Protein AF-A0ABD2CFX0-F1 (afdb_monomer_lite)

InterPro domains:
  IPR001308 Electron transfer flavoprotein alpha subunit/FixB [PTHR43153] (390-729)
  IPR014729 Rossmann-like alpha/beta/alpha sandwich fold [G3DSA:3.40.50.620] (416-602)
  IPR014730 Electron transfer flavoprotein, alpha/beta-subunit, N-terminal [PF01012] (419-577)
  IPR014730 Electron transfer flavoprotein, alpha/beta-subunit, N-terminal [SM00893] (419-601)
  IPR014731 Electron transfer flavoprotein, alpha subunit, C-terminal [PF00766] (609-689)
  IPR018206 Electron transfer flavoprotein subunit alpha, conserved site [PS00696] (672-698)
  IPR029035 DHS-like NAD/FAD-binding domain superfamily [SSF52467] (606-728)
  IPR033947 Electron transfer flavoprotein, alpha subunit, N-terminal [cd01715] (418-585)
  IPR043970 FUZ/MON1/HPS1, third Longin domain [PF19038] (289-404)
  IPR043971 FUZ/MON1/HPS1, second Longin domain [PF19037] (168-261)
  IPR043972 FUZ/MON1/HPS1, first Longin domain [PF19036] (4-125)

Secondary structure (DSSP, 8-state):
--EEEEEEETTT--EEEEEEESSSPPPPHHHHHHHHHHHHHHHHTT----EEEETTEEEEEEEETTTEEEEEEESS--HHHHHHHHHHHHHHHHHHH-HHHHH-TT-HHHHHHHGGGGHHHHHHHHHHT--SSS--S----TTSEEB---TTHHHHHHHHHHHHHHTT-S-EEEEETTEEEEE-HHHHTS-HHHHHHHHHHHHHS---SEEEEEEEETTTEEEEEEEEEEEEEETTEEEEEEE-S-S-HHHHHHHHHHHHTT-HHHHHHHHTTTTTTS-TT-PPPTTEEEEEEEETTTTEEEEEE-GGGTT-TT-TTHHHHHHHHHHHHHHHHHHHHHHHHHHHTTS-SS---------EEEEE-SSEEEEEEEETTEEEEEEEETTS-HHHHHHHHHHHHHHHHHSTTTTTTS---EEEEE--B-SSSB-HHHHHHHHHHHHH-SEEEEEEEESS-HHHHHHHHTBTT--EEEEEE-GGGTT--HHHHHHHHHHHHHHH--SEEEEESSHHHHHHHHHHHHHHT-PPEEEEEEEEETTEEEEEEGGGTEEEEEE--SSSEEEEE-GGGSPPPPSSB--PEEEEPPP-----SS-----------SSPPTTT-SEEEEE-GGG-SSGGGHHHHHHHHHHT-EEEE-HHHHHTTSS-GGGBBSTTSB----SEEEEES----HHHHTTTTT-S-EEEEES-TT-GGGGS-SEEEES-HHHHHHHHHHHT-

Structure (mmCIF, N/CA/C/O backbone):
data_AF-A0ABD2CFX0-F1
#
_entry.id   AF-A0ABD2CFX0-F1
#
loop_
_atom_site.group_PDB
_atom_site.id
_atom_site.type_symbol
_atom_site.label_atom_id
_atom_site.label_alt_id
_atom_site.label_comp_id
_atom_site.label_asym_id
_atom_site.label_entity_id
_atom_site.label_seq_id
_atom_site.pdbx_PDB_ins_code
_atom_site.Cartn_x
_atom_site.Cartn_y
_atom_site.Cartn_z
_atom_site.occupancy
_atom_site.B_iso_or_equiv
_atom_site.auth_seq_id
_atom_site.auth_comp_id
_atom_site.auth_asym_id
_atom_site.auth_atom_id
_atom_site.pdbx_PDB_model_num
ATOM 1 N N . MET A 1 1 ? -29.389 8.577 33.855 1.00 66.19 1 MET A N 1
ATOM 2 C CA . MET A 1 1 ? -29.719 7.525 32.868 1.00 66.19 1 MET A CA 1
ATOM 3 C C . MET A 1 1 ? -29.678 6.164 33.566 1.00 66.19 1 MET A C 1
ATOM 5 O O . MET A 1 1 ? -29.120 6.102 34.655 1.00 66.19 1 MET A O 1
ATOM 9 N N . ALA A 1 2 ? -30.276 5.101 33.016 1.00 74.00 2 ALA A N 1
ATOM 10 C CA . ALA A 1 2 ? -30.126 3.744 33.560 1.00 74.00 2 ALA A CA 1
ATOM 11 C C . ALA A 1 2 ? -29.851 2.756 32.423 1.00 74.00 2 ALA A C 1
ATOM 13 O O . ALA A 1 2 ? -30.591 2.751 31.436 1.00 74.00 2 ALA A O 1
ATOM 14 N N . ALA A 1 3 ? -28.798 1.954 32.571 1.00 84.31 3 ALA A N 1
ATOM 15 C CA . ALA A 1 3 ? -28.400 0.922 31.622 1.00 84.31 3 ALA A CA 1
ATOM 16 C C . ALA A 1 3 ? -28.116 -0.388 32.365 1.00 84.31 3 ALA A C 1
ATOM 18 O O . ALA A 1 3 ? -27.478 -0.391 33.420 1.00 84.31 3 ALA A O 1
ATOM 19 N N . GLN A 1 4 ? -28.591 -1.500 31.817 1.00 87.81 4 GLN A N 1
ATOM 20 C CA . GLN A 1 4 ? -28.387 -2.831 32.370 1.00 87.81 4 GLN A CA 1
ATOM 21 C C . GLN A 1 4 ? -28.053 -3.816 31.256 1.00 87.81 4 GLN A C 1
ATOM 23 O O . GLN A 1 4 ? -28.766 -3.887 30.258 1.00 87.81 4 GLN A O 1
ATOM 28 N N . VAL A 1 5 ? -26.996 -4.601 31.458 1.00 90.50 5 VAL A N 1
ATOM 29 C CA . VAL A 1 5 ? -26.596 -5.699 30.576 1.00 90.50 5 VAL A CA 1
ATOM 30 C C . VAL A 1 5 ? -26.686 -7.023 31.324 1.00 90.50 5 VAL A C 1
ATOM 32 O O . VAL A 1 5 ? -26.304 -7.126 32.491 1.00 90.50 5 VAL A O 1
ATOM 35 N N . MET A 1 6 ? -27.180 -8.048 30.641 1.00 90.44 6 MET A N 1
ATOM 36 C CA . MET A 1 6 ? -27.230 -9.417 31.138 1.00 90.44 6 MET A CA 1
ATOM 37 C C . MET A 1 6 ? -26.692 -10.389 30.093 1.00 90.44 6 MET A C 1
ATOM 39 O O . MET A 1 6 ? -26.865 -10.193 28.891 1.00 90.44 6 MET A O 1
ATOM 43 N N . CYS A 1 7 ? -26.049 -11.440 30.585 1.00 90.62 7 CYS A N 1
ATOM 44 C CA . CYS A 1 7 ? -25.454 -12.503 29.795 1.00 90.62 7 CYS A CA 1
ATOM 45 C C . CYS A 1 7 ? -26.078 -13.832 30.202 1.00 90.62 7 CYS A C 1
ATOM 47 O O . CYS A 1 7 ? -26.043 -14.187 31.383 1.00 90.62 7 CYS A O 1
ATOM 49 N N . LEU A 1 8 ? -26.672 -14.545 29.247 1.00 89.94 8 LEU A N 1
ATOM 50 C CA . LEU A 1 8 ? -27.369 -15.812 29.466 1.00 89.94 8 LEU A CA 1
ATOM 51 C C . LEU A 1 8 ? -26.849 -16.871 28.482 1.00 89.94 8 LEU A C 1
ATOM 53 O O . LEU A 1 8 ? -26.397 -16.547 27.387 1.00 89.94 8 LEU A O 1
ATOM 57 N N . THR A 1 9 ? -26.955 -18.153 28.824 1.00 87.94 9 THR A N 1
ATOM 58 C CA . THR A 1 9 ? -26.710 -19.239 27.857 1.00 87.94 9 THR A CA 1
ATOM 59 C C . THR A 1 9 ? -27.828 -19.287 26.811 1.00 87.94 9 THR A C 1
ATOM 61 O O . THR A 1 9 ? -28.999 -19.286 27.194 1.00 87.94 9 THR A O 1
ATOM 64 N N . SER A 1 10 ? -27.499 -19.420 25.525 1.00 83.19 10 SER A N 1
ATOM 65 C CA . SER A 1 10 ? -28.484 -19.427 24.431 1.00 83.19 10 SER A CA 1
ATOM 66 C C . SER A 1 10 ? -29.464 -20.607 24.507 1.00 83.19 10 SER A C 1
ATOM 68 O O . SER A 1 10 ? -30.662 -20.431 24.321 1.00 83.19 10 SER A O 1
ATOM 70 N N . SER A 1 11 ? -28.993 -21.812 24.844 1.00 77.25 11 SER A N 1
ATOM 71 C CA . SER A 1 11 ? -29.833 -23.020 24.873 1.00 77.25 11 SER A CA 1
ATOM 72 C C . SER A 1 11 ? -30.709 -23.147 26.126 1.00 77.25 11 SER A C 1
ATOM 74 O O . SER A 1 11 ? -31.826 -23.651 26.039 1.00 77.25 11 SER A O 1
ATOM 76 N N . GLY A 1 12 ? -30.213 -22.706 27.289 1.00 74.94 12 GLY A N 1
ATOM 77 C CA . GLY A 1 12 ? -30.856 -22.934 28.591 1.00 74.94 12 GLY A CA 1
ATOM 78 C C . GLY A 1 12 ? -31.338 -21.683 29.331 1.00 74.94 12 GLY A C 1
ATOM 79 O O . GLY A 1 12 ? -31.989 -21.811 30.363 1.00 74.94 12 GLY A O 1
ATOM 80 N N . GLY A 1 13 ? -31.008 -20.476 28.859 1.00 80.75 13 GLY A N 1
ATOM 81 C CA . GLY A 1 13 ? -31.355 -19.221 29.540 1.00 80.75 13 GLY A CA 1
ATOM 82 C C . GLY A 1 13 ? -30.727 -19.028 30.925 1.00 80.75 13 GLY A C 1
ATOM 83 O O . GLY A 1 13 ? -31.203 -18.201 31.701 1.00 80.75 13 GLY A O 1
ATOM 84 N N . ILE A 1 14 ? -29.684 -19.790 31.266 1.00 85.81 14 ILE A N 1
ATOM 85 C CA . ILE A 1 14 ? -29.022 -19.720 32.569 1.00 85.81 14 ILE A CA 1
ATOM 86 C C . ILE A 1 14 ? -28.205 -18.422 32.634 1.00 85.81 14 ILE A C 1
ATOM 88 O O . ILE A 1 14 ? -27.370 -18.201 31.752 1.00 85.81 14 ILE A O 1
ATOM 92 N N . PRO A 1 15 ? -28.398 -17.566 33.655 1.00 86.00 15 PRO A N 1
ATOM 93 C CA . PRO A 1 15 ? -27.660 -16.316 33.766 1.00 86.00 15 PRO A CA 1
ATOM 94 C C . PRO A 1 15 ? -26.201 -16.554 34.145 1.00 86.00 15 PRO A C 1
ATOM 96 O O . PRO A 1 15 ? -25.919 -17.215 35.143 1.00 86.00 15 PRO A O 1
ATOM 99 N N . LEU A 1 16 ? -25.287 -15.984 33.361 1.00 87.06 16 LEU A N 1
ATOM 100 C CA . LEU A 1 16 ? -23.845 -15.975 33.602 1.00 87.06 16 LEU A CA 1
ATOM 101 C C . LEU A 1 16 ? -23.443 -14.761 34.448 1.00 87.06 16 LEU A C 1
ATOM 103 O O . LEU A 1 16 ? -22.804 -14.916 35.486 1.00 87.06 16 LEU A O 1
ATOM 107 N N . PHE A 1 17 ? -23.880 -13.561 34.054 1.00 88.94 17 PHE A N 1
ATOM 108 C CA . PHE A 1 17 ? -23.738 -12.338 34.848 1.00 88.94 17 PHE A CA 1
ATOM 109 C C . PHE A 1 17 ? -24.830 -11.314 34.504 1.00 88.94 17 PHE A C 1
ATOM 111 O O . PHE A 1 17 ? -25.446 -11.365 33.440 1.00 88.94 17 PHE A O 1
ATOM 118 N N . SER A 1 18 ? -25.048 -10.354 35.407 1.00 88.94 18 SER A N 1
ATOM 119 C CA . SER A 1 18 ? -25.887 -9.171 35.185 1.00 88.94 18 SER A CA 1
ATOM 120 C C . SER A 1 18 ? -25.225 -7.962 35.839 1.00 88.94 18 SER A C 1
ATOM 122 O O . SER A 1 18 ? -24.862 -8.026 37.015 1.00 88.94 18 SER A O 1
ATOM 124 N N . ARG A 1 19 ? -25.072 -6.867 35.090 1.00 88.94 19 ARG A N 1
ATOM 125 C CA . ARG A 1 19 ? -24.457 -5.610 35.542 1.00 88.94 19 ARG A CA 1
ATOM 126 C C . ARG A 1 19 ? -25.388 -4.447 35.239 1.00 88.94 19 ARG A C 1
ATOM 128 O O . ARG A 1 19 ? -26.034 -4.433 34.194 1.00 88.94 19 ARG A O 1
ATOM 135 N N . GLN A 1 20 ? -25.449 -3.471 36.138 1.00 86.06 20 GLN A N 1
ATOM 136 C CA . GLN A 1 20 ? -26.301 -2.296 35.976 1.00 86.06 20 GLN A CA 1
ATOM 137 C C . GLN A 1 20 ? -25.595 -1.017 36.414 1.00 86.06 20 GLN A C 1
ATOM 139 O O . GLN A 1 20 ? -24.756 -1.038 37.315 1.00 86.06 20 GLN A O 1
ATOM 144 N N . LYS A 1 21 ? -26.006 0.100 35.820 1.00 80.00 21 LYS A N 1
ATOM 145 C CA . LYS A 1 21 ? -25.633 1.456 36.218 1.00 80.00 21 LYS A CA 1
ATOM 146 C C . LYS A 1 21 ? -26.891 2.331 36.257 1.00 80.00 21 LYS A C 1
ATOM 148 O O . LYS A 1 21 ? -27.689 2.303 35.320 1.00 80.00 21 LYS A O 1
ATOM 153 N N . GLY A 1 22 ? -27.054 3.108 37.331 1.00 71.62 22 GLY A N 1
ATOM 154 C CA . GLY A 1 22 ? -28.198 4.002 37.572 1.00 71.62 22 GLY A CA 1
ATOM 155 C C . GLY A 1 22 ? -29.113 3.547 38.719 1.00 71.62 22 GLY A C 1
ATOM 156 O O . GLY A 1 22 ? -29.019 2.415 39.184 1.00 71.62 22 GLY A O 1
ATOM 157 N N . ASP A 1 23 ? -30.011 4.431 39.166 1.00 62.22 23 ASP A N 1
ATOM 158 C CA . ASP A 1 23 ? -30.848 4.256 40.373 1.00 62.22 23 ASP A CA 1
ATOM 159 C C . ASP A 1 23 ? -32.111 3.372 40.149 1.00 62.22 23 ASP A C 1
ATOM 161 O O . ASP A 1 23 ? -33.114 3.531 40.843 1.00 62.22 23 ASP A O 1
ATOM 165 N N . LYS A 1 24 ? -32.113 2.444 39.175 1.00 65.00 24 LYS A N 1
ATOM 166 C CA . LYS A 1 24 ? -33.234 1.497 38.962 1.00 65.00 24 LYS A CA 1
ATOM 167 C C . LYS A 1 24 ? -33.036 0.199 39.761 1.00 65.00 24 LYS A C 1
ATOM 169 O O . LYS A 1 24 ? -31.911 -0.268 39.942 1.00 65.00 24 LYS A O 1
ATOM 174 N N . GLU A 1 25 ? -34.143 -0.404 40.208 1.00 64.75 25 GLU A N 1
ATOM 175 C CA . GLU A 1 25 ? -34.143 -1.733 40.837 1.00 64.75 25 GLU A CA 1
ATOM 176 C C . GLU A 1 25 ? -33.560 -2.795 39.896 1.00 64.75 25 GLU A C 1
ATOM 178 O O . GLU A 1 25 ? -33.893 -2.829 38.706 1.00 64.75 25 GLU A O 1
ATOM 183 N N . MET A 1 26 ? -32.740 -3.699 40.446 1.00 66.81 26 MET A N 1
ATOM 184 C CA . MET A 1 26 ? -32.223 -4.844 39.696 1.00 66.81 26 MET A CA 1
ATOM 185 C C . MET A 1 26 ? -33.372 -5.671 39.118 1.00 66.81 26 MET A C 1
ATOM 187 O O . MET A 1 26 ? -34.300 -6.072 39.825 1.00 66.81 26 MET A O 1
ATOM 191 N N . ILE A 1 27 ? -33.287 -5.972 37.822 1.00 71.81 27 ILE A N 1
ATOM 192 C CA . ILE A 1 27 ? -34.232 -6.872 37.158 1.00 71.81 27 ILE A CA 1
ATOM 193 C C . ILE A 1 27 ? -34.243 -8.230 37.872 1.00 71.81 27 ILE A C 1
ATOM 195 O O . ILE A 1 27 ? -33.214 -8.884 38.040 1.00 71.81 27 ILE A O 1
ATOM 199 N N . THR A 1 28 ? -35.436 -8.668 38.274 1.00 78.62 28 THR A N 1
ATOM 200 C CA . THR A 1 28 ? -35.639 -9.962 38.927 1.00 78.62 28 THR A CA 1
ATOM 201 C C . THR A 1 28 ? -35.361 -11.118 37.968 1.00 78.62 28 THR A C 1
ATOM 203 O O . THR A 1 28 ? -35.539 -11.003 36.753 1.00 78.62 28 THR A O 1
ATOM 206 N N . PHE A 1 29 ? -35.000 -12.282 38.513 1.00 75.50 29 PHE A N 1
ATOM 207 C CA . PHE A 1 29 ? -34.803 -13.503 37.722 1.00 75.50 29 PHE A CA 1
ATOM 208 C C . PHE A 1 29 ? -36.007 -13.832 36.824 1.00 75.50 29 PHE A C 1
ATOM 210 O O . PHE A 1 29 ? -35.832 -14.199 35.667 1.00 75.50 29 PHE A O 1
ATOM 217 N N . SER A 1 30 ? -37.228 -13.603 37.317 1.00 79.69 30 SER A N 1
ATOM 218 C CA . SER A 1 30 ? -38.466 -13.795 36.550 1.00 79.69 30 SER A CA 1
ATOM 219 C C . SER A 1 30 ? -38.519 -12.929 35.278 1.00 79.69 30 SER A C 1
ATOM 221 O O . SER A 1 30 ? -38.856 -13.417 34.197 1.00 79.69 30 SER A O 1
ATOM 223 N N . LYS A 1 31 ? -38.104 -11.658 35.365 1.00 82.06 31 LYS A N 1
ATOM 224 C CA . LYS A 1 31 ? -38.051 -10.752 34.209 1.00 82.06 31 LYS A CA 1
ATOM 225 C C . LYS A 1 31 ? -36.953 -11.156 33.217 1.00 82.06 31 LYS A C 1
ATOM 227 O O . LYS A 1 31 ? -37.209 -11.148 32.017 1.00 82.06 31 LYS A O 1
ATOM 232 N N . MET A 1 32 ? -35.772 -11.564 33.695 1.00 80.62 32 MET A N 1
ATOM 233 C CA . MET A 1 32 ? -34.701 -12.087 32.826 1.00 80.62 32 MET A CA 1
ATOM 234 C C . MET A 1 32 ? -35.151 -13.348 32.076 1.00 80.62 32 MET A C 1
ATOM 236 O O . MET A 1 32 ? -34.976 -13.443 30.862 1.00 80.62 32 MET A O 1
ATOM 240 N N . ALA A 1 33 ? -35.804 -14.278 32.779 1.00 79.31 33 ALA A N 1
ATOM 241 C CA . ALA A 1 33 ? -36.362 -15.489 32.185 1.00 79.31 33 ALA A CA 1
ATOM 242 C C . ALA A 1 33 ? -37.430 -15.169 31.127 1.00 79.31 33 ALA A C 1
ATOM 244 O O . ALA A 1 33 ? -37.447 -15.790 30.068 1.00 79.31 33 ALA A O 1
ATOM 245 N N . SER A 1 34 ? -38.271 -14.160 31.372 1.00 85.06 34 SER A N 1
ATOM 246 C CA . SER A 1 34 ? -39.294 -13.711 30.419 1.00 85.06 34 SER A CA 1
ATOM 247 C C . SER A 1 34 ? -38.679 -13.118 29.146 1.00 85.06 34 SER A C 1
ATOM 249 O O . SER A 1 34 ? -39.080 -13.487 28.045 1.00 85.06 34 SER A O 1
ATOM 251 N N . LEU A 1 35 ? -37.663 -12.253 29.277 1.00 84.62 35 LEU A N 1
ATOM 252 C CA . LEU A 1 35 ? -36.947 -11.667 28.133 1.00 84.62 35 LEU A CA 1
ATOM 253 C C . LEU A 1 35 ? -36.253 -12.738 27.283 1.00 84.62 35 LEU A C 1
ATOM 255 O O . LEU A 1 35 ? -36.300 -12.677 26.055 1.00 84.62 35 LEU A O 1
ATOM 259 N N . ASN A 1 36 ? -35.645 -13.738 27.927 1.00 82.44 36 ASN A N 1
ATOM 260 C CA . ASN A 1 36 ? -35.060 -14.872 27.219 1.00 82.44 36 ASN A CA 1
ATOM 261 C C . ASN A 1 36 ? -36.129 -15.779 26.589 1.00 82.44 36 ASN A C 1
ATOM 263 O O . ASN A 1 36 ? -35.933 -16.293 25.492 1.00 82.44 36 ASN A O 1
ATOM 267 N N . GLY A 1 37 ? -37.277 -15.947 27.249 1.00 83.88 37 GLY A N 1
ATOM 268 C CA . GLY A 1 37 ? -38.407 -16.725 26.742 1.00 83.88 37 GLY A CA 1
ATOM 269 C C . GLY A 1 37 ? -38.939 -16.195 25.411 1.00 83.88 37 GLY A C 1
ATOM 270 O O . GLY A 1 37 ? -39.188 -16.983 24.503 1.00 83.88 37 GLY A O 1
ATOM 271 N N . VAL A 1 38 ? -39.029 -14.869 25.252 1.00 82.94 38 VAL A N 1
ATOM 272 C CA . VAL A 1 38 ? -39.412 -14.235 23.976 1.00 82.94 38 VAL A CA 1
ATOM 273 C C . VAL A 1 38 ? -38.403 -14.563 22.874 1.00 82.94 38 VAL A C 1
ATOM 275 O O . VAL A 1 38 ? -38.795 -14.944 21.771 1.00 82.94 38 VAL A O 1
ATOM 278 N N . HIS A 1 39 ? -37.105 -14.464 23.174 1.00 82.50 39 HIS A N 1
ATOM 279 C CA . HIS A 1 39 ? -36.056 -14.816 22.220 1.00 82.50 39 HIS A CA 1
ATOM 280 C C . HIS A 1 39 ? -36.132 -16.298 21.812 1.00 82.50 39 HIS A C 1
ATOM 282 O O . HIS A 1 39 ? -36.138 -16.606 20.621 1.00 82.50 39 HIS A O 1
ATOM 288 N N . MET A 1 40 ? -36.265 -17.208 22.783 1.00 83.19 40 MET A N 1
ATOM 289 C CA . MET A 1 40 ? -36.376 -18.649 22.534 1.00 83.19 40 MET A CA 1
ATOM 290 C C . MET A 1 40 ? -37.615 -18.995 21.708 1.00 83.19 40 MET A C 1
ATOM 292 O O . MET A 1 40 ? -37.518 -19.779 20.767 1.00 83.19 40 MET A O 1
ATOM 296 N N . PHE A 1 41 ? -38.762 -18.379 22.002 1.00 85.56 41 PHE A N 1
ATOM 297 C CA . PHE A 1 41 ? -39.981 -18.563 21.219 1.00 85.56 41 PHE A CA 1
ATOM 298 C C . PHE A 1 41 ? -39.767 -18.169 19.751 1.00 85.56 41 PHE A C 1
ATOM 300 O O . PHE A 1 41 ? -40.025 -18.973 18.859 1.00 85.56 41 PHE A O 1
ATOM 307 N N . LEU A 1 42 ? -39.217 -16.981 19.485 1.00 84.25 42 LEU A N 1
ATOM 308 C CA . LEU A 1 42 ? -38.956 -16.520 18.116 1.00 84.25 42 LEU A CA 1
ATOM 309 C C . LEU A 1 42 ? -37.938 -17.411 17.395 1.00 84.25 42 LEU A C 1
ATOM 311 O O . LEU A 1 42 ? -38.130 -17.740 16.224 1.00 84.25 42 LEU A O 1
ATOM 315 N N . LYS A 1 43 ? -36.924 -17.901 18.115 1.00 82.38 43 LYS A N 1
ATOM 316 C CA . LYS A 1 43 ? -35.944 -18.855 17.589 1.00 82.38 43 LYS A CA 1
ATOM 317 C C . LYS A 1 43 ? -36.593 -20.164 17.130 1.00 82.38 43 LYS A C 1
ATOM 319 O O . LYS A 1 43 ? -36.236 -20.657 16.066 1.00 82.38 43 LYS A O 1
ATOM 324 N N . THR A 1 44 ? -37.595 -20.689 17.847 1.00 83.38 44 THR A N 1
ATOM 325 C CA . THR A 1 44 ? -38.358 -21.871 17.379 1.00 83.38 44 THR A CA 1
ATOM 326 C C . THR A 1 44 ? -39.151 -21.623 16.094 1.00 83.38 44 THR A C 1
ATOM 328 O O . THR A 1 44 ? -39.465 -22.570 15.382 1.00 83.38 44 THR A O 1
ATOM 331 N N . GLN A 1 45 ? -39.443 -20.359 15.777 1.00 86.62 45 GLN A N 1
ATOM 332 C CA . GLN A 1 45 ? -40.120 -19.943 14.547 1.00 86.62 45 GLN A CA 1
ATOM 333 C C . GLN A 1 45 ? -39.134 -19.528 13.439 1.00 86.62 45 GLN A C 1
ATOM 335 O O . GLN A 1 45 ? -39.551 -18.946 12.442 1.00 86.62 45 GLN A O 1
ATOM 340 N N . ASN A 1 46 ? -37.827 -19.789 13.601 1.00 81.75 46 ASN A N 1
ATOM 341 C CA . ASN A 1 46 ? -36.760 -19.301 12.714 1.00 81.75 46 ASN A CA 1
ATOM 342 C C . ASN A 1 46 ? -36.756 -17.767 12.535 1.00 81.75 46 ASN A C 1
ATOM 344 O O . ASN A 1 46 ? -36.310 -17.252 11.511 1.00 81.75 46 ASN A O 1
ATOM 348 N N . MET A 1 47 ? -37.229 -17.020 13.538 1.00 81.75 47 MET A N 1
ATOM 349 C CA . MET A 1 47 ? -37.224 -15.557 13.553 1.00 81.75 47 MET A CA 1
ATOM 350 C C . MET A 1 47 ? -36.165 -15.031 14.527 1.00 81.75 47 MET A C 1
ATOM 352 O O . MET A 1 47 ? -36.051 -15.499 15.660 1.00 81.75 47 MET A O 1
ATOM 356 N N . LYS A 1 48 ? -35.397 -14.018 14.108 1.00 77.69 48 LYS A N 1
ATOM 357 C CA . LYS A 1 48 ? -34.351 -13.395 14.933 1.00 77.69 48 LYS A CA 1
ATOM 358 C C . LYS A 1 48 ? -34.845 -12.078 15.531 1.00 77.69 48 LYS A C 1
ATOM 360 O O . LYS A 1 48 ? -35.134 -11.135 14.801 1.00 77.69 48 LYS A O 1
ATOM 365 N N . LEU A 1 49 ? -34.898 -11.999 16.860 1.00 80.81 49 LEU A N 1
ATOM 366 C CA . LEU A 1 49 ? -35.157 -10.746 17.573 1.00 80.81 49 LEU A CA 1
ATOM 367 C C . LEU A 1 49 ? -33.875 -9.910 17.633 1.00 80.81 49 LEU A C 1
ATOM 369 O O . LEU A 1 49 ? -32.871 -10.384 18.160 1.00 80.81 49 LEU A O 1
ATOM 373 N N . LEU A 1 50 ? -33.915 -8.685 17.106 1.00 79.56 50 LEU A N 1
ATOM 374 C CA . LEU A 1 50 ? -32.771 -7.765 17.125 1.00 79.56 50 LEU A CA 1
ATOM 375 C C . LEU A 1 50 ? -32.940 -6.675 18.188 1.00 79.56 50 LEU A C 1
ATOM 377 O O . LEU A 1 50 ? -32.054 -6.463 19.012 1.00 79.56 50 LEU A O 1
ATOM 381 N N . ASN A 1 51 ? -34.077 -5.978 18.178 1.00 84.31 51 ASN A N 1
ATOM 382 C CA . ASN A 1 51 ? -34.363 -4.900 19.117 1.00 84.31 51 ASN A CA 1
ATOM 383 C C . ASN A 1 51 ? -35.866 -4.735 19.370 1.00 84.31 51 ASN A C 1
ATOM 385 O O . ASN A 1 51 ? -36.686 -5.186 18.572 1.00 84.31 51 ASN A O 1
ATOM 389 N N . THR A 1 52 ? -36.183 -4.059 20.471 1.00 84.81 52 THR A N 1
ATOM 390 C CA . THR A 1 52 ? -37.528 -3.627 20.854 1.00 84.81 52 THR A CA 1
ATOM 391 C C . THR A 1 52 ? -37.449 -2.182 21.322 1.00 84.81 52 THR A C 1
ATOM 393 O O . THR A 1 52 ? -36.663 -1.868 22.221 1.00 84.81 52 THR A O 1
ATOM 396 N N . ASP A 1 53 ? -38.291 -1.330 20.742 1.00 76.62 53 ASP A N 1
ATOM 397 C CA . ASP A 1 53 ? -38.408 0.074 21.124 1.00 76.62 53 ASP A CA 1
ATOM 398 C C . ASP A 1 53 ? -39.567 0.283 22.090 1.00 76.62 53 ASP A C 1
ATOM 400 O O . ASP A 1 53 ? -40.713 -0.071 21.811 1.00 76.62 53 ASP A O 1
ATOM 404 N N . LEU A 1 54 ? -39.259 0.897 23.225 1.00 80.75 54 LEU A N 1
ATOM 405 C CA . LEU A 1 54 ? -40.223 1.487 24.142 1.00 80.75 54 LEU A CA 1
ATOM 406 C C . LEU A 1 54 ? -40.011 3.011 24.134 1.00 80.75 54 LEU A C 1
ATOM 408 O O . LEU A 1 54 ? -38.908 3.453 23.810 1.00 80.75 54 LEU A O 1
ATOM 412 N N . PRO A 1 55 ? -41.013 3.820 24.532 1.00 73.25 55 PRO A N 1
ATOM 413 C CA . PRO A 1 55 ? -40.953 5.283 24.432 1.00 73.25 55 PRO A CA 1
ATOM 414 C C . PRO A 1 55 ? -39.664 5.916 24.982 1.00 73.25 55 PRO A C 1
ATOM 416 O O . PRO A 1 55 ? -39.119 6.817 24.358 1.00 73.25 55 PRO A O 1
ATOM 419 N N . ASP A 1 56 ? -39.142 5.388 26.096 1.00 74.31 56 ASP A N 1
ATOM 420 C CA . ASP A 1 56 ? -37.937 5.902 26.766 1.00 74.31 56 ASP A CA 1
ATOM 421 C C . ASP A 1 56 ? -36.822 4.854 26.929 1.00 74.31 56 ASP A C 1
ATOM 423 O O . ASP A 1 56 ? -35.821 5.107 27.609 1.00 74.31 56 ASP A O 1
ATOM 427 N N . THR A 1 57 ? -36.989 3.649 26.375 1.00 81.00 57 THR A N 1
ATOM 428 C CA . THR A 1 57 ? -36.090 2.510 26.620 1.00 81.00 57 THR A CA 1
ATOM 429 C C . THR A 1 57 ? -35.898 1.691 25.351 1.00 81.00 57 THR A C 1
ATOM 431 O O . THR A 1 57 ? -36.862 1.213 24.764 1.00 81.00 57 THR A O 1
ATOM 434 N N . ALA A 1 58 ? -34.647 1.453 24.973 1.00 84.50 58 ALA A N 1
ATOM 435 C CA . ALA A 1 58 ? -34.300 0.517 23.914 1.00 84.50 58 ALA A CA 1
ATOM 436 C C . ALA A 1 58 ? -33.797 -0.791 24.530 1.00 84.50 58 ALA A C 1
ATOM 438 O O . ALA A 1 58 ? -33.006 -0.781 25.482 1.00 84.50 58 ALA A O 1
ATOM 439 N N . IL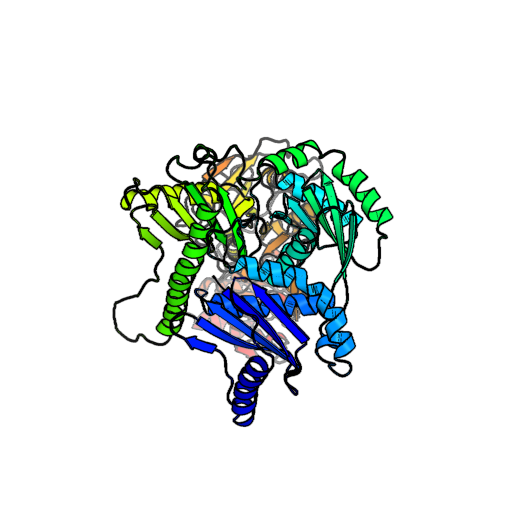E A 1 59 ? -34.254 -1.914 23.979 1.00 87.62 59 ILE A N 1
ATOM 440 C CA . ILE A 1 59 ? -33.761 -3.246 24.331 1.00 87.62 59 ILE A CA 1
ATOM 441 C C . ILE A 1 59 ? -33.143 -3.873 23.087 1.00 87.62 59 ILE A C 1
ATOM 443 O O . ILE A 1 59 ? -33.767 -3.875 22.028 1.00 87.62 59 ILE A O 1
ATOM 447 N N . VAL A 1 60 ? -31.923 -4.395 23.207 1.00 89.50 60 VAL A N 1
ATOM 448 C CA . VAL A 1 60 ? -31.191 -5.042 22.108 1.00 89.50 60 VAL A CA 1
ATOM 449 C C . VAL A 1 60 ? -30.749 -6.433 22.545 1.00 89.50 60 VAL A C 1
ATOM 451 O O . VAL A 1 60 ? -30.214 -6.599 23.643 1.00 89.50 60 VAL A O 1
ATOM 454 N N . TRP A 1 61 ? -30.961 -7.418 21.672 1.00 90.25 61 TRP A N 1
ATOM 455 C CA . TRP A 1 61 ? -30.540 -8.806 21.856 1.00 90.25 61 TRP A CA 1
ATOM 456 C C . TRP A 1 61 ? -29.497 -9.159 20.805 1.00 90.25 61 TRP A C 1
ATOM 458 O O . TRP A 1 61 ? -29.704 -8.922 19.612 1.00 90.25 61 TRP A O 1
ATOM 468 N N . LYS A 1 62 ? -28.398 -9.784 21.230 1.00 90.44 62 LYS A N 1
ATOM 469 C CA . LYS A 1 62 ? -27.400 -10.320 20.306 1.00 90.44 62 LYS A CA 1
ATOM 470 C C . LYS A 1 62 ? -26.889 -11.668 20.791 1.00 90.44 62 LYS A C 1
ATOM 472 O O . LYS A 1 62 ? -26.423 -11.816 21.918 1.00 90.44 62 LYS A O 1
ATOM 477 N N . GLU A 1 63 ? -27.047 -12.662 19.927 1.00 87.88 63 GLU A N 1
ATOM 478 C CA . GLU A 1 63 ? -26.573 -14.024 20.147 1.00 87.88 63 GLU A CA 1
ATOM 479 C C . GLU A 1 63 ? -25.196 -14.199 19.499 1.00 87.88 63 GLU A C 1
ATOM 481 O O . GLU A 1 63 ? -25.000 -13.788 18.351 1.00 87.88 63 GLU A O 1
ATOM 486 N N . TYR A 1 64 ? -24.276 -14.832 20.226 1.00 89.06 64 TYR A N 1
ATOM 487 C CA . TYR A 1 64 ? -22.899 -15.085 19.813 1.00 89.06 64 TYR A CA 1
ATOM 488 C C . TYR A 1 64 ? -22.579 -16.580 19.885 1.00 89.06 64 TYR A C 1
ATOM 490 O O . TYR A 1 64 ? -22.925 -17.258 20.858 1.00 89.06 64 TYR A O 1
ATOM 498 N N . GLU A 1 65 ? -21.924 -17.092 18.836 1.00 85.25 65 GLU A N 1
ATOM 499 C CA . GLU A 1 65 ? -21.442 -18.481 18.717 1.00 85.25 65 GLU A CA 1
ATOM 500 C C . GLU A 1 65 ? -22.500 -19.566 19.004 1.00 85.25 65 GLU A C 1
ATOM 502 O O . GLU A 1 65 ? -22.159 -20.689 19.351 1.00 85.25 65 GLU A O 1
ATOM 507 N N . GLN A 1 66 ? -23.795 -19.233 18.907 1.00 82.44 66 GLN A N 1
ATOM 508 C CA . GLN A 1 66 ? -24.925 -20.094 19.304 1.00 82.44 66 GLN A CA 1
ATOM 509 C C . GLN A 1 66 ? -24.877 -20.597 20.763 1.00 82.44 66 GLN A C 1
ATOM 511 O O . GLN A 1 66 ? -25.682 -21.442 21.159 1.00 82.44 66 GLN A O 1
ATOM 516 N N . SER A 1 67 ? -23.974 -20.049 21.580 1.00 84.50 67 SER A N 1
ATOM 517 C CA . SER A 1 67 ? -23.720 -20.491 22.953 1.00 84.50 67 SER A CA 1
ATOM 518 C C . SER A 1 67 ? -24.221 -19.486 23.980 1.00 84.50 67 SER A C 1
ATOM 520 O O . SER A 1 67 ? -24.752 -19.885 25.019 1.00 84.50 67 SER A O 1
ATOM 522 N N . ILE A 1 68 ? -24.097 -18.186 23.701 1.00 89.94 68 ILE A N 1
ATOM 523 C CA . ILE A 1 68 ? -24.392 -17.110 24.655 1.00 89.94 68 ILE A CA 1
ATOM 524 C C . ILE A 1 68 ? -25.263 -16.042 23.997 1.00 89.94 68 ILE A C 1
ATOM 526 O O . ILE A 1 68 ? -25.096 -15.712 22.825 1.00 89.94 68 ILE A O 1
ATOM 530 N N . ILE A 1 69 ? -26.181 -15.477 24.776 1.00 90.06 69 ILE A N 1
ATOM 531 C CA . ILE A 1 69 ? -26.956 -14.297 24.415 1.00 90.06 69 ILE A CA 1
ATOM 532 C C . ILE A 1 69 ? -26.660 -13.154 25.384 1.00 90.06 69 ILE A C 1
ATOM 534 O O . ILE A 1 69 ? -26.722 -13.316 26.606 1.00 90.06 69 ILE A O 1
ATOM 538 N N . LEU A 1 70 ? -26.351 -11.987 24.822 1.00 91.56 70 LEU A N 1
ATOM 539 C CA . LEU A 1 70 ? -26.270 -10.738 25.561 1.00 91.56 70 LEU A CA 1
ATOM 540 C C . LEU A 1 70 ? -27.518 -9.900 25.291 1.00 91.56 70 LEU A C 1
ATOM 542 O O . LEU A 1 70 ? -27.969 -9.764 24.150 1.00 91.56 70 LEU A O 1
ATOM 546 N N . ILE A 1 71 ? -28.067 -9.331 26.360 1.00 90.38 71 ILE A N 1
ATOM 547 C CA . ILE A 1 71 ? -29.238 -8.458 26.316 1.00 90.38 71 ILE A CA 1
ATOM 548 C C . ILE A 1 71 ? -28.873 -7.168 27.038 1.00 90.38 71 ILE A C 1
ATOM 550 O O . ILE A 1 71 ? -28.460 -7.209 28.199 1.00 90.38 71 ILE A O 1
ATOM 554 N N . ILE A 1 72 ? -29.036 -6.029 26.367 1.00 89.94 72 ILE A N 1
ATOM 555 C CA . ILE A 1 72 ? -28.864 -4.707 26.975 1.00 89.94 72 ILE A CA 1
ATOM 556 C C . ILE A 1 72 ? -30.169 -3.921 26.938 1.00 89.94 72 ILE A C 1
ATOM 558 O O . ILE A 1 72 ? -30.879 -3.907 25.934 1.00 89.94 72 ILE A O 1
ATOM 562 N N . ILE A 1 73 ? -30.463 -3.262 28.053 1.00 88.12 73 ILE A N 1
ATOM 563 C CA . ILE A 1 73 ? -31.605 -2.377 28.252 1.00 88.12 73 ILE A CA 1
ATOM 564 C C . ILE A 1 73 ? -31.043 -1.021 28.658 1.00 88.12 73 ILE A C 1
ATOM 566 O O . ILE A 1 73 ? -30.369 -0.926 29.684 1.00 88.12 73 ILE A O 1
ATOM 570 N N . ALA A 1 74 ? -31.314 0.027 27.885 1.00 85.06 74 ALA A N 1
ATOM 571 C CA . ALA A 1 74 ? -30.845 1.371 28.209 1.00 85.06 74 ALA A CA 1
ATOM 572 C C . ALA A 1 74 ? -31.874 2.444 27.848 1.00 85.06 74 ALA A C 1
ATOM 574 O O . ALA A 1 74 ? -32.601 2.329 26.862 1.00 85.06 74 ALA A O 1
ATOM 575 N N . ASN A 1 75 ? -31.906 3.514 28.642 1.00 81.38 75 ASN A N 1
ATOM 576 C CA . ASN A 1 75 ? -32.739 4.689 28.383 1.00 81.38 75 ASN A CA 1
ATOM 577 C C . ASN A 1 75 ? -31.906 5.792 27.735 1.00 81.38 75 ASN A C 1
ATOM 579 O O . ASN A 1 75 ? -30.924 6.179 28.345 1.00 81.38 75 ASN A O 1
ATOM 583 N N . GLY A 1 76 ? -32.305 6.342 26.584 1.00 69.75 76 GLY A N 1
ATOM 584 C CA . GLY A 1 76 ? -31.636 7.498 25.956 1.00 69.75 76 GLY A CA 1
ATOM 585 C C . GLY A 1 76 ? -30.344 7.193 25.180 1.00 69.75 76 GLY A C 1
ATOM 586 O O . GLY A 1 76 ? -29.590 8.113 24.878 1.00 69.75 76 GLY A O 1
ATOM 587 N N . ALA A 1 77 ? -30.067 5.922 24.876 1.00 74.12 77 ALA A N 1
ATOM 588 C CA . ALA A 1 77 ? -28.962 5.505 24.012 1.00 74.12 77 ALA A CA 1
ATOM 589 C C . ALA A 1 77 ? -29.505 5.023 22.659 1.00 74.12 77 ALA A C 1
ATOM 591 O O . ALA A 1 77 ? -30.564 4.396 22.602 1.00 74.12 77 ALA A O 1
ATOM 592 N N . THR A 1 78 ? -28.778 5.288 21.572 1.00 74.94 78 THR A N 1
ATOM 593 C CA . THR A 1 78 ? -29.177 4.832 20.233 1.00 74.94 78 THR A CA 1
ATOM 594 C C . THR A 1 78 ? -28.949 3.328 20.072 1.00 74.94 78 THR A C 1
ATOM 596 O O . THR A 1 78 ? -28.043 2.741 20.674 1.00 74.94 78 THR A O 1
ATOM 599 N N . LYS A 1 79 ? -29.738 2.688 19.201 1.00 79.19 79 LYS A N 1
ATOM 600 C CA . LYS A 1 79 ? -29.596 1.255 18.879 1.00 79.19 79 LYS A CA 1
ATOM 601 C C . LYS A 1 79 ? -28.198 0.912 18.374 1.00 79.19 79 LYS A C 1
ATOM 603 O O . LYS A 1 79 ? -27.681 -0.159 18.682 1.00 79.19 79 LYS A O 1
ATOM 608 N N . TYR A 1 80 ? -27.597 1.815 17.603 1.00 77.81 80 TYR A N 1
ATOM 609 C CA . TYR A 1 80 ? -26.241 1.665 17.086 1.00 77.81 80 TYR A CA 1
ATOM 610 C C . TYR A 1 80 ? -25.222 1.542 18.227 1.00 77.81 80 TYR A C 1
ATOM 612 O O . TYR A 1 80 ? -24.468 0.570 18.284 1.00 77.81 80 TYR A O 1
ATOM 620 N N . THR A 1 81 ? -25.262 2.468 19.190 1.00 79.25 81 THR A N 1
ATOM 621 C CA . THR A 1 81 ? -24.361 2.458 20.350 1.00 79.25 81 THR A CA 1
ATOM 622 C C . THR A 1 81 ? -24.565 1.215 21.214 1.00 79.25 81 THR A C 1
ATOM 624 O O . THR A 1 81 ? -23.589 0.622 21.668 1.00 79.25 81 THR A O 1
ATOM 627 N N . LEU A 1 82 ? -25.812 0.768 21.399 1.00 85.44 82 LEU A N 1
ATOM 628 C CA . LEU A 1 82 ? -26.111 -0.455 22.151 1.00 85.44 82 LEU A CA 1
ATOM 629 C C . LEU A 1 82 ? -25.609 -1.723 21.452 1.00 85.44 82 LEU A C 1
ATOM 631 O O . LEU A 1 82 ? -25.060 -2.596 22.116 1.00 85.44 82 LEU A O 1
ATOM 635 N N . ASN A 1 83 ? -25.727 -1.819 20.125 1.00 85.81 83 ASN A N 1
ATOM 636 C CA . ASN A 1 83 ? -25.160 -2.944 19.374 1.00 85.81 83 ASN A CA 1
ATOM 637 C C . ASN A 1 83 ? -23.633 -2.991 19.496 1.00 85.81 83 ASN A C 1
ATOM 639 O O . ASN A 1 83 ? -23.079 -4.047 19.795 1.00 85.81 83 ASN A O 1
ATOM 643 N N . LYS A 1 84 ? -22.964 -1.843 19.334 1.00 85.69 84 LYS A N 1
ATOM 644 C CA . LYS A 1 84 ? -21.510 -1.737 19.521 1.00 85.69 84 LYS A CA 1
ATOM 645 C C . LYS A 1 84 ? -21.093 -2.078 20.952 1.00 85.69 84 LYS A C 1
ATOM 647 O O . LYS A 1 84 ? -20.091 -2.753 21.145 1.00 85.69 84 LYS A O 1
ATOM 652 N N . PHE A 1 85 ? -21.877 -1.676 21.951 1.00 89.88 85 PHE A N 1
ATOM 653 C CA . PHE A 1 85 ? -21.645 -2.071 23.338 1.00 89.88 85 PHE A CA 1
ATOM 654 C C . PHE A 1 85 ? -21.676 -3.590 23.515 1.00 89.88 85 PHE A C 1
ATOM 656 O O . PHE A 1 85 ? -20.788 -4.130 24.168 1.00 89.88 85 PHE A O 1
ATOM 663 N N . LEU A 1 86 ? -22.668 -4.280 22.939 1.00 91.19 86 LEU A N 1
ATOM 664 C CA . LEU A 1 86 ? -22.752 -5.739 23.041 1.00 91.19 86 LEU A CA 1
ATOM 665 C C . LEU A 1 86 ? -21.524 -6.419 22.420 1.00 91.19 86 LEU A C 1
ATOM 667 O O . LEU A 1 86 ? -21.004 -7.365 23.006 1.00 91.19 86 LEU A O 1
ATOM 671 N N . ASP A 1 87 ? -21.019 -5.896 21.298 1.00 91.12 87 ASP A N 1
ATOM 672 C CA . ASP A 1 87 ? -19.816 -6.420 20.639 1.00 91.12 87 ASP A CA 1
ATOM 673 C C . ASP A 1 87 ? -18.562 -6.251 21.494 1.00 91.12 87 ASP A C 1
ATOM 675 O O . ASP A 1 87 ? -17.815 -7.209 21.689 1.00 91.12 87 ASP A O 1
ATOM 679 N N . VAL A 1 88 ? -18.365 -5.069 22.082 1.00 90.81 88 VAL A N 1
ATOM 680 C CA . VAL A 1 88 ? -17.227 -4.824 22.980 1.00 90.81 88 VAL A CA 1
ATOM 681 C C . VAL A 1 88 ? -17.359 -5.643 24.269 1.00 90.81 88 VAL A C 1
ATOM 683 O O . VAL A 1 88 ? -16.368 -6.180 24.758 1.00 90.81 88 VAL A O 1
ATOM 686 N N . ALA A 1 89 ? -18.573 -5.805 24.805 1.00 92.50 89 ALA A N 1
ATOM 687 C CA . ALA A 1 89 ? -18.821 -6.635 25.982 1.00 92.50 89 ALA A CA 1
ATOM 688 C C . ALA A 1 89 ? -18.520 -8.118 25.713 1.00 92.50 89 ALA A C 1
ATOM 690 O O . ALA A 1 89 ? -17.900 -8.769 26.551 1.00 92.50 89 ALA A O 1
ATOM 691 N N . PHE A 1 90 ? -18.901 -8.645 24.546 1.00 93.44 90 PHE A N 1
ATOM 692 C CA . PHE A 1 90 ? -18.542 -10.004 24.139 1.00 93.44 90 PHE A CA 1
ATOM 693 C C . PHE A 1 90 ? -17.030 -10.150 23.916 1.00 93.44 90 PHE A C 1
ATOM 695 O O . PHE A 1 90 ? -16.426 -11.108 24.399 1.00 93.44 90 PHE A O 1
ATOM 702 N N . GLY A 1 91 ? -16.390 -9.163 23.282 1.00 92.62 91 GLY A N 1
ATOM 703 C CA . GLY A 1 91 ? -14.934 -9.106 23.161 1.00 92.62 91 GLY A CA 1
ATOM 704 C C . GLY A 1 91 ? -14.230 -9.123 24.523 1.00 92.62 91 GLY A C 1
ATOM 705 O O . GLY A 1 91 ? -13.250 -9.842 24.691 1.00 92.62 91 GLY A O 1
ATOM 706 N N . ALA A 1 92 ? -14.758 -8.418 25.530 1.00 93.00 92 ALA A N 1
ATOM 707 C CA . ALA A 1 92 ? -14.219 -8.440 26.893 1.00 93.00 92 ALA A CA 1
ATOM 708 C C . ALA A 1 92 ? -14.300 -9.834 27.537 1.00 93.00 92 ALA A C 1
ATOM 710 O O . ALA A 1 92 ? -13.432 -10.196 28.327 1.00 93.00 92 ALA A O 1
ATOM 711 N N . MET A 1 93 ? -15.329 -10.622 27.206 1.00 92.88 93 MET A N 1
ATOM 712 C CA . MET A 1 93 ? -15.431 -12.010 27.662 1.00 92.88 93 MET A CA 1
ATOM 713 C C . MET A 1 93 ? -14.334 -12.867 27.026 1.00 92.88 93 MET A C 1
ATOM 715 O O . MET A 1 93 ? -13.643 -13.588 27.744 1.00 92.88 93 MET A O 1
ATOM 719 N N . ILE A 1 94 ? -14.132 -12.752 25.706 1.00 92.50 94 ILE A N 1
ATOM 720 C CA . ILE A 1 94 ? -13.072 -13.489 25.002 1.00 92.50 94 ILE A CA 1
ATOM 721 C C . ILE A 1 94 ? -11.695 -13.084 25.534 1.00 92.50 94 ILE A C 1
ATOM 723 O O . ILE A 1 94 ? -10.886 -13.965 25.792 1.00 92.50 94 ILE A O 1
ATOM 727 N N . LEU A 1 95 ? -11.453 -11.791 25.780 1.00 93.31 95 LEU A N 1
ATOM 728 C CA . LEU A 1 95 ? -10.164 -11.270 26.251 1.00 93.31 95 LEU A CA 1
ATOM 729 C C . LEU A 1 95 ? -9.619 -12.020 27.476 1.00 93.31 95 LEU A C 1
ATOM 731 O O . LEU A 1 95 ? -8.424 -12.282 27.534 1.00 93.31 95 LEU A O 1
ATOM 735 N N . PHE A 1 96 ? -10.476 -12.382 28.436 1.00 91.19 96 PHE A N 1
ATOM 736 C CA . PHE A 1 96 ? -10.045 -13.057 29.667 1.00 91.19 96 PHE A CA 1
ATOM 737 C C . PHE A 1 96 ? -10.267 -14.571 29.677 1.00 91.19 96 PHE A C 1
ATOM 739 O O . PHE A 1 96 ? -9.539 -15.274 30.371 1.00 91.19 96 PHE A O 1
ATOM 746 N N . VAL A 1 97 ? -11.277 -15.073 28.962 1.00 90.44 97 VAL A N 1
ATOM 747 C CA . VAL A 1 97 ? -11.704 -16.483 29.044 1.00 90.44 97 VAL A CA 1
ATOM 748 C C . VAL A 1 97 ? -11.296 -17.293 27.805 1.00 90.44 97 VAL A C 1
ATOM 750 O O . VAL A 1 97 ? -11.088 -18.498 27.894 1.00 90.44 97 VAL A O 1
ATOM 753 N N . GLY A 1 98 ? -11.144 -16.645 26.650 1.00 89.88 98 GLY A N 1
ATOM 754 C CA . GLY A 1 98 ? -10.931 -17.304 25.362 1.00 89.88 98 GLY A CA 1
ATOM 755 C C . GLY A 1 98 ? -12.235 -17.799 24.726 1.00 89.88 98 GLY A C 1
ATOM 756 O O . GLY A 1 98 ? -13.246 -18.039 25.395 1.00 89.88 98 GLY A O 1
ATOM 757 N N . ILE A 1 99 ? -12.242 -17.930 23.396 1.00 90.12 99 ILE A N 1
ATOM 758 C CA . ILE A 1 99 ? -13.466 -18.281 22.652 1.00 90.12 99 ILE A CA 1
ATOM 759 C C . ILE A 1 99 ? -13.865 -19.755 22.820 1.00 90.12 99 ILE A C 1
ATOM 761 O O . ILE A 1 99 ? -15.056 -20.071 22.850 1.00 90.12 99 ILE A O 1
ATOM 765 N N . ASP A 1 100 ? -12.894 -20.655 22.982 1.00 86.94 100 ASP A N 1
ATOM 766 C CA . ASP A 1 100 ? -13.135 -22.094 23.124 1.00 86.94 100 ASP A CA 1
ATOM 767 C C . ASP A 1 100 ? -13.879 -22.443 24.420 1.00 86.94 100 ASP A C 1
ATOM 769 O O . ASP A 1 100 ? -14.820 -23.246 24.413 1.00 86.94 100 ASP A O 1
ATOM 773 N N . GLU A 1 101 ? -13.514 -21.802 25.534 1.00 85.81 101 GLU A N 1
ATOM 774 C CA . GLU A 1 101 ? -14.214 -21.975 26.811 1.00 85.81 101 GLU A CA 1
ATOM 775 C C . GLU A 1 101 ? -15.640 -21.399 26.756 1.00 85.81 101 GLU A C 1
ATOM 777 O O . GLU A 1 101 ? -16.571 -21.992 27.306 1.00 85.81 101 GLU A O 1
ATOM 782 N N . ILE A 1 102 ? -15.843 -20.296 26.025 1.00 86.88 102 ILE A N 1
ATOM 783 C CA . ILE A 1 102 ? -17.165 -19.693 25.795 1.00 86.88 102 ILE A CA 1
ATOM 784 C C . ILE A 1 102 ? -18.063 -20.604 24.943 1.00 86.88 102 ILE A C 1
ATOM 786 O O . ILE A 1 102 ? -19.257 -20.745 25.228 1.00 86.88 102 ILE A O 1
ATOM 790 N N . LYS A 1 103 ? -17.508 -21.251 23.911 1.00 87.12 103 LYS A N 1
ATOM 791 C CA . LYS A 1 103 ? -18.236 -22.212 23.068 1.00 87.12 103 LYS A CA 1
ATOM 792 C C . LYS A 1 103 ? -18.635 -23.455 23.860 1.00 87.12 103 LYS A C 1
ATOM 794 O O . LYS A 1 103 ? -19.765 -23.931 23.735 1.00 87.12 103 LYS A O 1
ATOM 799 N N . ASN A 1 104 ? -17.734 -23.965 24.698 1.00 82.06 104 ASN A N 1
ATOM 800 C CA . ASN A 1 104 ? -17.919 -25.205 25.442 1.00 82.06 104 ASN A CA 1
ATOM 801 C C . ASN A 1 104 ? -18.563 -24.975 26.822 1.00 82.06 104 ASN A C 1
ATOM 803 O O . ASN A 1 104 ? -17.937 -25.125 27.871 1.00 82.06 104 ASN A O 1
ATOM 807 N N . THR A 1 105 ? -19.867 -24.696 26.835 1.00 69.19 105 THR A N 1
ATOM 808 C CA . THR A 1 105 ? -20.659 -24.406 28.050 1.00 69.19 105 THR A CA 1
ATOM 809 C C . THR A 1 105 ? -20.930 -25.619 28.964 1.00 69.19 105 THR A C 1
ATOM 811 O O . THR A 1 105 ? -21.859 -25.601 29.771 1.00 69.19 105 THR A O 1
ATOM 814 N N . LYS A 1 106 ? -20.120 -26.688 28.901 1.00 74.62 106 LYS A N 1
ATOM 815 C CA . LYS A 1 106 ? -20.305 -27.902 29.724 1.00 74.62 106 LYS A CA 1
ATOM 816 C C . LYS A 1 106 ? -20.152 -27.652 31.229 1.00 74.62 106 LYS A C 1
ATOM 818 O O . LYS A 1 106 ? -20.761 -28.370 32.017 1.00 74.62 106 LYS A O 1
ATOM 823 N N . ASN A 1 107 ? -19.359 -26.657 31.641 1.00 81.62 107 ASN A N 1
ATOM 824 C CA . ASN A 1 107 ? -19.159 -26.304 33.050 1.00 81.62 107 ASN A CA 1
ATOM 825 C C . ASN A 1 107 ? -19.498 -24.828 33.316 1.00 81.62 107 ASN A C 1
ATOM 827 O O . ASN A 1 107 ? -18.623 -23.965 33.391 1.00 81.62 107 ASN A O 1
ATOM 831 N N . ILE A 1 108 ? -20.794 -24.553 33.465 1.00 84.00 108 ILE A N 1
ATOM 832 C CA . ILE A 1 108 ? -21.339 -23.197 33.627 1.00 84.00 108 ILE A CA 1
ATOM 833 C C . ILE A 1 108 ? -20.801 -22.497 34.883 1.00 84.00 108 ILE A C 1
ATOM 835 O O . ILE A 1 108 ? -20.553 -21.295 34.849 1.00 84.00 108 ILE A O 1
ATOM 839 N N . GLU A 1 109 ? -20.597 -23.216 35.989 1.00 85.31 109 GLU A N 1
ATOM 840 C CA . GLU A 1 109 ? -20.115 -22.606 37.238 1.00 85.31 109 GLU A CA 1
ATOM 841 C C . GLU A 1 109 ? -18.653 -22.156 37.144 1.00 85.31 109 GLU A C 1
ATOM 843 O O . GLU A 1 109 ? -18.304 -21.091 37.659 1.00 85.31 109 GLU A O 1
ATOM 848 N N . ARG A 1 110 ? -17.806 -22.908 36.427 1.00 86.62 110 ARG A N 1
ATOM 849 C CA . ARG A 1 110 ? -16.444 -22.462 36.104 1.00 86.62 110 ARG A CA 1
ATOM 850 C C . ARG A 1 110 ? -16.476 -21.227 35.202 1.00 86.62 110 ARG A C 1
ATOM 852 O O . ARG A 1 110 ? -15.896 -20.212 35.567 1.00 86.62 110 ARG A O 1
ATOM 859 N N . LEU A 1 111 ? -17.253 -21.270 34.118 1.00 87.00 111 LEU A N 1
ATOM 860 C CA . LEU A 1 111 ? -17.399 -20.138 33.198 1.00 87.00 111 LEU A CA 1
ATOM 861 C C . LEU A 1 111 ? -17.866 -18.862 33.923 1.00 87.00 111 LEU A C 1
ATOM 863 O O . LEU A 1 111 ? -17.302 -17.790 33.728 1.00 87.00 111 LEU A O 1
ATOM 867 N N . LYS A 1 112 ? -18.847 -18.965 34.830 1.00 88.19 112 LYS A N 1
ATOM 868 C CA . LYS A 1 112 ? -19.292 -17.843 35.678 1.00 88.19 112 LYS A CA 1
ATOM 869 C C . LYS A 1 112 ? -18.180 -17.263 36.545 1.00 88.19 112 LYS A C 1
ATOM 871 O O . LYS A 1 112 ? -18.192 -16.063 36.812 1.00 88.19 112 LYS A O 1
ATOM 876 N N . LYS A 1 113 ? -17.283 -18.105 37.066 1.00 88.31 113 LYS A N 1
ATOM 877 C CA . LYS A 1 113 ? -16.157 -17.672 37.900 1.00 88.31 113 LYS A CA 1
ATOM 878 C C . LYS A 1 113 ? -15.135 -16.914 37.058 1.00 88.31 113 LYS A C 1
ATOM 880 O O . LYS A 1 113 ? -14.730 -15.831 37.472 1.00 88.31 113 LYS A O 1
ATOM 885 N N . ASP A 1 114 ? -14.788 -17.447 35.894 1.00 87.44 114 ASP A N 1
ATOM 886 C CA . ASP A 1 114 ? -13.752 -16.892 35.020 1.00 87.44 114 ASP A CA 1
ATOM 887 C C . ASP A 1 114 ? -14.225 -15.569 34.381 1.00 87.44 114 ASP A C 1
ATOM 889 O O . ASP A 1 114 ? -13.504 -14.571 34.384 1.00 87.44 114 ASP A O 1
ATOM 893 N N . LEU A 1 115 ? -15.514 -15.473 34.028 1.00 89.38 115 LEU A N 1
ATOM 894 C CA . LEU A 1 115 ? -16.157 -14.228 33.582 1.00 89.38 115 LEU A CA 1
ATOM 895 C C . LEU A 1 115 ? -16.192 -13.116 34.643 1.00 89.38 115 LEU A C 1
ATOM 897 O O . LEU A 1 115 ? -16.495 -11.969 34.322 1.00 89.38 115 LEU A O 1
ATOM 901 N N . ARG A 1 116 ? -15.865 -13.381 35.916 1.00 89.44 116 ARG A N 1
ATOM 902 C CA . ARG A 1 116 ? -15.778 -12.287 36.898 1.00 89.44 116 ARG A CA 1
ATOM 903 C C . ARG A 1 116 ? -14.649 -11.313 36.580 1.00 89.44 116 ARG A C 1
ATOM 905 O O . ARG A 1 116 ? -14.768 -10.156 36.978 1.00 89.44 116 ARG A O 1
ATOM 912 N N . ALA A 1 117 ? -13.616 -11.755 35.859 1.00 86.75 117 ALA A N 1
ATOM 913 C CA . ALA A 1 117 ? -12.497 -10.916 35.443 1.00 86.75 117 ALA A CA 1
ATOM 914 C C . ALA A 1 117 ? -12.917 -9.806 34.464 1.00 86.75 117 ALA A C 1
ATOM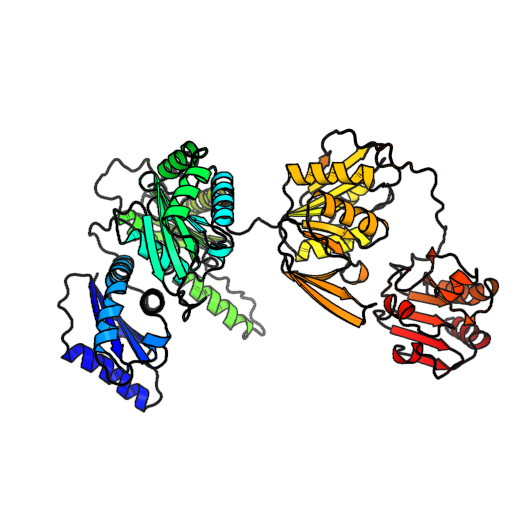 916 O O . ALA A 1 117 ? -12.380 -8.707 34.530 1.00 86.75 117 ALA A O 1
ATOM 917 N N . CYS A 1 118 ? -13.933 -10.030 33.617 1.00 90.19 118 CYS A N 1
ATOM 918 C CA . CYS A 1 118 ? -14.394 -9.012 32.666 1.00 90.19 118 CYS A CA 1
ATOM 919 C C . CYS A 1 118 ? -15.349 -7.973 33.284 1.00 90.19 118 CYS A C 1
ATOM 921 O O . CYS A 1 118 ? -15.650 -6.958 32.655 1.00 90.19 118 CYS A O 1
ATOM 923 N N . ASN A 1 119 ? -15.823 -8.185 34.518 1.00 90.12 119 ASN A N 1
ATOM 924 C CA . ASN A 1 119 ? -16.781 -7.294 35.180 1.00 90.12 119 ASN A CA 1
ATOM 925 C C . ASN A 1 119 ? -16.325 -5.824 35.274 1.00 90.12 119 ASN A C 1
ATOM 927 O O . ASN A 1 119 ? -17.139 -4.965 34.933 1.00 90.12 119 ASN A O 1
ATOM 931 N N . PRO A 1 120 ? -15.079 -5.500 35.685 1.00 89.12 120 PRO A N 1
ATOM 932 C CA . PRO A 1 120 ? -14.630 -4.109 35.772 1.00 89.12 120 PRO A CA 1
ATOM 933 C C . PRO A 1 120 ? -14.647 -3.398 34.414 1.00 89.12 120 PRO A C 1
ATOM 935 O O . PRO A 1 120 ? -14.996 -2.221 34.331 1.00 89.12 120 PRO A O 1
ATOM 938 N N . ILE A 1 121 ? -14.327 -4.120 33.332 1.00 89.12 121 ILE A N 1
ATOM 939 C CA . ILE A 1 121 ? -14.406 -3.579 31.969 1.00 89.12 121 ILE A CA 1
ATOM 940 C C . ILE A 1 121 ? -15.862 -3.302 31.603 1.00 89.12 121 ILE A C 1
ATOM 942 O O . ILE A 1 121 ? -16.166 -2.217 31.116 1.00 89.12 121 ILE A O 1
ATOM 946 N N . ILE A 1 122 ? -16.772 -4.240 31.879 1.00 89.69 122 ILE A N 1
ATOM 947 C CA . ILE A 1 122 ? -18.204 -4.068 31.596 1.00 89.69 122 ILE A CA 1
ATOM 948 C C . ILE A 1 122 ? -18.783 -2.881 32.373 1.00 89.69 122 ILE A C 1
ATOM 950 O O . ILE A 1 122 ? -19.543 -2.100 31.804 1.00 89.69 122 ILE A O 1
ATOM 954 N N . ASP A 1 123 ? -18.410 -2.698 33.640 1.00 87.88 123 ASP A N 1
ATOM 955 C CA . ASP A 1 123 ? -18.843 -1.537 34.425 1.00 87.88 123 ASP A CA 1
ATOM 956 C C . ASP A 1 123 ? -18.375 -0.224 33.800 1.00 87.88 123 ASP A C 1
ATOM 958 O O . ASP A 1 123 ? -19.157 0.717 33.673 1.00 87.88 123 ASP A O 1
ATOM 962 N N . ARG A 1 124 ? -17.120 -0.174 33.349 1.00 84.62 124 ARG A N 1
ATOM 963 C CA . ARG A 1 124 ? -16.564 1.003 32.679 1.00 84.62 124 ARG A CA 1
ATOM 964 C C . ARG A 1 124 ? -17.204 1.251 31.312 1.00 84.62 124 ARG A C 1
ATOM 966 O O . ARG A 1 124 ? -17.431 2.399 30.938 1.00 84.62 124 ARG A O 1
ATOM 973 N N . LEU A 1 125 ? -17.558 0.200 30.571 1.00 86.12 125 LEU A N 1
ATOM 974 C CA . LEU A 1 125 ? -18.346 0.332 29.342 1.00 86.12 125 LEU A CA 1
ATOM 975 C C . LEU A 1 125 ? -19.740 0.897 29.643 1.00 86.12 125 LEU A C 1
ATOM 977 O O . LEU A 1 125 ? -20.237 1.724 28.882 1.00 86.12 125 LEU A O 1
ATOM 981 N N . LEU A 1 126 ? -20.377 0.485 30.747 1.00 84.50 126 LEU A N 1
ATOM 982 C CA . LEU A 1 126 ? -21.671 1.035 31.166 1.00 84.50 126 LEU A CA 1
ATOM 983 C C . LEU A 1 126 ? -21.551 2.519 31.543 1.00 84.50 126 LEU A C 1
ATOM 985 O O . LEU A 1 126 ? -22.473 3.286 31.280 1.00 84.50 126 LEU A O 1
ATOM 989 N N . GLU A 1 127 ? -20.416 2.949 32.098 1.00 78.94 127 GLU A N 1
ATOM 990 C CA . GLU A 1 127 ? -20.121 4.371 32.337 1.00 78.94 127 GLU A CA 1
ATOM 991 C C . GLU A 1 127 ? -19.980 5.169 31.036 1.00 78.94 127 GLU A C 1
ATOM 993 O O . GLU A 1 127 ? -20.406 6.321 30.970 1.00 78.94 127 GLU A O 1
ATOM 998 N N . CYS A 1 128 ? -19.478 4.549 29.964 1.00 76.06 128 CYS A N 1
ATOM 999 C CA . CYS A 1 128 ? -19.426 5.183 28.645 1.00 76.06 128 CYS A CA 1
ATOM 1000 C C . CYS A 1 128 ? -20.824 5.470 28.069 1.00 76.06 128 CYS A C 1
ATOM 1002 O O . CYS A 1 128 ? -20.947 6.324 27.192 1.00 76.06 128 CYS A O 1
ATOM 1004 N N . LEU A 1 129 ? -21.866 4.777 28.543 1.00 75.06 129 LEU A N 1
ATOM 1005 C CA . LEU A 1 129 ? -23.249 4.997 28.116 1.00 75.06 129 LEU A CA 1
ATOM 1006 C C . LEU A 1 129 ? -23.965 6.097 28.909 1.00 75.06 129 LEU A C 1
ATOM 1008 O O . LEU A 1 129 ? -25.012 6.539 28.454 1.00 75.06 129 LEU A O 1
ATOM 1012 N N . ASP A 1 130 ? -23.460 6.527 30.072 1.00 67.69 130 ASP A N 1
ATOM 1013 C CA . ASP A 1 130 ? -24.172 7.476 30.940 1.00 67.69 130 ASP A CA 1
ATOM 1014 C C . ASP A 1 130 ? -24.033 8.918 30.442 1.00 67.69 130 ASP A C 1
ATOM 1016 O O . ASP A 1 130 ? -22.927 9.440 30.378 1.00 67.69 130 ASP A O 1
ATOM 1020 N N . ILE A 1 131 ? -25.153 9.567 30.113 1.00 55.75 131 ILE A N 1
ATOM 1021 C CA . ILE A 1 131 ? -25.236 10.955 29.615 1.00 55.75 131 ILE A CA 1
ATOM 1022 C C . ILE A 1 131 ? -25.501 11.964 30.770 1.00 55.75 131 ILE A C 1
ATOM 1024 O O . ILE A 1 131 ? -25.647 13.161 30.537 1.00 55.75 131 ILE A O 1
ATOM 1028 N N . GLY A 1 132 ? -25.610 11.512 32.030 1.00 49.25 132 GLY A N 1
ATOM 1029 C CA . GLY A 1 132 ? -26.117 12.321 33.153 1.00 49.25 132 GLY A CA 1
ATOM 1030 C C . GLY A 1 132 ? -25.089 12.915 34.133 1.00 49.25 132 GLY A C 1
ATOM 1031 O O . GLY A 1 132 ? -24.065 12.316 34.429 1.00 49.25 132 GLY A O 1
ATOM 1032 N N . ASP A 1 133 ? -25.479 14.057 34.718 1.00 42.31 133 ASP A N 1
ATOM 1033 C CA . ASP A 1 133 ? -24.839 15.014 35.657 1.00 42.31 133 ASP A CA 1
ATOM 1034 C C . ASP A 1 133 ? -24.058 14.503 36.900 1.00 42.31 133 ASP A C 1
ATOM 1036 O O . ASP A 1 133 ? -23.693 15.295 37.775 1.00 42.31 133 ASP A O 1
ATOM 1040 N N . ARG A 1 134 ? -23.790 13.200 37.049 1.00 47.00 134 ARG A N 1
ATOM 1041 C CA . ARG A 1 134 ? -22.919 12.709 38.133 1.00 47.00 134 ARG A CA 1
ATOM 1042 C C . ARG A 1 134 ? -21.465 12.737 37.678 1.00 47.00 134 ARG A C 1
ATOM 1044 O O . ARG A 1 134 ? -21.170 12.614 36.499 1.00 47.00 134 ARG A O 1
ATOM 1051 N N . ILE A 1 135 ? -20.564 12.936 38.640 1.00 42.44 135 ILE A N 1
ATOM 1052 C CA . ILE A 1 135 ? -19.115 13.122 38.474 1.00 42.44 135 ILE A CA 1
ATOM 1053 C C . ILE A 1 135 ? -18.504 11.893 37.774 1.00 42.44 135 ILE A C 1
ATOM 1055 O O . ILE A 1 135 ? -17.942 11.011 38.417 1.00 42.44 135 ILE A O 1
ATOM 1059 N N . CYS A 1 136 ? -18.632 11.815 36.451 1.00 44.03 136 CYS A N 1
ATOM 1060 C CA . CYS A 1 136 ? -17.848 10.919 35.627 1.00 44.03 136 CYS A CA 1
ATOM 1061 C C . CYS A 1 136 ? -16.484 11.581 35.447 1.00 44.03 136 CYS A C 1
ATOM 1063 O O . CYS A 1 136 ? -16.378 12.724 34.997 1.00 44.03 136 CYS A O 1
ATOM 1065 N N . THR A 1 137 ? -15.426 10.903 35.878 1.00 47.88 137 THR A N 1
ATOM 1066 C CA . THR A 1 137 ? -14.072 11.466 35.875 1.00 47.88 137 THR A CA 1
ATOM 1067 C C . THR A 1 137 ? -13.479 11.536 34.463 1.00 47.88 137 THR A C 1
ATOM 1069 O O . THR A 1 137 ? -12.585 12.354 34.236 1.00 47.88 137 THR A O 1
ATOM 1072 N N . LYS A 1 138 ? -13.998 10.745 33.504 1.00 57.34 138 LYS A N 1
ATOM 1073 C CA . LYS A 1 138 ? -13.505 10.657 32.121 1.00 57.34 138 LYS A CA 1
ATOM 1074 C C . LYS A 1 138 ? -14.642 10.386 31.123 1.00 57.34 138 LYS A C 1
ATOM 1076 O O . LYS A 1 138 ? -15.484 9.533 31.364 1.00 57.34 138 LYS A O 1
ATOM 1081 N N . THR A 1 139 ? -14.641 11.091 29.994 1.00 61.72 139 THR A N 1
ATOM 1082 C CA . THR A 1 139 ? -15.645 10.943 28.921 1.00 61.72 139 THR A CA 1
ATOM 1083 C C . THR A 1 139 ? -15.080 10.048 27.840 1.00 61.72 139 THR A C 1
ATOM 1085 O O . THR A 1 139 ? -14.022 10.367 27.305 1.00 61.72 139 THR A O 1
ATOM 1088 N N . ASP A 1 140 ? -15.772 8.964 27.505 1.00 69.12 140 ASP A N 1
ATOM 1089 C CA . ASP A 1 140 ? -15.247 7.962 26.580 1.00 69.12 140 ASP A CA 1
ATOM 1090 C C . ASP A 1 140 ? -16.332 7.430 25.625 1.00 69.12 140 ASP A C 1
ATOM 1092 O O . ASP A 1 140 ? -17.531 7.528 25.906 1.00 69.12 140 ASP A O 1
ATOM 1096 N N . ILE A 1 141 ? -15.905 6.901 24.476 1.00 79.56 141 ILE A N 1
ATOM 1097 C CA . ILE A 1 141 ? -16.745 6.361 23.400 1.00 79.56 141 ILE A CA 1
ATOM 1098 C C . ILE A 1 141 ? -16.520 4.850 23.317 1.00 79.56 141 ILE A C 1
ATOM 1100 O O . ILE A 1 141 ? -15.385 4.384 23.231 1.00 79.56 141 ILE A O 1
ATOM 1104 N N . VAL A 1 142 ? -17.611 4.080 23.310 1.00 71.62 142 VAL A N 1
ATOM 1105 C CA . VAL A 1 142 ? -17.612 2.612 23.464 1.00 71.62 142 VAL A CA 1
ATOM 1106 C C . VAL A 1 142 ? -16.679 1.885 22.486 1.00 71.62 142 VAL A C 1
ATOM 1108 O O . VAL A 1 142 ? -15.947 1.003 22.915 1.00 71.62 142 VAL A O 1
ATOM 1111 N N . ASN A 1 143 ? -16.665 2.270 21.205 1.00 76.12 143 ASN A N 1
ATOM 1112 C CA . ASN A 1 143 ? -15.894 1.588 20.154 1.00 76.12 143 ASN A CA 1
ATOM 1113 C C . ASN A 1 143 ? -14.772 2.451 19.557 1.00 76.12 143 ASN A C 1
ATOM 1115 O O . ASN A 1 143 ? -14.390 2.250 18.412 1.00 76.12 143 ASN A O 1
ATOM 1119 N N . MET A 1 144 ? -14.296 3.471 20.276 1.00 83.50 144 MET A N 1
ATOM 1120 C CA . MET A 1 144 ? -13.202 4.304 19.776 1.00 83.50 144 MET A CA 1
ATOM 1121 C C . MET A 1 144 ? -12.055 4.397 20.767 1.00 83.50 144 MET A C 1
ATOM 1123 O O . MET A 1 144 ? -12.240 4.390 21.987 1.00 83.50 144 MET A O 1
ATOM 1127 N N . THR A 1 145 ? -10.851 4.497 20.215 1.00 85.06 145 THR A N 1
ATOM 1128 C CA . THR A 1 145 ? -9.626 4.667 20.992 1.00 85.06 145 THR A CA 1
ATOM 1129 C C . THR A 1 145 ? -9.395 6.148 21.276 1.00 85.06 145 THR A C 1
ATOM 1131 O O . THR A 1 145 ? -9.281 6.941 20.341 1.00 85.06 145 THR A O 1
ATOM 1134 N N . GLU A 1 146 ? -9.343 6.521 22.555 1.00 87.50 146 GLU A N 1
ATOM 1135 C CA . GLU A 1 146 ? -9.024 7.888 22.975 1.00 87.50 146 GLU A CA 1
ATOM 1136 C C . GLU A 1 146 ? -7.525 8.148 22.795 1.00 87.50 146 GLU A C 1
ATOM 1138 O O . GLU A 1 146 ? -6.692 7.395 23.304 1.00 87.50 146 GLU A O 1
ATOM 1143 N N . CYS A 1 147 ? -7.182 9.223 22.090 1.00 88.44 147 CYS A N 1
ATOM 1144 C CA . CYS A 1 147 ? -5.814 9.619 21.784 1.00 88.44 147 CYS A CA 1
ATOM 1145 C C . CYS A 1 147 ? -5.469 11.001 22.353 1.00 88.44 147 CYS A C 1
ATOM 1147 O O . CYS A 1 147 ? -6.341 11.852 22.544 1.00 88.44 147 CYS A O 1
ATOM 1149 N N . ILE A 1 148 ? -4.174 11.239 22.570 1.00 86.25 148 ILE A N 1
ATOM 1150 C CA . ILE A 1 148 ? -3.618 12.538 22.969 1.00 86.25 148 ILE A CA 1
ATOM 1151 C C . ILE A 1 148 ? -2.699 13.099 21.883 1.00 86.25 148 ILE A C 1
ATOM 1153 O O . ILE A 1 148 ? -1.917 12.358 21.286 1.00 86.25 148 ILE A O 1
ATOM 1157 N N . ILE A 1 149 ? -2.783 14.413 21.641 1.00 83.38 149 ILE A N 1
ATOM 1158 C CA . ILE A 1 149 ? -1.919 15.107 20.687 1.00 83.38 149 ILE A CA 1
ATOM 1159 C C . ILE A 1 149 ? -0.669 15.674 21.404 1.00 83.38 149 ILE A C 1
ATOM 1161 O O . ILE A 1 149 ? -0.796 16.329 22.437 1.00 83.38 149 ILE A O 1
ATOM 1165 N N . LEU A 1 150 ? 0.532 15.437 20.859 1.00 79.69 150 LEU A N 1
ATOM 1166 C CA . LEU A 1 150 ? 1.879 15.719 21.382 1.00 79.69 150 LEU A CA 1
ATOM 1167 C C . LEU A 1 150 ? 2.787 16.372 20.317 1.00 79.69 150 LEU A C 1
ATOM 1169 O O . LEU A 1 150 ? 2.770 15.984 19.152 1.00 79.69 150 LEU A O 1
ATOM 1173 N N . HIS A 1 151 ? 3.670 17.282 20.730 1.00 67.44 151 HIS A N 1
ATOM 1174 C CA . HIS A 1 151 ? 4.572 18.005 19.817 1.00 67.44 151 HIS A CA 1
ATOM 1175 C C . HIS A 1 151 ? 5.719 17.134 19.251 1.00 67.44 151 HIS A C 1
ATOM 1177 O O . HIS A 1 151 ? 6.064 17.230 18.077 1.00 67.44 151 HIS A O 1
ATOM 1183 N N . GLU A 1 152 ? 6.284 16.232 20.060 1.00 69.31 152 GLU A N 1
ATOM 1184 C CA . GLU A 1 152 ? 7.485 15.439 19.728 1.00 69.31 152 GLU A CA 1
ATOM 1185 C C . GLU A 1 152 ? 7.176 13.941 19.529 1.00 69.31 152 GLU A C 1
ATOM 1187 O O . GLU A 1 152 ? 7.892 13.065 20.010 1.00 69.31 152 GLU A O 1
ATOM 1192 N N . ASN A 1 153 ? 6.090 13.623 18.811 1.00 72.19 153 ASN A N 1
ATOM 1193 C CA . ASN A 1 153 ? 5.638 12.231 18.624 1.00 72.19 153 ASN A CA 1
ATOM 1194 C C . ASN A 1 153 ? 6.730 11.321 18.043 1.00 72.19 153 ASN A C 1
ATOM 1196 O O . ASN A 1 153 ? 6.964 10.233 18.548 1.00 72.19 153 ASN A O 1
ATOM 1200 N N . HIS A 1 154 ? 7.432 11.795 17.012 1.00 76.50 154 HIS A N 1
ATOM 1201 C CA . HIS A 1 154 ? 8.435 11.009 16.294 1.00 76.50 154 HIS A CA 1
ATOM 1202 C C . HIS A 1 154 ? 9.562 10.489 17.201 1.00 76.50 154 HIS A C 1
ATOM 1204 O O . HIS A 1 154 ? 10.047 9.379 16.985 1.00 76.50 154 HIS A O 1
ATOM 1210 N N . LEU A 1 155 ? 9.945 11.247 18.235 1.00 79.12 155 LEU A N 1
ATOM 1211 C CA . LEU A 1 155 ? 10.961 10.818 19.197 1.00 79.12 155 LEU A CA 1
ATOM 1212 C C . LEU A 1 155 ? 10.415 9.711 20.101 1.00 79.12 155 LEU A C 1
ATOM 1214 O O . LEU A 1 155 ? 11.068 8.686 20.268 1.00 79.12 155 LEU A O 1
ATOM 1218 N N . LEU A 1 156 ? 9.192 9.874 20.618 1.00 83.31 156 LEU A N 1
ATOM 1219 C CA . LEU A 1 156 ? 8.520 8.838 21.410 1.00 83.31 156 LEU A CA 1
ATOM 1220 C C . LEU A 1 156 ? 8.260 7.565 20.598 1.00 83.31 156 LEU A C 1
ATOM 1222 O O . LEU A 1 156 ? 8.428 6.472 21.130 1.00 83.31 156 LEU A O 1
ATOM 1226 N N . GLN A 1 157 ? 7.899 7.699 19.321 1.00 84.38 157 GLN A N 1
ATOM 1227 C CA . GLN A 1 157 ? 7.740 6.580 18.392 1.00 84.38 157 GLN A CA 1
ATOM 1228 C C . GLN A 1 157 ? 9.065 5.842 18.203 1.00 84.38 157 GLN A C 1
ATOM 1230 O O . GLN A 1 157 ? 9.103 4.629 18.364 1.00 84.38 157 GLN A O 1
ATOM 1235 N N . THR A 1 158 ? 10.162 6.564 17.959 1.00 83.56 158 THR A N 1
ATOM 1236 C CA . THR A 1 158 ? 11.499 5.955 17.831 1.00 83.56 158 THR A CA 1
ATOM 1237 C C . THR A 1 158 ? 11.902 5.210 19.108 1.00 83.56 158 THR A C 1
ATOM 1239 O O . THR A 1 158 ? 12.414 4.095 19.046 1.00 83.56 158 THR A O 1
ATOM 1242 N N . CYS A 1 159 ? 11.643 5.795 20.284 1.00 87.06 159 CYS A N 1
ATOM 1243 C CA . CYS A 1 159 ? 11.909 5.137 21.565 1.00 87.06 159 CYS A CA 1
ATOM 1244 C C . CYS A 1 159 ? 11.044 3.888 21.773 1.00 87.06 159 CYS A C 1
ATOM 1246 O O . CYS A 1 159 ? 11.542 2.878 22.268 1.00 87.06 159 CYS A O 1
ATOM 1248 N N . LEU A 1 160 ? 9.765 3.946 21.390 1.00 89.25 160 LEU A N 1
ATOM 1249 C CA . LEU A 1 160 ? 8.856 2.808 21.459 1.00 89.25 160 LEU A CA 1
ATOM 1250 C C . LEU A 1 160 ? 9.312 1.680 20.531 1.00 89.25 160 LEU A C 1
ATOM 1252 O O . LEU A 1 160 ? 9.348 0.536 20.963 1.00 89.25 160 LEU A O 1
ATOM 1256 N N . GLU A 1 161 ? 9.682 1.996 19.291 1.00 87.69 161 GLU A N 1
ATOM 1257 C CA . GLU A 1 161 ? 10.172 1.024 18.308 1.00 87.69 161 GLU A CA 1
ATOM 1258 C C . GLU A 1 161 ? 11.450 0.334 18.794 1.00 87.69 161 GLU A C 1
ATOM 1260 O O . GLU A 1 161 ? 11.502 -0.893 18.802 1.00 87.69 161 GLU A O 1
ATOM 1265 N N . GLY A 1 162 ? 12.426 1.090 19.310 1.00 84.56 162 GLY A N 1
ATOM 1266 C CA . GLY A 1 162 ? 13.641 0.504 19.887 1.00 84.56 162 GLY A CA 1
ATOM 1267 C C . GLY A 1 162 ? 13.368 -0.377 21.114 1.00 84.56 162 GLY A C 1
ATOM 1268 O O . GLY A 1 162 ? 13.995 -1.419 21.287 1.00 84.56 162 GLY A O 1
ATOM 1269 N N . TYR A 1 163 ? 12.398 -0.001 21.955 1.00 90.31 163 TYR A N 1
ATOM 1270 C CA . TYR A 1 163 ? 11.972 -0.831 23.085 1.00 90.31 163 TYR A CA 1
ATOM 1271 C C . TYR A 1 163 ? 11.249 -2.111 22.630 1.00 90.31 163 TYR A C 1
ATOM 1273 O O . TYR A 1 163 ? 11.474 -3.178 23.196 1.00 90.31 163 TYR A O 1
ATOM 1281 N N . MET A 1 164 ? 10.418 -2.029 21.589 1.00 91.56 164 MET A N 1
ATOM 1282 C CA . MET A 1 164 ? 9.723 -3.182 21.009 1.00 91.56 164 MET A CA 1
ATOM 1283 C C . MET A 1 164 ? 10.677 -4.170 20.334 1.00 91.56 164 MET A C 1
ATOM 1285 O O . MET A 1 164 ? 10.484 -5.378 20.456 1.00 91.56 164 MET A O 1
ATOM 1289 N N . GLU A 1 165 ? 11.742 -3.674 19.700 1.00 88.75 165 GLU A N 1
ATOM 1290 C CA . GLU A 1 165 ? 12.803 -4.504 19.123 1.00 88.75 165 GLU A CA 1
ATOM 1291 C C . GLU A 1 165 ? 13.532 -5.327 20.198 1.00 88.75 165 GLU A C 1
ATOM 1293 O O . GLU A 1 165 ? 13.772 -6.516 20.004 1.00 88.75 165 GLU A O 1
ATOM 1298 N N . CYS A 1 166 ? 13.803 -4.747 21.375 1.00 87.56 166 CYS A N 1
ATOM 1299 C CA . CYS A 1 166 ? 14.377 -5.488 22.509 1.00 87.56 166 CYS A CA 1
ATOM 1300 C C . CYS A 1 166 ? 13.455 -6.593 23.047 1.00 87.56 166 CYS A C 1
ATOM 1302 O O . CYS A 1 166 ? 13.939 -7.576 23.605 1.00 87.56 166 CYS A O 1
ATOM 1304 N N . LEU A 1 167 ? 12.138 -6.426 22.905 1.00 87.06 167 LEU A N 1
ATOM 1305 C CA . LEU A 1 167 ? 11.135 -7.386 23.366 1.00 87.06 167 LEU A CA 1
ATOM 1306 C C . LEU A 1 167 ? 10.763 -8.444 22.324 1.00 87.06 167 LEU A C 1
ATOM 1308 O O . LEU A 1 167 ? 9.980 -9.335 22.650 1.00 87.06 167 LEU A O 1
ATOM 1312 N N . ASP A 1 168 ? 11.277 -8.333 21.095 1.00 88.44 168 ASP A N 1
ATOM 1313 C CA . ASP A 1 168 ? 10.841 -9.127 19.937 1.00 88.44 168 ASP A CA 1
ATOM 1314 C C . ASP A 1 168 ? 9.306 -9.103 19.761 1.00 88.44 168 ASP A C 1
ATOM 1316 O O . ASP A 1 168 ? 8.649 -10.110 19.490 1.00 88.44 168 ASP A O 1
ATOM 1320 N N . SER A 1 169 ? 8.700 -7.926 19.973 1.00 89.94 169 SER A N 1
ATOM 1321 C CA . SER A 1 169 ? 7.257 -7.715 19.828 1.00 89.94 169 SER A CA 1
ATOM 1322 C C . SER A 1 169 ? 6.951 -6.678 18.755 1.00 89.94 169 SER A C 1
ATOM 1324 O O . SER A 1 169 ? 7.619 -5.659 18.628 1.00 89.94 169 SER A O 1
ATOM 1326 N N . MET A 1 170 ? 5.883 -6.912 17.991 1.00 87.19 170 MET A N 1
ATOM 1327 C CA . MET A 1 170 ? 5.366 -5.953 17.008 1.00 87.19 170 MET A CA 1
ATOM 1328 C C . MET A 1 170 ? 4.253 -5.056 17.570 1.00 87.19 170 MET A C 1
ATOM 1330 O O . MET A 1 170 ? 3.799 -4.146 16.880 1.00 87.19 170 MET A O 1
ATOM 1334 N N . TYR A 1 171 ? 3.769 -5.329 18.784 1.00 92.88 171 TYR A N 1
ATOM 1335 C CA . TYR A 1 171 ? 2.553 -4.735 19.336 1.00 92.88 171 TYR A CA 1
ATOM 1336 C C . TYR A 1 171 ? 2.870 -3.948 20.603 1.00 92.88 171 TYR A C 1
ATOM 1338 O O . TYR A 1 171 ? 2.763 -4.466 21.714 1.00 92.88 171 TYR A O 1
ATOM 1346 N N . GLY A 1 172 ? 3.209 -2.674 20.431 1.00 92.75 172 GLY A N 1
ATOM 1347 C CA . GLY A 1 172 ? 3.467 -1.756 21.536 1.00 92.75 172 GLY A CA 1
ATOM 1348 C C . GLY A 1 172 ? 2.735 -0.429 21.422 1.00 92.75 172 GLY A C 1
ATOM 1349 O O . GLY A 1 172 ? 2.504 0.067 20.312 1.00 92.75 172 GLY A O 1
ATOM 1350 N N . CYS A 1 173 ? 2.422 0.170 22.570 1.00 94.12 173 CYS A N 1
ATOM 1351 C CA . CYS A 1 173 ? 1.950 1.544 22.662 1.00 94.12 173 CYS A CA 1
ATOM 1352 C C . CYS A 1 173 ? 2.380 2.261 23.950 1.00 94.12 173 CYS A C 1
ATOM 1354 O O . CYS A 1 173 ? 2.836 1.642 24.908 1.00 94.12 173 CYS A O 1
ATOM 1356 N N . ILE A 1 174 ? 2.230 3.587 23.963 1.00 92.62 174 ILE A N 1
ATOM 1357 C CA . ILE A 1 174 ? 2.430 4.447 25.132 1.00 92.62 174 ILE A CA 1
ATOM 1358 C C . ILE A 1 174 ? 1.095 5.084 25.497 1.00 92.62 174 ILE A C 1
ATOM 1360 O O . ILE A 1 174 ? 0.429 5.686 24.647 1.00 92.62 174 ILE A O 1
ATOM 1364 N N . LEU A 1 175 ? 0.740 4.996 26.774 1.00 91.62 175 LEU A N 1
ATOM 1365 C CA . LEU A 1 175 ? -0.451 5.601 27.348 1.00 91.62 175 LEU A CA 1
ATOM 1366 C C . LEU A 1 175 ? -0.066 6.766 28.260 1.00 91.62 175 LEU A C 1
ATOM 1368 O O . LEU A 1 175 ? 0.812 6.631 29.104 1.00 91.62 175 LEU A O 1
ATOM 1372 N N . VAL A 1 176 ? -0.759 7.895 28.124 1.00 89.31 176 VAL A N 1
ATOM 1373 C CA . VAL A 1 176 ? -0.655 9.067 29.009 1.00 89.31 176 VAL A CA 1
ATOM 1374 C C . VAL A 1 176 ? -2.029 9.298 29.629 1.00 89.31 176 VAL A C 1
ATOM 1376 O O . VAL A 1 176 ? -2.990 9.553 28.908 1.00 89.31 176 VAL A O 1
ATOM 1379 N N . HIS A 1 177 ? -2.162 9.156 30.951 1.00 86.19 177 HIS A N 1
ATOM 1380 C CA . HIS A 1 177 ? -3.453 9.185 31.668 1.00 86.19 177 HIS A CA 1
ATOM 1381 C C . HIS A 1 177 ? -4.509 8.228 31.058 1.00 86.19 177 HIS A C 1
ATOM 1383 O O . HIS A 1 177 ? -5.715 8.503 31.015 1.00 86.19 177 HIS A O 1
ATOM 1389 N N . GLY A 1 178 ? -4.048 7.081 30.543 1.00 85.25 178 GLY A N 1
ATOM 1390 C CA . GLY A 1 178 ? -4.877 6.088 29.849 1.00 85.25 178 GLY A CA 1
ATOM 1391 C C . GLY A 1 178 ? -5.377 6.521 28.464 1.00 85.25 178 GLY A C 1
ATOM 1392 O O . GLY A 1 178 ? -6.291 5.893 27.938 1.00 85.25 178 GLY A O 1
ATOM 1393 N N . CYS A 1 179 ? -4.841 7.605 27.895 1.00 87.62 179 CYS A N 1
ATOM 1394 C CA . CYS A 1 179 ? -5.043 8.005 26.501 1.00 87.62 179 CYS A CA 1
ATOM 1395 C C . CYS A 1 179 ? -3.868 7.512 25.654 1.00 87.62 179 CYS A C 1
ATOM 1397 O O . CYS A 1 179 ? -2.714 7.638 26.062 1.00 87.62 179 CYS A O 1
ATOM 1399 N N . LEU A 1 180 ? -4.143 7.000 24.459 1.00 90.50 180 LEU A N 1
ATOM 1400 C CA . LEU A 1 180 ? -3.119 6.525 23.536 1.00 90.50 180 LEU A CA 1
ATOM 1401 C C . LEU A 1 180 ? -2.324 7.704 22.962 1.00 90.50 180 LEU A C 1
ATOM 1403 O O . LEU A 1 180 ? -2.859 8.523 22.214 1.00 90.50 180 LEU A O 1
ATOM 1407 N N . ALA A 1 181 ? -1.044 7.790 23.308 1.00 88.31 181 ALA A N 1
ATOM 1408 C CA . ALA A 1 181 ? -0.143 8.812 22.788 1.00 88.31 181 ALA A CA 1
ATOM 1409 C C . ALA A 1 181 ? 0.505 8.374 21.474 1.00 88.31 181 ALA A C 1
ATOM 1411 O O . ALA A 1 181 ? 0.482 9.092 20.474 1.00 88.31 181 ALA A O 1
ATOM 1412 N N . VAL A 1 182 ? 1.094 7.181 21.495 1.00 88.38 182 VAL A N 1
ATOM 1413 C CA . VAL A 1 182 ? 1.945 6.648 20.431 1.00 88.38 182 VAL A CA 1
ATOM 1414 C C . VAL A 1 182 ? 1.717 5.144 20.350 1.00 88.38 182 VAL A C 1
ATOM 1416 O O . VAL A 1 182 ? 1.542 4.496 21.379 1.00 88.38 182 VAL A O 1
ATOM 1419 N N . GLY A 1 183 ? 1.698 4.587 19.143 1.00 89.44 183 GLY A N 1
ATOM 1420 C CA . GLY A 1 183 ? 1.479 3.163 18.917 1.00 89.44 183 GLY A CA 1
ATOM 1421 C C . GLY A 1 183 ? 2.264 2.689 17.706 1.00 89.44 183 GLY A C 1
ATOM 1422 O O . GLY A 1 183 ? 2.327 3.383 16.695 1.00 89.44 183 GLY A O 1
ATOM 1423 N N . THR A 1 184 ? 2.848 1.502 17.817 1.00 88.75 184 THR A N 1
ATOM 1424 C CA . THR A 1 184 ? 3.484 0.799 16.695 1.00 88.75 184 THR A CA 1
ATOM 1425 C C . THR A 1 184 ? 2.491 0.494 15.573 1.00 88.75 184 THR A C 1
ATOM 1427 O O . THR A 1 184 ? 1.286 0.374 15.808 1.00 88.75 184 THR A O 1
ATOM 1430 N N . ASP A 1 185 ? 2.992 0.287 14.355 1.00 82.81 185 ASP A N 1
ATOM 1431 C CA . ASP A 1 185 ? 2.158 -0.124 13.217 1.00 82.81 185 ASP A CA 1
ATOM 1432 C C . ASP A 1 185 ? 1.408 -1.434 13.505 1.00 82.81 185 ASP A C 1
ATOM 1434 O O . ASP A 1 185 ? 0.234 -1.584 13.155 1.00 82.81 185 ASP A O 1
ATOM 1438 N N . GLY A 1 186 ? 2.051 -2.365 14.221 1.00 84.44 186 GLY A N 1
ATOM 1439 C CA . GLY A 1 186 ? 1.405 -3.588 14.681 1.00 84.44 186 GLY A CA 1
ATOM 1440 C C . GLY A 1 186 ? 0.240 -3.304 15.628 1.00 84.44 186 GLY A C 1
ATOM 1441 O O . GLY A 1 186 ? -0.835 -3.873 15.435 1.00 84.44 186 GLY A O 1
ATOM 1442 N N . TRP A 1 187 ? 0.389 -2.379 16.583 1.00 90.94 187 TRP A N 1
ATOM 1443 C CA . TRP A 1 187 ? -0.705 -1.966 17.474 1.00 90.94 187 TRP A CA 1
ATOM 1444 C C . TRP A 1 187 ? -1.895 -1.385 16.706 1.00 90.94 187 TRP A C 1
ATOM 1446 O O . TRP A 1 187 ? -3.043 -1.725 16.988 1.00 90.94 187 TRP A O 1
ATOM 1456 N N . TRP A 1 188 ? -1.645 -0.546 15.700 1.00 87.75 188 TRP A N 1
ATOM 1457 C CA . TRP A 1 188 ? -2.713 0.020 14.872 1.00 87.75 188 TRP A CA 1
ATOM 1458 C C . TRP A 1 188 ? -3.380 -1.008 13.952 1.00 87.75 188 TRP A C 1
ATOM 1460 O O . TRP A 1 188 ? -4.542 -0.811 13.602 1.00 87.75 188 TRP A O 1
ATOM 1470 N N . SER A 1 189 ? -2.690 -2.107 13.624 1.00 86.62 189 SER A N 1
ATOM 1471 C CA . SER A 1 189 ? -3.240 -3.237 12.859 1.00 86.62 189 SER A CA 1
ATOM 1472 C C . SER A 1 189 ? -4.206 -4.138 13.644 1.00 86.62 189 SER A C 1
ATOM 1474 O O . SER A 1 189 ? -4.819 -5.025 13.044 1.00 86.62 189 SER A O 1
ATOM 1476 N N . LEU A 1 190 ? -4.307 -3.957 14.968 1.00 89.25 190 LEU A N 1
ATOM 1477 C CA . LEU A 1 190 ? -5.286 -4.644 15.814 1.00 89.25 190 LEU A CA 1
ATOM 1478 C C . LEU A 1 190 ? -6.696 -4.108 15.559 1.00 89.25 190 LEU A C 1
ATOM 1480 O O . LEU A 1 190 ? -6.871 -2.938 15.199 1.00 89.25 190 LEU A O 1
ATOM 1484 N N . ASP A 1 191 ? -7.698 -4.957 15.793 1.00 90.38 191 ASP A N 1
ATOM 1485 C CA . ASP A 1 191 ? -9.091 -4.539 15.666 1.00 90.38 191 ASP A CA 1
ATOM 1486 C C . ASP A 1 191 ? -9.406 -3.426 16.693 1.00 90.38 191 ASP A C 1
ATOM 1488 O O . ASP A 1 191 ? -8.888 -3.449 17.819 1.00 90.38 191 ASP A O 1
ATOM 1492 N N . PRO A 1 192 ? -10.222 -2.414 16.348 1.00 87.25 192 PRO A N 1
ATOM 1493 C CA . PRO A 1 192 ? -10.548 -1.326 17.266 1.00 87.25 192 PRO A CA 1
ATOM 1494 C C . PRO A 1 192 ? -11.117 -1.781 18.613 1.00 87.25 192 PRO A C 1
ATOM 1496 O O . PRO A 1 192 ? -10.796 -1.162 19.634 1.00 87.25 192 PRO A O 1
ATOM 1499 N N . ILE A 1 193 ? -11.894 -2.871 18.636 1.00 89.75 193 ILE A N 1
ATOM 1500 C CA . ILE A 1 193 ? -12.424 -3.462 19.869 1.00 89.75 193 ILE A CA 1
ATOM 1501 C C . ILE A 1 193 ? -11.274 -4.000 20.720 1.00 89.75 193 ILE A C 1
ATOM 1503 O O . ILE A 1 193 ? -11.240 -3.760 21.925 1.00 89.75 193 ILE A O 1
ATOM 1507 N N . GLU A 1 194 ? -10.289 -4.663 20.112 1.00 92.44 194 GLU A N 1
ATOM 1508 C CA . GLU A 1 194 ? -9.108 -5.170 20.820 1.00 92.44 194 GLU A CA 1
ATOM 1509 C C . GLU A 1 194 ? -8.325 -4.019 21.443 1.00 92.44 194 GLU A C 1
ATOM 1511 O O . GLU A 1 194 ? -8.114 -4.004 22.653 1.00 92.44 194 GLU A O 1
ATOM 1516 N N . ARG A 1 195 ? -7.971 -2.994 20.656 1.00 91.94 195 ARG A N 1
ATOM 1517 C CA . ARG A 1 195 ? -7.225 -1.828 21.164 1.00 91.94 195 ARG A CA 1
ATOM 1518 C C . ARG A 1 195 ? -7.953 -1.162 22.329 1.00 91.94 195 ARG A C 1
ATOM 1520 O O . ARG A 1 195 ? -7.329 -0.827 23.336 1.00 91.94 195 ARG A O 1
ATOM 1527 N N . LYS A 1 196 ? -9.275 -1.006 22.213 1.00 90.19 196 LYS A N 1
ATOM 1528 C CA . LYS A 1 196 ? -10.120 -0.445 23.267 1.00 90.19 196 LYS A CA 1
ATOM 1529 C C . LYS A 1 196 ? -10.059 -1.279 24.541 1.00 90.19 196 LYS A C 1
ATOM 1531 O O . LYS A 1 196 ? -9.801 -0.733 25.612 1.00 90.19 196 LYS A O 1
ATOM 1536 N N . LEU A 1 197 ? -10.272 -2.586 24.427 1.00 91.38 197 LEU A N 1
ATOM 1537 C CA . LEU A 1 197 ? -10.275 -3.511 25.555 1.00 91.38 197 LEU A CA 1
ATOM 1538 C C . LEU A 1 197 ? -8.917 -3.565 26.260 1.00 91.38 197 LEU A C 1
ATOM 1540 O O . LEU A 1 197 ? -8.872 -3.517 27.489 1.00 91.38 197 LEU A O 1
ATOM 1544 N N . LEU A 1 198 ? -7.816 -3.587 25.504 1.00 92.56 198 LEU A N 1
ATOM 1545 C CA . LEU A 1 198 ? -6.455 -3.566 26.046 1.00 92.56 198 LEU A CA 1
ATOM 1546 C C . LEU A 1 198 ? -6.208 -2.308 26.889 1.00 92.56 198 LEU A C 1
ATOM 1548 O O . LEU A 1 198 ? -5.797 -2.400 28.045 1.00 92.56 198 LEU A O 1
ATOM 1552 N N . ILE A 1 199 ? -6.531 -1.132 26.345 1.00 90.19 199 ILE A N 1
ATOM 1553 C CA . ILE A 1 199 ? -6.353 0.151 27.041 1.00 90.19 199 ILE A CA 1
ATOM 1554 C C . ILE A 1 199 ? -7.266 0.237 28.270 1.00 90.19 199 ILE A C 1
ATOM 1556 O O . ILE A 1 199 ? -6.839 0.685 29.336 1.00 90.19 199 ILE A O 1
ATOM 1560 N N . MET A 1 200 ? -8.515 -0.223 28.154 1.00 88.38 200 MET A N 1
ATOM 1561 C CA . MET A 1 200 ? -9.458 -0.237 29.274 1.00 88.38 200 MET A CA 1
ATOM 1562 C C . MET A 1 200 ? -8.989 -1.144 30.411 1.00 88.38 200 MET A C 1
ATOM 1564 O O . MET A 1 200 ? -9.088 -0.727 31.561 1.00 88.38 200 MET A O 1
ATOM 1568 N N . THR A 1 201 ? -8.450 -2.324 30.093 1.00 89.62 201 THR A N 1
ATOM 1569 C CA . THR A 1 201 ? -7.916 -3.286 31.075 1.00 89.62 201 THR A CA 1
ATOM 1570 C C . THR A 1 201 ? -6.816 -2.656 31.924 1.00 89.62 201 THR A C 1
ATOM 1572 O O . THR A 1 201 ? -6.808 -2.764 33.150 1.00 89.62 201 THR A O 1
ATOM 1575 N N . ILE A 1 202 ? -5.907 -1.926 31.281 1.00 88.00 202 ILE A N 1
ATOM 1576 C CA . ILE A 1 202 ? -4.805 -1.250 31.971 1.00 88.00 202 ILE A CA 1
ATOM 1577 C C . ILE A 1 202 ? -5.344 -0.102 32.820 1.00 88.00 202 ILE A C 1
ATOM 1579 O O . ILE A 1 202 ? -4.982 0.054 33.985 1.00 88.00 202 ILE A O 1
ATOM 1583 N N . ALA A 1 203 ? -6.289 0.663 32.284 1.00 82.88 203 ALA A N 1
ATOM 1584 C CA . ALA A 1 203 ? -6.823 1.813 32.985 1.00 82.88 203 ALA A CA 1
ATOM 1585 C C . ALA A 1 203 ? -7.788 1.460 34.140 1.00 82.88 203 ALA A C 1
ATOM 1587 O O . ALA A 1 203 ? -8.130 2.366 34.901 1.00 82.88 203 ALA A O 1
ATOM 1588 N N . THR A 1 204 ? -8.319 0.232 34.247 1.00 77.50 204 THR A N 1
ATOM 1589 C CA . THR A 1 204 ? -9.275 -0.159 35.311 1.00 77.50 204 THR A CA 1
ATOM 1590 C C . THR A 1 204 ? -8.621 -0.441 36.655 1.00 77.50 204 THR A C 1
ATOM 1592 O O . THR A 1 204 ? -9.231 -0.184 37.690 1.00 77.50 204 THR A O 1
ATOM 1595 N N . GLU A 1 205 ? -7.391 -0.942 36.663 1.00 66.75 205 GLU A N 1
ATOM 1596 C CA . GLU A 1 205 ? -6.653 -1.174 37.901 1.00 66.75 205 GLU A CA 1
ATOM 1597 C C . GLU A 1 205 ? -5.647 -0.038 38.047 1.00 66.75 205 GLU A C 1
ATOM 1599 O O . GLU A 1 205 ? -4.798 0.164 37.191 1.00 66.75 205 GLU A O 1
ATOM 1604 N N . THR A 1 206 ? -5.758 0.771 39.089 1.00 57.72 206 THR A N 1
ATOM 1605 C CA . THR A 1 206 ? -4.784 1.828 39.380 1.00 57.72 206 THR A CA 1
ATOM 1606 C C . THR A 1 206 ? -3.872 1.320 40.493 1.00 57.72 206 THR A C 1
ATOM 1608 O O . THR A 1 206 ? -4.416 0.829 41.481 1.00 57.72 206 THR A O 1
ATOM 1611 N N . ASN A 1 207 ? -2.541 1.462 40.353 1.00 62.88 207 ASN A N 1
ATOM 1612 C CA . ASN A 1 207 ? -1.484 1.296 41.388 1.00 62.88 207 ASN A CA 1
ATOM 1613 C C . ASN A 1 207 ? -0.445 0.162 41.203 1.00 62.88 207 ASN A C 1
ATOM 1615 O O . ASN A 1 207 ? 0.190 -0.225 42.183 1.00 62.88 207 ASN A O 1
ATOM 1619 N N . TYR A 1 208 ? -0.194 -0.333 39.988 1.00 70.31 208 TYR A N 1
ATOM 1620 C CA . TYR A 1 208 ? 0.917 -1.269 39.740 1.00 70.31 208 TYR A CA 1
ATOM 1621 C C . TYR A 1 208 ? 2.058 -0.608 38.967 1.00 70.31 208 TYR A C 1
ATOM 1623 O O . TYR A 1 208 ? 1.812 0.086 37.986 1.00 70.31 208 TYR A O 1
ATOM 1631 N N . THR A 1 209 ? 3.302 -0.856 39.382 1.00 82.00 209 THR A N 1
ATOM 1632 C CA . THR A 1 209 ? 4.507 -0.410 38.659 1.00 82.00 209 THR A CA 1
ATOM 1633 C C . THR A 1 209 ? 4.728 -1.207 37.377 1.00 82.00 209 THR A C 1
ATOM 1635 O O . THR A 1 209 ? 5.109 -0.634 36.359 1.00 82.00 209 THR A O 1
ATOM 1638 N N . ALA A 1 210 ? 4.443 -2.508 37.425 1.00 87.62 210 ALA A N 1
ATOM 1639 C CA . ALA A 1 210 ? 4.493 -3.428 36.302 1.00 87.62 210 ALA A CA 1
ATOM 1640 C C . ALA A 1 210 ? 3.319 -4.413 36.385 1.00 87.62 210 ALA A C 1
ATOM 1642 O O . ALA A 1 210 ? 2.880 -4.777 37.480 1.00 87.62 210 ALA A O 1
ATOM 1643 N N . ARG A 1 211 ? 2.798 -4.832 35.232 1.00 86.88 211 ARG A N 1
ATOM 1644 C CA . ARG A 1 211 ? 1.711 -5.809 35.101 1.00 86.88 211 ARG A CA 1
ATOM 1645 C C . ARG A 1 211 ? 2.043 -6.817 34.030 1.00 86.88 211 ARG A C 1
ATOM 1647 O O . ARG A 1 211 ? 2.683 -6.465 33.047 1.00 86.88 211 ARG A O 1
ATOM 1654 N N . ASP A 1 212 ? 1.547 -8.027 34.222 1.00 91.19 212 ASP A N 1
ATOM 1655 C CA . ASP A 1 212 ? 1.697 -9.143 33.301 1.00 91.19 212 ASP A CA 1
ATOM 1656 C C . ASP A 1 212 ? 0.432 -9.997 33.382 1.00 91.19 212 ASP A C 1
ATOM 1658 O O . ASP A 1 212 ? 0.172 -10.642 34.401 1.00 91.19 212 ASP A O 1
ATOM 1662 N N . LEU A 1 213 ? -0.409 -9.905 32.355 1.00 89.94 213 LEU A N 1
ATOM 1663 C CA . LEU A 1 213 ? -1.724 -10.537 32.328 1.00 89.94 213 LEU A CA 1
ATOM 1664 C C . LEU A 1 213 ? -1.861 -11.430 31.093 1.00 89.94 213 LEU A C 1
ATOM 1666 O O . LEU A 1 213 ? -1.655 -10.947 29.978 1.00 89.94 213 LEU A O 1
ATOM 1670 N N . PRO A 1 214 ? -2.254 -12.706 31.247 1.00 91.75 214 PRO A N 1
ATOM 1671 C CA . PRO A 1 214 ? -2.613 -13.531 30.107 1.00 91.75 214 PRO A CA 1
ATOM 1672 C C . PRO A 1 214 ? -3.949 -13.050 29.534 1.00 91.75 214 PRO A C 1
ATOM 1674 O O . PRO A 1 214 ? -4.933 -12.915 30.262 1.00 91.75 214 PRO A O 1
ATOM 1677 N N . ILE A 1 215 ? -3.980 -12.798 28.231 1.00 93.81 215 ILE A N 1
ATOM 1678 C CA . ILE A 1 215 ? -5.169 -12.336 27.518 1.00 93.81 215 ILE A CA 1
ATOM 1679 C C . ILE A 1 215 ? -5.291 -13.012 26.154 1.00 93.81 215 ILE A C 1
ATOM 1681 O O . ILE A 1 215 ? -4.296 -13.382 25.542 1.00 93.81 215 ILE A O 1
ATOM 1685 N N . PHE A 1 216 ? -6.502 -13.123 25.633 1.00 93.69 216 PHE A N 1
ATOM 1686 C CA . PHE A 1 216 ? -6.767 -13.566 24.264 1.00 93.69 216 PHE A CA 1
ATOM 1687 C C . PHE A 1 216 ? -7.155 -12.369 23.408 1.00 93.69 216 PHE A C 1
ATOM 1689 O O . PHE A 1 216 ? -7.732 -11.415 23.912 1.00 93.69 216 PHE A O 1
ATOM 1696 N N . LEU A 1 217 ? -6.869 -12.392 22.111 1.00 93.12 217 LEU A N 1
ATOM 1697 C CA . LEU A 1 217 ? -7.247 -11.300 21.213 1.00 93.12 217 LEU A CA 1
ATOM 1698 C C . LEU A 1 217 ? -8.533 -11.685 20.464 1.00 93.12 217 LEU A C 1
ATOM 1700 O O . LEU A 1 217 ? -8.462 -12.575 19.617 1.00 93.12 217 LEU A O 1
ATOM 1704 N N . PRO A 1 218 ? -9.697 -11.065 20.758 1.00 90.25 218 PRO A N 1
ATOM 1705 C CA . PRO A 1 218 ? -11.002 -11.472 20.229 1.00 90.25 218 PRO A CA 1
ATOM 1706 C C . PRO A 1 218 ? -11.094 -11.751 18.725 1.00 90.25 218 PRO A C 1
ATOM 1708 O O . PRO A 1 218 ? -11.863 -12.623 18.327 1.00 90.25 218 PRO A O 1
ATOM 1711 N N . TYR A 1 219 ? -10.332 -11.035 17.899 1.00 89.88 219 TYR A N 1
ATOM 1712 C CA . TYR A 1 219 ? -10.355 -11.165 16.443 1.00 89.88 219 TYR A CA 1
ATOM 1713 C C . TYR A 1 219 ? -9.042 -11.718 15.895 1.00 89.88 219 TYR A C 1
ATOM 1715 O O . TYR A 1 219 ? -9.050 -12.573 15.010 1.00 89.88 219 TYR A O 1
ATOM 1723 N N . LYS A 1 220 ? -7.902 -11.240 16.401 1.00 88.19 220 LYS A N 1
ATOM 1724 C CA . LYS A 1 220 ? -6.582 -11.600 15.881 1.00 88.19 220 LYS A CA 1
ATOM 1725 C C . LYS A 1 220 ? -6.176 -13.021 16.258 1.00 88.19 220 LYS A C 1
ATOM 1727 O O . LYS A 1 220 ? -5.574 -13.714 15.442 1.00 88.19 220 LYS A O 1
ATOM 1732 N N . SER A 1 221 ? -6.445 -13.417 17.499 1.00 89.00 221 SER A N 1
ATOM 1733 C CA . SER A 1 221 ? -6.021 -14.696 18.067 1.00 89.00 221 SER A CA 1
ATOM 1734 C C . SER A 1 221 ? -6.867 -15.038 19.299 1.00 89.00 221 SER A C 1
ATOM 1736 O O . SER A 1 221 ? -6.427 -14.831 20.437 1.00 89.00 221 SER A O 1
ATOM 1738 N N . PRO A 1 222 ? -8.094 -15.537 19.087 1.00 89.12 222 PRO A N 1
ATOM 1739 C CA . PRO A 1 222 ? -9.033 -15.787 20.175 1.00 89.12 222 PRO A CA 1
ATOM 1740 C C . PRO A 1 222 ? -8.756 -17.096 20.935 1.00 89.12 222 PRO A C 1
ATOM 1742 O O . PRO A 1 222 ? -9.276 -17.273 22.037 1.00 89.12 222 PRO A O 1
ATOM 1745 N N . ASP A 1 223 ? -7.934 -17.985 20.364 1.00 85.50 223 ASP A N 1
ATOM 1746 C CA . ASP A 1 223 ? -7.631 -19.321 20.906 1.00 85.50 223 ASP A CA 1
ATOM 1747 C C . ASP A 1 223 ? -6.270 -19.390 21.620 1.00 85.50 223 ASP A C 1
ATOM 1749 O O . ASP A 1 223 ? -6.053 -20.231 22.490 1.00 85.50 223 ASP A O 1
ATOM 1753 N N . ILE A 1 224 ? -5.330 -18.510 21.255 1.00 88.00 224 ILE A N 1
ATOM 1754 C CA . ILE A 1 224 ? -3.964 -18.500 21.796 1.00 88.00 224 ILE A CA 1
ATOM 1755 C C . ILE A 1 224 ? -3.773 -17.247 22.645 1.00 88.00 224 ILE A C 1
ATOM 1757 O O . ILE A 1 224 ? -3.953 -16.129 22.156 1.00 88.00 224 ILE A O 1
ATOM 1761 N N . ALA A 1 225 ? -3.384 -17.453 23.905 1.00 89.12 225 ALA A N 1
ATOM 1762 C CA . ALA A 1 225 ? -3.140 -16.379 24.855 1.00 89.12 225 ALA A CA 1
ATOM 1763 C C . ALA A 1 225 ? -1.818 -15.645 24.573 1.00 89.12 225 ALA A C 1
ATOM 1765 O O . ALA A 1 225 ? -0.777 -16.260 24.334 1.00 89.12 225 ALA A O 1
ATOM 1766 N N . PHE A 1 226 ? -1.869 -14.324 24.679 1.00 92.25 226 PHE A N 1
ATOM 1767 C CA . PHE A 1 226 ? -0.745 -13.397 24.731 1.00 92.25 226 PHE A CA 1
ATOM 1768 C C . PHE A 1 226 ? -0.519 -12.930 26.168 1.00 92.25 226 PHE A C 1
ATOM 1770 O O . PHE A 1 226 ? -1.420 -12.994 27.003 1.00 92.25 226 PHE A O 1
ATOM 1777 N N . ARG A 1 227 ? 0.674 -12.402 26.449 1.00 93.38 227 ARG A N 1
ATOM 1778 C CA . ARG A 1 227 ? 0.958 -11.684 27.695 1.00 93.38 227 ARG A CA 1
ATOM 1779 C C . ARG A 1 227 ? 0.825 -10.185 27.457 1.00 93.38 227 ARG A C 1
ATOM 1781 O O . ARG A 1 227 ? 1.612 -9.605 26.712 1.00 93.38 227 ARG A O 1
ATOM 1788 N N . LEU A 1 228 ? -0.172 -9.557 28.072 1.00 93.62 228 LEU A N 1
ATOM 1789 C CA . LEU A 1 228 ? -0.300 -8.105 28.135 1.00 93.62 228 LEU A CA 1
ATOM 1790 C C . LEU A 1 228 ? 0.578 -7.582 29.262 1.00 93.62 228 LEU A C 1
ATOM 1792 O O . LEU A 1 228 ? 0.274 -7.775 30.441 1.00 93.62 228 LEU A O 1
ATOM 1796 N N . VAL A 1 229 ? 1.647 -6.893 28.880 1.00 93.25 229 VAL A N 1
ATOM 1797 C CA . VAL A 1 229 ? 2.606 -6.315 29.812 1.00 93.25 229 VAL A CA 1
ATOM 1798 C C . VAL A 1 229 ? 2.468 -4.800 29.805 1.00 93.25 229 VAL A C 1
ATOM 1800 O O . VAL A 1 229 ? 2.430 -4.179 28.744 1.00 93.25 229 VAL A O 1
ATOM 1803 N N . SER A 1 230 ? 2.386 -4.195 30.988 1.00 92.56 230 SER A N 1
ATOM 1804 C CA . SER A 1 230 ? 2.333 -2.737 31.151 1.00 92.56 230 SER A CA 1
ATOM 1805 C C . SER A 1 230 ? 3.312 -2.302 32.226 1.00 92.56 230 SER A C 1
ATOM 1807 O O . SER A 1 230 ? 3.278 -2.850 33.325 1.00 92.56 230 SER A O 1
ATOM 1809 N N . ILE A 1 231 ? 4.164 -1.322 31.933 1.00 92.12 231 ILE A N 1
ATOM 1810 C CA . ILE A 1 231 ? 5.155 -0.787 32.874 1.00 92.12 231 ILE A CA 1
ATOM 1811 C C . ILE A 1 231 ? 5.007 0.729 32.960 1.00 92.12 231 ILE A C 1
ATOM 1813 O O . ILE A 1 231 ? 4.966 1.426 31.947 1.00 92.12 231 ILE A O 1
ATOM 1817 N N . THR A 1 232 ? 4.954 1.251 34.183 1.00 91.12 232 THR A N 1
ATOM 1818 C CA . THR A 1 232 ? 4.910 2.694 34.440 1.00 91.12 232 THR A CA 1
ATOM 1819 C C . THR A 1 232 ? 6.297 3.303 34.233 1.00 91.12 232 THR A C 1
ATOM 1821 O O . THR A 1 232 ? 7.235 2.970 34.954 1.00 91.12 232 THR A O 1
ATOM 1824 N N . LEU A 1 233 ? 6.426 4.217 33.268 1.00 88.69 233 LEU A N 1
ATOM 1825 C CA . LEU A 1 233 ? 7.673 4.936 32.978 1.00 88.69 233 LEU A CA 1
ATOM 1826 C C . LEU A 1 233 ? 7.867 6.120 33.935 1.00 88.69 233 LEU A C 1
ATOM 1828 O O . LEU A 1 233 ? 8.913 6.282 34.558 1.00 88.69 233 LEU A O 1
ATOM 1832 N N . ILE A 1 234 ? 6.829 6.949 34.051 1.00 87.75 234 ILE A N 1
ATOM 1833 C CA . ILE A 1 234 ? 6.694 8.050 35.012 1.00 87.75 234 ILE A CA 1
ATOM 1834 C C . ILE A 1 234 ? 5.241 8.082 35.497 1.00 87.75 234 ILE A C 1
ATOM 1836 O O . ILE A 1 234 ? 4.387 7.423 34.907 1.00 87.75 234 ILE A O 1
ATOM 1840 N N . ASN A 1 235 ? 4.930 8.842 36.553 1.00 82.88 235 ASN A N 1
ATOM 1841 C CA . ASN A 1 235 ? 3.551 8.954 37.041 1.00 82.88 235 ASN A CA 1
ATOM 1842 C C . ASN A 1 235 ? 2.585 9.264 35.886 1.00 82.88 235 ASN A C 1
ATOM 1844 O O . ASN A 1 235 ? 2.745 10.270 35.199 1.00 82.88 235 ASN A O 1
ATOM 1848 N N . HIS A 1 236 ? 1.589 8.393 35.705 1.00 85.88 236 HIS A N 1
ATOM 1849 C CA . HIS A 1 236 ? 0.555 8.483 34.668 1.00 85.88 236 HIS A CA 1
ATOM 1850 C C . HIS A 1 236 ? 1.021 8.298 33.214 1.00 85.88 236 HIS A C 1
ATOM 1852 O O . HIS A 1 236 ? 0.212 8.511 32.310 1.00 85.88 236 HIS A O 1
ATOM 1858 N N . VAL A 1 237 ? 2.265 7.873 32.969 1.00 90.25 237 VAL A N 1
ATOM 1859 C CA . VAL A 1 237 ? 2.734 7.458 31.638 1.00 90.25 237 VAL A CA 1
ATOM 1860 C C . VAL A 1 237 ? 3.204 6.011 31.685 1.00 90.25 237 VAL A C 1
ATOM 1862 O O . VAL A 1 237 ? 4.150 5.675 32.399 1.00 90.25 237 VAL A O 1
ATOM 1865 N N . GLU A 1 238 ? 2.551 5.157 30.908 1.00 91.81 238 GLU A N 1
ATOM 1866 C CA . GLU A 1 238 ? 2.769 3.711 30.889 1.00 91.81 238 GLU A CA 1
ATOM 1867 C C . GLU A 1 238 ? 3.146 3.256 29.476 1.00 91.81 238 GLU A C 1
ATOM 1869 O O . GLU A 1 238 ? 2.579 3.728 28.489 1.00 91.81 238 GLU A O 1
ATOM 1874 N N . VAL A 1 239 ? 4.102 2.334 29.373 1.00 93.25 239 VAL A N 1
ATOM 1875 C CA . VAL A 1 239 ? 4.390 1.607 28.134 1.00 93.25 239 VAL A CA 1
ATOM 1876 C C . VAL A 1 239 ? 3.715 0.247 28.189 1.00 93.25 239 VAL A C 1
ATOM 1878 O O . VAL A 1 239 ? 3.779 -0.448 29.202 1.00 93.25 239 VAL A O 1
ATOM 1881 N N . VAL A 1 240 ? 3.073 -0.126 27.092 1.00 94.38 240 VAL A N 1
ATOM 1882 C CA . VAL A 1 240 ? 2.269 -1.337 26.969 1.00 94.38 240 VAL A CA 1
ATOM 1883 C C . VAL A 1 240 ? 2.799 -2.165 25.815 1.00 94.38 240 VAL A C 1
ATOM 1885 O O . VAL A 1 240 ? 3.071 -1.623 24.744 1.00 94.38 240 VAL A O 1
ATOM 1888 N N . ALA A 1 241 ? 2.912 -3.472 26.021 1.00 94.38 241 ALA A N 1
ATOM 1889 C CA . ALA A 1 241 ? 3.367 -4.424 25.022 1.00 94.38 241 ALA A CA 1
ATOM 1890 C C . ALA A 1 241 ? 2.531 -5.708 25.068 1.00 94.38 241 ALA A C 1
ATOM 1892 O O . ALA A 1 241 ? 2.140 -6.160 26.146 1.00 94.38 241 ALA A O 1
ATOM 1893 N N . LEU A 1 242 ? 2.285 -6.314 23.906 1.00 93.38 242 LEU A N 1
ATOM 1894 C CA . LEU A 1 242 ? 1.836 -7.704 23.826 1.00 93.38 242 LEU A CA 1
ATOM 1895 C C . LEU A 1 242 ? 3.043 -8.587 23.545 1.00 93.38 242 LEU A C 1
ATOM 1897 O O . LEU A 1 242 ? 3.632 -8.511 22.467 1.00 93.38 242 LEU A O 1
ATOM 1901 N N . CYS A 1 243 ? 3.402 -9.427 24.503 1.00 90.56 243 CYS A N 1
ATOM 1902 C CA . CYS A 1 243 ? 4.544 -10.322 24.400 1.00 90.56 243 CYS A CA 1
ATOM 1903 C C . CYS A 1 243 ? 4.089 -11.772 24.223 1.00 90.56 243 CYS A C 1
ATOM 1905 O O . CYS A 1 243 ? 2.978 -12.163 24.602 1.00 90.56 243 CYS A O 1
ATOM 1907 N N . GLY A 1 244 ? 4.979 -12.576 23.644 1.00 86.25 244 GLY A N 1
ATOM 1908 C CA . GLY A 1 244 ? 4.870 -14.028 23.678 1.00 86.25 244 GLY A CA 1
ATOM 1909 C C . GLY A 1 244 ? 5.228 -14.593 25.062 1.00 86.25 244 GLY A C 1
ATOM 1910 O O . GLY A 1 244 ? 5.234 -13.869 26.059 1.00 86.25 244 GLY A O 1
ATOM 1911 N N . PRO A 1 245 ? 5.553 -15.894 25.155 1.00 83.00 245 PRO A N 1
ATOM 1912 C CA . PRO A 1 245 ? 5.942 -16.513 26.423 1.00 83.00 245 PRO A CA 1
ATOM 1913 C C . PRO A 1 245 ? 7.259 -15.957 26.987 1.00 83.00 245 PRO A C 1
ATOM 1915 O O . PRO A 1 245 ? 7.403 -15.904 28.203 1.00 83.00 245 PRO A O 1
ATOM 1918 N N . ASN A 1 246 ? 8.169 -15.496 26.126 1.00 84.44 246 ASN A N 1
ATOM 1919 C CA . ASN A 1 246 ? 9.425 -14.827 26.478 1.00 84.44 246 ASN A CA 1
ATOM 1920 C C . ASN A 1 246 ? 9.395 -13.386 25.934 1.00 84.44 246 ASN A C 1
ATOM 1922 O O . ASN A 1 246 ? 8.735 -13.177 24.909 1.00 84.44 246 ASN A O 1
ATOM 1926 N N . PRO A 1 247 ? 10.104 -12.415 26.544 1.00 87.69 247 PRO A N 1
ATOM 1927 C CA . PRO A 1 247 ? 10.971 -12.508 27.737 1.00 87.69 247 PRO A CA 1
ATOM 1928 C C . PRO A 1 247 ? 10.225 -12.502 29.095 1.00 87.69 247 PRO A C 1
ATOM 1930 O O . PRO A 1 247 ? 9.016 -12.261 29.172 1.00 87.69 247 PRO A O 1
ATOM 1933 N N . GLU A 1 248 ? 10.930 -12.802 30.193 1.00 89.50 248 GLU A N 1
ATOM 1934 C CA . GLU A 1 248 ? 10.371 -12.756 31.560 1.00 89.50 248 GLU A CA 1
ATOM 1935 C C . GLU A 1 248 ? 10.156 -11.311 32.042 1.00 89.50 248 GLU A C 1
ATOM 1937 O O . GLU A 1 248 ? 10.891 -10.405 31.652 1.00 89.50 248 GLU A O 1
ATOM 1942 N N . LEU A 1 249 ? 9.191 -11.075 32.943 1.00 88.81 249 LEU A N 1
ATOM 1943 C CA . LEU A 1 249 ? 8.843 -9.721 33.411 1.00 88.81 249 LEU A CA 1
ATOM 1944 C C . LEU A 1 249 ? 10.056 -8.929 33.942 1.00 88.81 249 LEU A C 1
ATOM 1946 O O . LEU A 1 249 ? 10.194 -7.743 33.652 1.00 88.81 249 LEU A O 1
ATOM 1950 N N . SER A 1 250 ? 10.977 -9.585 34.654 1.00 88.50 250 SER A N 1
ATOM 1951 C CA . SER A 1 250 ? 12.191 -8.943 35.178 1.00 88.50 250 SER A CA 1
ATOM 1952 C C . SER A 1 250 ? 13.170 -8.485 34.091 1.00 88.50 250 SER A C 1
ATOM 1954 O O . SER A 1 250 ? 13.936 -7.546 34.311 1.00 88.50 250 SER A O 1
ATOM 1956 N N . GLU A 1 251 ? 13.184 -9.132 32.925 1.00 89.69 251 GLU A N 1
ATOM 1957 C CA . GLU A 1 251 ? 13.986 -8.694 31.777 1.00 89.69 251 GLU A CA 1
ATOM 1958 C C . GLU A 1 251 ? 13.333 -7.495 31.091 1.00 89.69 251 GLU A C 1
ATOM 1960 O O . GLU A 1 251 ? 14.015 -6.518 30.781 1.00 89.69 251 GLU A O 1
ATOM 1965 N N . ILE A 1 252 ? 12.003 -7.522 30.958 1.00 90.44 252 ILE A N 1
ATOM 1966 C CA . ILE A 1 252 ? 11.212 -6.413 30.412 1.00 90.44 252 ILE A CA 1
ATOM 1967 C C . ILE A 1 252 ? 11.470 -5.124 31.210 1.00 90.44 252 ILE A C 1
ATOM 1969 O O . ILE A 1 252 ? 11.775 -4.081 30.630 1.00 90.44 252 ILE A O 1
ATOM 1973 N N . GLU A 1 253 ? 11.443 -5.195 32.543 1.00 89.00 253 GLU A N 1
ATOM 1974 C CA . GLU A 1 253 ? 11.749 -4.049 33.411 1.00 89.00 253 GLU A CA 1
ATOM 1975 C C . GLU A 1 253 ? 13.173 -3.503 33.200 1.00 89.00 253 GLU A C 1
ATOM 1977 O O . GLU A 1 253 ? 13.388 -2.288 33.235 1.00 89.00 253 GLU A O 1
ATOM 1982 N N . ARG A 1 254 ? 14.159 -4.369 32.925 1.00 88.62 254 ARG A N 1
ATOM 1983 C CA . ARG A 1 254 ? 15.534 -3.932 32.621 1.00 88.62 254 ARG A CA 1
ATOM 1984 C C . ARG A 1 254 ? 15.611 -3.192 31.291 1.00 88.62 254 ARG A C 1
ATOM 1986 O O . ARG A 1 254 ? 16.281 -2.158 31.230 1.00 88.62 254 ARG A O 1
ATOM 1993 N N . TYR A 1 255 ? 14.928 -3.6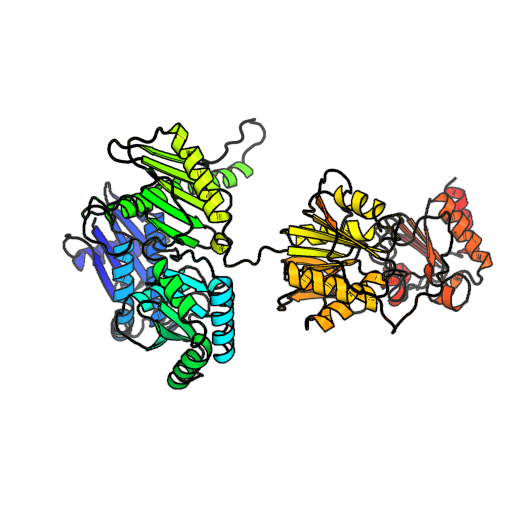79 30.255 1.00 89.88 255 TYR A N 1
ATOM 1994 C CA . TYR A 1 255 ? 14.885 -3.008 28.954 1.00 89.88 255 TYR A CA 1
ATOM 1995 C C . TYR A 1 255 ? 14.245 -1.626 29.051 1.00 89.88 255 TYR A C 1
ATOM 1997 O O . TYR A 1 255 ? 14.749 -0.679 28.450 1.00 89.88 255 TYR A O 1
ATOM 2005 N N . VAL A 1 256 ? 13.213 -1.461 29.886 1.00 88.06 256 VAL A N 1
ATOM 2006 C CA . VAL A 1 256 ? 12.610 -0.143 30.122 1.00 88.06 256 VAL A CA 1
ATOM 2007 C C . VAL A 1 256 ? 13.649 0.860 30.630 1.00 88.06 256 VAL A C 1
ATOM 2009 O O . VAL A 1 256 ? 13.781 1.959 30.088 1.00 88.06 256 VAL A O 1
ATOM 2012 N N . VAL A 1 257 ? 14.443 0.482 31.633 1.00 85.00 257 VAL A N 1
ATOM 2013 C CA . VAL A 1 257 ? 15.480 1.370 32.180 1.00 85.00 257 VAL A CA 1
ATOM 2014 C C . VAL A 1 257 ? 16.547 1.699 31.132 1.00 85.00 257 VAL A C 1
ATOM 2016 O O . VAL A 1 257 ? 17.064 2.813 31.123 1.00 85.00 257 VAL A O 1
ATOM 2019 N N . GLN A 1 258 ? 16.878 0.770 30.236 1.00 85.19 258 GLN A N 1
ATOM 2020 C CA . GLN A 1 258 ? 17.867 0.997 29.180 1.00 85.19 258 GLN A CA 1
ATOM 2021 C C . GLN A 1 258 ? 17.349 1.938 28.085 1.00 85.19 258 GLN A C 1
ATOM 2023 O O . GLN A 1 258 ? 18.045 2.888 27.727 1.00 85.19 258 GLN A O 1
ATOM 2028 N N . CYS A 1 259 ? 16.130 1.714 27.593 1.00 85.00 259 CYS A N 1
ATOM 2029 C CA . CYS A 1 259 ? 15.564 2.452 26.463 1.00 85.00 259 CYS A CA 1
ATOM 2030 C C . CYS A 1 259 ? 15.084 3.861 26.841 1.00 85.00 259 CYS A C 1
ATOM 2032 O O . CYS A 1 259 ? 15.186 4.782 26.034 1.00 85.00 259 CYS A O 1
ATOM 2034 N N . TRP A 1 260 ? 14.567 4.052 28.060 1.00 86.94 260 TRP A N 1
ATOM 2035 C CA . TRP A 1 260 ? 13.862 5.289 28.428 1.00 86.94 260 TRP A CA 1
ATOM 2036 C C . TRP A 1 260 ? 14.695 6.280 29.250 1.00 86.94 260 TRP A C 1
ATOM 2038 O O . TRP A 1 260 ? 14.277 7.425 29.435 1.00 86.94 260 TRP A O 1
ATOM 2048 N N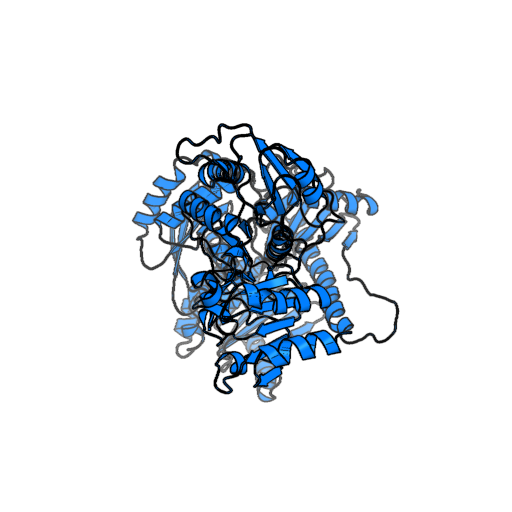 . LYS A 1 261 ? 15.902 5.902 29.699 1.00 80.94 261 LYS A N 1
ATOM 2049 C CA . LYS A 1 261 ? 16.763 6.747 30.553 1.00 80.94 261 LYS A CA 1
ATOM 2050 C C . LYS A 1 261 ? 17.099 8.107 29.937 1.00 80.94 261 LYS A C 1
ATOM 2052 O O . LYS A 1 261 ? 17.184 9.097 30.660 1.00 80.94 261 LYS A O 1
ATOM 2057 N N . THR A 1 262 ? 17.301 8.164 28.625 1.00 81.38 262 THR A N 1
ATOM 2058 C CA . THR A 1 262 ? 17.667 9.387 27.890 1.00 81.38 262 THR A CA 1
ATOM 2059 C C . THR A 1 262 ? 16.466 10.242 27.487 1.00 81.38 262 THR A C 1
ATOM 2061 O O . THR A 1 262 ? 16.656 11.379 27.071 1.00 81.38 262 THR A O 1
ATOM 2064 N N . SER A 1 263 ? 15.240 9.731 27.635 1.00 84.31 263 SER A N 1
ATOM 2065 C CA . SER A 1 263 ? 14.018 10.337 27.079 1.00 84.31 263 SER A CA 1
ATOM 2066 C C . SER A 1 263 ? 13.056 10.858 28.153 1.00 84.31 263 SER A C 1
ATOM 2068 O O . SER A 1 263 ? 11.887 11.126 27.878 1.00 84.31 263 SER A O 1
ATOM 2070 N N . MET A 1 264 ? 13.538 11.026 29.390 1.00 85.25 264 MET A N 1
ATOM 2071 C CA . MET A 1 264 ? 12.717 11.432 30.539 1.00 85.25 264 MET A CA 1
ATOM 2072 C C . MET A 1 264 ? 12.071 12.812 30.374 1.00 85.25 264 MET A C 1
ATOM 2074 O O . MET A 1 264 ? 10.935 13.011 30.808 1.00 85.25 264 MET A O 1
ATOM 2078 N N . ASP A 1 265 ? 12.758 13.760 29.735 1.00 84.06 265 ASP A N 1
ATOM 2079 C CA . ASP A 1 265 ? 12.217 15.105 29.507 1.00 84.06 265 ASP A CA 1
ATOM 2080 C C . ASP A 1 265 ? 11.057 15.085 28.500 1.00 84.06 265 ASP A C 1
ATOM 2082 O O . ASP A 1 265 ? 10.047 15.759 28.702 1.00 84.06 265 ASP A O 1
ATOM 2086 N N . ILE A 1 266 ? 11.141 14.227 27.478 1.00 83.94 266 ILE A N 1
ATOM 2087 C CA . ILE A 1 266 ? 10.086 14.038 26.471 1.00 83.94 266 ILE A CA 1
ATOM 2088 C C . ILE A 1 266 ? 8.835 13.439 27.126 1.00 83.94 266 ILE A C 1
ATOM 2090 O O . ILE A 1 266 ? 7.719 13.909 26.898 1.00 83.94 266 ILE A O 1
ATOM 2094 N N . LEU A 1 267 ? 9.016 12.441 27.999 1.00 86.38 267 LEU A N 1
ATOM 2095 C CA . LEU A 1 267 ? 7.916 11.844 28.761 1.00 86.38 267 LEU A CA 1
ATOM 2096 C C . LEU A 1 267 ? 7.228 12.886 29.655 1.00 86.38 267 LEU A C 1
ATOM 2098 O O . LEU A 1 267 ? 6.000 12.974 29.659 1.00 86.38 267 LEU A O 1
ATOM 2102 N N . ARG A 1 268 ? 7.994 13.735 30.351 1.00 86.12 268 ARG A N 1
ATOM 2103 C CA . ARG A 1 268 ? 7.438 14.827 31.172 1.00 86.12 268 ARG A CA 1
ATOM 2104 C C . ARG A 1 268 ? 6.676 15.855 30.338 1.00 86.12 268 ARG A C 1
ATOM 2106 O O . ARG A 1 268 ? 5.600 16.279 30.746 1.00 86.12 268 ARG A O 1
ATOM 2113 N N . ASN A 1 269 ? 7.186 16.220 29.164 1.00 84.06 269 ASN A N 1
ATOM 2114 C CA . ASN A 1 269 ? 6.482 17.114 28.241 1.00 84.06 269 ASN A CA 1
ATOM 2115 C C . ASN A 1 269 ? 5.181 16.486 27.717 1.00 84.06 269 ASN A C 1
ATOM 2117 O O . ASN A 1 269 ? 4.189 17.190 27.518 1.00 84.06 269 ASN A O 1
ATOM 2121 N N . SER A 1 270 ? 5.162 15.163 27.522 1.00 84.44 270 SER A N 1
ATOM 2122 C CA . SER A 1 270 ? 3.958 14.457 27.079 1.00 84.44 270 SER A CA 1
ATOM 2123 C C . SER A 1 270 ? 2.842 14.471 28.126 1.00 84.44 270 SER A C 1
ATOM 2125 O O . SER A 1 270 ? 1.677 14.676 27.786 1.00 84.44 270 SER A O 1
ATOM 2127 N N . GLU A 1 271 ? 3.203 14.353 29.406 1.00 87.06 271 GLU A N 1
ATOM 2128 C CA . GLU A 1 271 ? 2.265 14.388 30.530 1.00 87.06 271 GLU A CA 1
ATOM 2129 C C . GLU A 1 271 ? 1.576 15.759 30.652 1.00 87.06 271 GLU A C 1
ATOM 2131 O O . GLU A 1 271 ? 0.357 15.821 30.809 1.00 87.06 271 GLU A O 1
ATOM 2136 N N . GLN A 1 272 ? 2.310 16.855 30.417 1.00 85.38 272 GLN A N 1
ATOM 2137 C CA . GLN A 1 272 ? 1.786 18.230 30.471 1.00 85.38 272 GLN A CA 1
ATOM 2138 C C . GLN A 1 272 ? 0.690 18.542 29.436 1.00 85.38 272 GLN A C 1
ATOM 2140 O O . GLN A 1 272 ? -0.016 19.547 29.561 1.00 85.38 272 GLN A O 1
ATOM 2145 N N . CYS A 1 273 ? 0.542 17.722 28.390 1.00 83.06 273 CYS A N 1
ATOM 2146 C CA . CYS A 1 273 ? -0.524 17.893 27.400 1.00 83.06 273 CYS A CA 1
ATOM 2147 C C . CYS A 1 273 ? -1.902 17.509 27.975 1.00 83.06 273 CYS A C 1
ATOM 2149 O O . CYS A 1 273 ? -2.940 17.995 27.509 1.00 83.06 273 CYS A O 1
ATOM 2151 N N . TYR A 1 274 ? -1.940 16.674 29.015 1.00 82.44 274 TYR A N 1
ATOM 2152 C CA . TYR A 1 274 ? -3.150 16.368 29.771 1.00 82.44 274 TYR A CA 1
ATOM 2153 C C . TYR A 1 274 ? -3.461 17.505 30.771 1.00 82.44 274 TYR A C 1
ATOM 2155 O O . TYR A 1 274 ? -2.541 18.095 31.332 1.00 82.44 274 TYR A O 1
ATOM 2163 N N . PRO A 1 275 ? -4.735 17.886 31.017 1.00 77.62 275 PRO A N 1
ATOM 2164 C CA . PRO A 1 275 ? -5.995 17.316 30.527 1.00 77.62 275 PRO A CA 1
ATOM 2165 C C . PRO A 1 275 ? -6.531 17.978 29.247 1.00 77.62 275 PRO A C 1
ATOM 2167 O O . PRO A 1 275 ? -7.709 17.825 28.919 1.00 77.62 275 PRO A O 1
ATOM 2170 N N . ARG A 1 276 ? -5.724 18.790 28.550 1.00 79.25 276 ARG A N 1
ATOM 2171 C CA . ARG A 1 276 ? -6.153 19.433 27.296 1.00 79.25 276 ARG A CA 1
ATOM 2172 C C . ARG A 1 276 ? -6.164 18.462 26.121 1.00 79.25 276 ARG A C 1
ATOM 2174 O O . ARG A 1 276 ? -6.853 18.747 25.148 1.00 79.25 276 ARG A O 1
ATOM 2181 N N . ASN A 1 277 ? -5.400 17.376 26.216 1.00 84.50 277 ASN A N 1
ATOM 2182 C CA . ASN A 1 277 ? -5.123 16.398 25.166 1.00 84.50 277 ASN A CA 1
ATOM 2183 C C . ASN A 1 277 ? -4.539 17.005 23.875 1.00 84.50 277 ASN A C 1
ATOM 2185 O O . ASN A 1 277 ? -4.580 16.377 22.819 1.00 84.50 277 ASN A O 1
ATOM 2189 N N . ILE A 1 278 ? -3.995 18.222 23.967 1.00 84.00 278 ILE A N 1
ATOM 2190 C CA . ILE A 1 278 ? -3.305 18.938 22.892 1.00 84.00 278 ILE A CA 1
ATOM 2191 C C . ILE A 1 278 ? -2.091 19.684 23.456 1.00 84.00 278 ILE A C 1
ATOM 2193 O O . ILE A 1 278 ? -2.139 20.113 24.617 1.00 84.00 278 ILE A O 1
ATOM 2197 N N . PRO A 1 279 ? -1.044 19.920 22.646 1.00 81.12 279 PRO A N 1
ATOM 2198 C CA . PRO A 1 279 ? 0.122 20.684 23.065 1.00 81.12 279 PRO A CA 1
ATOM 2199 C C . PRO A 1 279 ? -0.241 22.118 23.454 1.00 81.12 279 PRO A C 1
ATOM 2201 O O . PRO A 1 279 ? -1.163 22.730 22.906 1.00 81.12 279 PRO A O 1
ATOM 2204 N N . THR A 1 280 ? 0.537 22.702 24.364 1.00 75.00 280 THR A N 1
ATOM 2205 C CA . THR A 1 280 ? 0.367 24.097 24.803 1.00 75.00 280 THR A CA 1
ATOM 2206 C C . THR A 1 280 ? 0.521 25.109 23.667 1.00 75.00 280 THR A C 1
ATOM 2208 O O . THR A 1 280 ? -0.134 26.149 23.712 1.00 75.00 280 THR A O 1
ATOM 2211 N N . ALA A 1 281 ? 1.299 24.776 22.631 1.00 72.56 281 ALA A N 1
ATOM 2212 C CA . ALA A 1 281 ? 1.474 25.574 21.417 1.00 72.56 281 ALA A CA 1
ATOM 2213 C C . ALA A 1 281 ? 0.175 25.764 20.610 1.00 72.56 281 ALA A C 1
ATOM 2215 O O . ALA A 1 281 ? 0.008 26.777 19.932 1.00 72.56 281 ALA A O 1
ATOM 2216 N N . ILE A 1 282 ? -0.765 24.817 20.699 1.00 77.88 282 ILE A N 1
ATOM 2217 C CA . ILE A 1 282 ? -2.047 24.903 20.001 1.00 77.88 282 ILE A CA 1
ATOM 2218 C C . ILE A 1 282 ? -3.003 25.759 20.838 1.00 77.88 282 ILE A C 1
ATOM 2220 O O . ILE A 1 282 ? -3.428 25.374 21.934 1.00 77.88 282 ILE A O 1
ATOM 2224 N N . SER A 1 283 ? -3.367 26.931 20.314 1.00 77.81 283 SER A N 1
ATOM 2225 C CA . SER A 1 283 ? -4.355 27.824 20.926 1.00 77.81 283 SER A CA 1
ATOM 2226 C C . SER A 1 283 ? -5.716 27.660 20.249 1.00 77.81 283 SER A C 1
ATOM 2228 O O . SER A 1 283 ? -5.846 27.756 19.031 1.00 77.81 283 SER A O 1
ATOM 2230 N N . LEU A 1 284 ? -6.743 27.372 21.050 1.00 80.56 284 LEU A N 1
ATOM 2231 C CA . LEU A 1 284 ? -8.128 27.312 20.583 1.00 80.56 284 LEU A CA 1
ATOM 2232 C C . LEU A 1 284 ? -8.755 28.709 20.646 1.00 80.56 284 LEU A C 1
ATOM 2234 O O . LEU A 1 284 ? -8.357 29.531 21.473 1.00 80.56 284 LEU A O 1
ATOM 2238 N N . ASP A 1 285 ? -9.759 28.958 19.804 1.00 81.69 285 ASP A N 1
ATOM 2239 C CA . ASP A 1 285 ? -10.556 30.187 19.869 1.00 81.69 285 ASP A CA 1
ATOM 2240 C C . ASP A 1 285 ? -11.169 30.362 21.269 1.00 81.69 285 ASP A C 1
ATOM 2242 O O . ASP A 1 285 ? -11.627 29.391 21.877 1.00 81.69 285 ASP A O 1
ATOM 2246 N N . ILE A 1 286 ? -11.202 31.595 21.780 1.00 77.25 286 ILE A N 1
ATOM 2247 C CA . ILE A 1 286 ? -11.694 31.899 23.133 1.00 77.25 286 ILE A CA 1
ATOM 2248 C C . ILE A 1 286 ? -13.149 31.464 23.345 1.00 77.25 286 ILE A C 1
ATOM 2250 O O . ILE A 1 286 ? -13.549 31.146 24.465 1.00 77.25 286 ILE A O 1
ATOM 2254 N N . ASN A 1 287 ? -13.937 31.415 22.269 1.00 81.31 287 ASN A N 1
ATOM 2255 C CA . ASN A 1 287 ? -15.336 31.024 22.329 1.00 81.31 287 ASN A CA 1
ATOM 2256 C C . ASN A 1 287 ? -15.556 29.514 22.177 1.00 81.31 287 ASN A C 1
ATOM 2258 O O . ASN A 1 287 ? -16.663 29.040 22.439 1.00 81.31 287 ASN A O 1
ATOM 2262 N N . ALA A 1 288 ? -14.531 28.760 21.766 1.00 84.50 288 ALA A N 1
ATOM 2263 C CA . ALA A 1 288 ? -14.566 27.304 21.726 1.00 84.50 288 ALA A CA 1
ATOM 2264 C C . ALA A 1 288 ? -14.251 26.753 23.125 1.00 84.50 288 ALA A C 1
ATOM 2266 O O . ALA A 1 288 ? -13.137 26.882 23.635 1.00 84.50 288 ALA A O 1
ATOM 2267 N N . LEU A 1 289 ? -15.242 26.134 23.761 1.00 82.56 289 LEU A N 1
ATOM 2268 C CA . LEU A 1 289 ? -15.143 25.565 25.107 1.00 82.56 289 LEU A CA 1
ATOM 2269 C C . LEU A 1 289 ? -14.414 24.210 25.113 1.00 82.56 289 LEU A C 1
ATOM 2271 O O . LEU A 1 289 ? -13.743 23.869 26.091 1.00 82.56 289 LEU A O 1
ATOM 2275 N N . GLY A 1 290 ? -14.519 23.456 24.020 1.00 86.00 290 GLY A N 1
ATOM 2276 C CA . GLY A 1 290 ? -13.870 22.163 23.816 1.00 86.00 290 GLY A CA 1
ATOM 2277 C C . GLY A 1 290 ? -14.183 21.597 22.434 1.00 86.00 290 GLY A C 1
ATOM 2278 O O . GLY A 1 290 ? -15.032 22.134 21.718 1.00 86.00 290 GLY A O 1
ATOM 2279 N N . PHE A 1 291 ? -13.501 20.518 22.063 1.00 89.38 291 PHE A N 1
ATOM 2280 C CA . PHE A 1 291 ? -13.707 19.844 20.785 1.00 89.38 291 PHE A CA 1
ATOM 2281 C C . PHE A 1 291 ? -13.572 18.326 20.920 1.00 89.38 291 PHE A C 1
ATOM 2283 O O . PHE A 1 291 ? -12.870 17.841 21.804 1.00 89.38 291 PHE A O 1
ATOM 2290 N N . LEU A 1 292 ? -14.211 17.596 20.012 1.00 89.75 292 LEU A N 1
ATOM 2291 C CA . LEU A 1 292 ? -14.089 16.156 19.817 1.00 89.75 292 LEU A CA 1
ATOM 2292 C C . LEU A 1 292 ? -13.771 15.923 18.341 1.00 89.75 292 LEU A C 1
ATOM 2294 O O . LEU A 1 292 ? -14.594 16.214 17.477 1.00 89.75 292 LEU A O 1
ATOM 2298 N N . LEU A 1 293 ? -12.570 15.435 18.054 1.00 89.12 293 LEU A N 1
ATOM 2299 C CA . LEU A 1 293 ? -12.128 15.080 16.710 1.00 89.12 293 LEU A CA 1
ATOM 2300 C C . LEU A 1 293 ? -12.086 13.561 16.594 1.00 89.12 293 LEU A C 1
ATOM 2302 O O . LEU A 1 293 ? -11.272 12.933 17.261 1.00 89.12 293 LEU A O 1
ATOM 2306 N N . ALA A 1 294 ? -12.924 12.974 15.749 1.00 87.94 294 ALA A N 1
ATOM 2307 C CA . ALA A 1 294 ? -12.970 11.537 15.516 1.00 87.94 294 ALA A CA 1
ATOM 2308 C C . ALA A 1 294 ? -12.548 11.206 14.082 1.00 87.94 294 ALA A C 1
ATOM 2310 O O . ALA A 1 294 ? -13.007 11.839 13.135 1.00 87.94 294 ALA A O 1
ATOM 2311 N N . ASN A 1 295 ? -11.702 10.191 13.911 1.00 85.81 295 ASN A N 1
ATOM 2312 C CA . ASN A 1 295 ? -11.526 9.508 12.634 1.00 85.81 295 ASN A CA 1
ATOM 2313 C C . ASN A 1 295 ? -12.382 8.238 12.668 1.00 85.81 295 ASN A C 1
ATOM 2315 O O . ASN A 1 295 ? -12.101 7.328 13.450 1.00 85.81 295 ASN A O 1
ATOM 2319 N N . TYR A 1 296 ? -13.430 8.186 11.846 1.00 78.75 296 TYR A N 1
ATOM 2320 C CA . TYR A 1 296 ? -14.399 7.086 11.883 1.00 78.75 296 TYR A CA 1
ATOM 2321 C C . TYR A 1 296 ? -13.903 5.815 11.182 1.00 78.75 296 TYR A C 1
ATOM 2323 O O . TYR A 1 296 ? -14.423 4.742 11.457 1.00 78.75 296 TYR A O 1
ATOM 2331 N N . LYS A 1 297 ? -12.891 5.914 10.314 1.00 76.50 297 LYS A N 1
ATOM 2332 C CA . LYS A 1 297 ? -12.307 4.770 9.598 1.00 76.50 297 LYS A CA 1
ATOM 2333 C C . LYS A 1 297 ? -11.301 4.006 10.454 1.00 76.50 297 LYS A C 1
ATOM 2335 O O . LYS A 1 297 ? -11.279 2.783 10.447 1.00 76.50 297 LYS A O 1
ATOM 2340 N N . ILE A 1 298 ? -10.467 4.739 11.191 1.00 75.75 298 ILE A N 1
ATOM 2341 C CA . ILE A 1 298 ? -9.489 4.176 12.133 1.00 75.75 298 ILE A CA 1
ATOM 2342 C C . ILE A 1 298 ? -10.138 3.943 13.508 1.00 75.75 298 ILE A C 1
ATOM 2344 O O . ILE A 1 298 ? -9.565 3.240 14.329 1.00 75.75 298 ILE A O 1
ATOM 2348 N N . GLU A 1 299 ? -11.321 4.509 13.769 1.00 82.19 299 GLU A N 1
ATOM 2349 C CA . GLU A 1 299 ? -12.027 4.456 15.059 1.00 82.19 299 GLU A CA 1
ATOM 2350 C C . GLU A 1 299 ? -11.166 4.987 16.227 1.00 82.19 299 GLU A C 1
ATOM 2352 O O . GLU A 1 299 ? -11.052 4.386 17.299 1.00 82.19 299 GLU A O 1
ATOM 2357 N N . LYS A 1 300 ? -10.545 6.156 16.016 1.00 86.62 300 LYS A N 1
ATOM 2358 C CA . LYS A 1 300 ? -9.811 6.911 17.047 1.00 86.62 300 LYS A CA 1
ATOM 2359 C C . LYS A 1 300 ? -10.413 8.295 17.247 1.00 86.62 300 LYS A C 1
ATOM 2361 O O . LYS A 1 300 ? -10.917 8.887 16.292 1.00 86.62 300 LYS A O 1
ATOM 2366 N N . PHE A 1 301 ? -10.321 8.838 18.456 1.00 89.19 301 PHE A N 1
ATOM 2367 C CA . PHE A 1 301 ? -10.794 10.188 18.747 1.00 89.19 301 PHE A CA 1
ATOM 2368 C C . PHE A 1 301 ? -9.876 10.942 19.705 1.00 89.19 301 PHE A C 1
ATOM 2370 O O . PHE A 1 301 ? -9.198 10.351 20.535 1.00 89.19 301 PHE A O 1
ATOM 2377 N N . VAL A 1 302 ? -9.879 12.266 19.597 1.00 88.44 302 VAL A N 1
ATOM 2378 C CA . VAL A 1 302 ? -9.200 13.185 20.511 1.00 88.44 302 VAL A CA 1
ATOM 2379 C C . VAL A 1 302 ? -10.245 14.123 21.087 1.00 88.44 302 VAL A C 1
ATOM 2381 O O . VAL A 1 302 ? -10.975 14.784 20.345 1.00 88.44 302 VAL A O 1
ATOM 2384 N N . LEU A 1 303 ? -10.307 14.192 22.411 1.00 86.12 303 LEU A N 1
ATOM 2385 C CA . LEU A 1 303 ? -11.222 15.062 23.136 1.00 86.12 303 LEU A CA 1
ATOM 2386 C C . LEU A 1 303 ? -10.419 16.138 23.855 1.00 86.12 303 LEU A C 1
ATOM 2388 O O . LEU A 1 303 ? -9.680 15.832 24.787 1.00 86.12 303 LEU A O 1
ATOM 2392 N N . GLY A 1 304 ? -10.544 17.389 23.419 1.00 83.88 304 GLY A N 1
ATOM 2393 C CA . GLY A 1 304 ? -9.754 18.493 23.951 1.00 83.88 304 GLY A CA 1
ATOM 2394 C C . GLY A 1 304 ? -10.571 19.555 24.675 1.00 83.88 304 GLY A C 1
ATOM 2395 O O . GLY A 1 304 ? -11.726 19.833 24.343 1.00 83.88 304 GLY A O 1
ATOM 2396 N N . ARG A 1 305 ? -9.945 20.187 25.674 1.00 80.94 305 ARG A N 1
ATOM 2397 C CA . ARG A 1 305 ? -10.541 21.255 26.496 1.00 80.94 305 ARG A CA 1
ATOM 2398 C C . ARG A 1 305 ? -9.798 22.579 26.322 1.00 80.94 305 ARG A C 1
ATOM 2400 O O . ARG A 1 305 ? -8.567 22.611 26.238 1.00 80.94 305 ARG A O 1
ATOM 2407 N N . ASN A 1 306 ? -10.538 23.689 26.347 1.00 77.81 306 ASN A N 1
ATOM 2408 C CA . ASN A 1 306 ? -9.937 25.020 26.371 1.00 77.81 306 ASN A CA 1
ATOM 2409 C C . ASN A 1 306 ? -9.620 25.467 27.813 1.00 77.81 306 ASN A C 1
ATOM 2411 O O . ASN A 1 306 ? -10.508 25.550 28.667 1.00 77.81 306 ASN A O 1
ATOM 2415 N N . ALA A 1 307 ? -8.347 25.779 28.077 1.00 62.66 307 ALA A N 1
ATOM 2416 C CA . ALA A 1 307 ? -7.829 26.132 29.401 1.00 62.66 307 ALA A CA 1
ATOM 2417 C C . ALA A 1 307 ? -8.378 27.461 29.953 1.00 62.66 307 ALA A C 1
ATOM 2419 O O . ALA A 1 307 ? -8.479 27.625 31.169 1.00 62.66 307 ALA A O 1
ATOM 2420 N N . GLN A 1 308 ? -8.771 28.402 29.086 1.00 56.47 308 GLN A N 1
ATOM 2421 C CA . GLN A 1 308 ? -9.170 29.757 29.495 1.00 56.47 308 GLN A CA 1
ATOM 2422 C C . GLN A 1 308 ? -10.585 29.844 30.104 1.00 56.47 308 GLN A C 1
ATOM 2424 O O . GLN A 1 308 ? -10.924 30.853 30.718 1.00 56.47 308 GLN A O 1
ATOM 2429 N N . SER A 1 309 ? -11.404 28.786 30.018 1.00 50.91 309 SER A N 1
ATOM 2430 C CA . SER A 1 309 ? -12.780 28.785 30.560 1.00 50.91 309 SER A CA 1
ATOM 2431 C C . SER A 1 309 ? -12.903 28.272 32.010 1.00 50.91 309 SER A C 1
ATOM 2433 O O . SER A 1 309 ? -14.007 28.090 32.527 1.00 50.91 309 SER A O 1
ATOM 2435 N N . THR A 1 310 ? -11.772 28.055 32.689 1.00 43.44 310 THR A N 1
ATOM 2436 C CA . THR A 1 310 ? -11.640 27.384 33.999 1.00 43.44 310 THR A CA 1
ATOM 2437 C C . THR A 1 310 ? -12.105 28.192 35.220 1.00 43.44 310 THR A C 1
ATOM 2439 O O . THR A 1 310 ? -12.042 27.682 36.338 1.00 43.44 310 THR A O 1
ATOM 2442 N N . LYS A 1 311 ? -12.639 29.414 35.059 1.00 45.22 311 LYS A N 1
ATOM 2443 C CA . LYS A 1 311 ? -13.119 30.220 36.204 1.00 45.22 311 LYS A CA 1
ATOM 2444 C C . LYS A 1 311 ? -14.358 29.646 36.918 1.00 45.22 311 LYS A C 1
ATOM 2446 O O . LYS A 1 311 ? -14.568 29.982 38.076 1.00 45.22 311 LYS A O 1
ATOM 2451 N N . ASN A 1 312 ? -15.115 28.728 36.304 1.00 41.97 312 ASN A N 1
ATOM 2452 C CA . ASN A 1 312 ? -16.261 28.061 36.943 1.00 41.97 312 ASN A CA 1
ATOM 2453 C C . ASN A 1 312 ? -15.964 26.575 37.217 1.00 41.97 312 ASN A C 1
ATOM 2455 O O . ASN A 1 312 ? -16.223 25.714 36.374 1.00 41.97 312 ASN A O 1
ATOM 2459 N N . ARG A 1 313 ? -15.456 26.274 38.424 1.00 36.44 313 ARG A N 1
ATOM 2460 C CA . ARG A 1 313 ? -15.020 24.938 38.899 1.00 36.44 313 ARG A CA 1
ATOM 2461 C C . ARG A 1 313 ? -16.073 23.812 38.848 1.00 36.44 313 ARG A C 1
ATOM 2463 O O . ARG A 1 313 ? -15.704 22.664 39.047 1.00 36.44 313 ARG A O 1
ATOM 2470 N N . ILE A 1 314 ? -17.346 24.100 38.568 1.00 36.28 314 ILE A N 1
ATOM 2471 C CA . ILE A 1 314 ? -18.456 23.133 38.708 1.00 36.28 314 ILE A CA 1
ATOM 2472 C C . ILE A 1 314 ? -18.857 22.463 37.367 1.00 36.28 314 ILE A C 1
ATOM 2474 O O . ILE A 1 314 ? -19.624 21.515 37.365 1.00 36.28 314 ILE A O 1
ATOM 2478 N N . THR A 1 315 ? -18.326 22.882 36.207 1.00 47.50 315 THR A N 1
ATOM 2479 C CA . THR A 1 315 ? -18.947 22.548 34.891 1.00 47.50 315 THR A CA 1
ATOM 2480 C C . THR A 1 315 ? -18.053 21.836 33.858 1.00 47.50 315 THR A C 1
ATOM 2482 O O . THR A 1 315 ? -18.406 21.765 32.683 1.00 47.50 315 THR A O 1
ATOM 2485 N N . GLY A 1 316 ? -16.881 21.317 34.245 1.00 49.56 316 GLY A N 1
ATOM 2486 C CA . GLY A 1 316 ? -15.894 20.772 33.292 1.00 49.56 316 GLY A CA 1
ATOM 2487 C C . GLY A 1 316 ? -16.249 19.419 32.650 1.00 49.56 316 GLY A C 1
ATOM 2488 O O . GLY A 1 316 ? -15.923 19.201 31.484 1.00 49.56 316 GLY A O 1
ATOM 2489 N N . THR A 1 317 ? -16.907 18.522 33.387 1.00 51.66 317 THR A N 1
ATOM 2490 C CA . THR A 1 317 ? -17.303 17.173 32.928 1.00 51.66 317 THR A CA 1
ATOM 2491 C C . THR A 1 317 ? -18.575 17.219 32.084 1.00 51.66 317 THR A C 1
ATOM 2493 O O . THR A 1 317 ? -18.537 16.787 30.936 1.00 51.66 317 THR A O 1
ATOM 2496 N N . HIS A 1 318 ? -19.612 17.922 32.559 1.00 60.44 318 HIS A N 1
ATOM 2497 C CA . HIS A 1 318 ? -20.875 18.134 31.835 1.00 60.44 318 HIS A CA 1
ATOM 2498 C C . HIS A 1 318 ? -20.671 18.665 30.400 1.00 60.44 318 HIS A C 1
ATOM 2500 O O . HIS A 1 318 ? -21.370 18.283 29.468 1.00 60.44 318 HIS A O 1
ATOM 2506 N N . ARG A 1 319 ? -19.668 19.527 30.174 1.00 66.75 319 ARG A N 1
ATOM 2507 C CA . ARG A 1 319 ? -19.353 20.058 28.831 1.00 66.75 319 ARG A CA 1
ATOM 2508 C C . ARG A 1 319 ? -18.813 19.004 27.860 1.00 66.75 319 ARG A C 1
ATOM 2510 O O . ARG A 1 319 ? -19.048 19.121 26.661 1.00 66.75 319 ARG A O 1
ATOM 2517 N N . LEU A 1 320 ? -18.075 18.006 28.345 1.00 69.12 320 LEU A N 1
ATOM 2518 C CA . LEU A 1 320 ? -17.584 16.924 27.491 1.00 69.12 320 LEU A CA 1
ATOM 2519 C C . LEU A 1 320 ? -18.684 15.905 27.183 1.00 69.12 320 LEU A C 1
ATOM 2521 O O . LEU A 1 320 ? -18.747 15.402 26.063 1.00 69.12 320 LEU A O 1
ATOM 2525 N N . ASP A 1 321 ? -19.583 15.658 28.135 1.00 71.56 321 ASP A N 1
ATOM 2526 C CA . ASP A 1 321 ? -20.754 14.801 27.930 1.00 71.56 321 ASP A CA 1
ATOM 2527 C C . ASP A 1 321 ? -21.677 15.353 26.838 1.00 71.56 321 ASP A C 1
ATOM 2529 O O . ASP A 1 321 ? -22.159 14.598 25.987 1.00 71.56 321 ASP A O 1
ATOM 2533 N N . VAL A 1 322 ? -21.838 16.681 26.788 1.00 78.19 322 VAL A N 1
ATOM 2534 C CA . VAL A 1 322 ? -22.535 17.379 25.698 1.00 78.19 322 VAL A CA 1
ATOM 2535 C C . VAL A 1 322 ? -21.871 17.104 24.345 1.00 78.19 322 VAL A C 1
ATOM 2537 O O . VAL A 1 322 ? -22.568 16.777 23.386 1.00 78.19 322 VAL A O 1
ATOM 2540 N N . LEU A 1 323 ? -20.537 17.184 24.250 1.00 80.38 323 LEU A N 1
ATOM 2541 C CA . LEU A 1 323 ? -19.807 16.897 23.004 1.00 80.38 323 LEU A CA 1
ATOM 2542 C C . LEU A 1 323 ? -19.972 15.445 22.550 1.00 80.38 323 LEU A C 1
ATOM 2544 O O . LEU A 1 323 ? -20.198 15.207 21.368 1.00 80.38 323 LEU A O 1
ATOM 2548 N N . ARG A 1 324 ? -19.889 14.481 23.473 1.00 79.69 324 ARG A N 1
ATOM 2549 C CA . ARG A 1 324 ? -20.083 13.055 23.172 1.00 79.69 324 ARG A CA 1
ATOM 2550 C C . ARG A 1 324 ? -21.512 12.763 22.712 1.00 79.69 324 ARG A C 1
ATOM 2552 O O . ARG A 1 324 ? -21.712 12.061 21.725 1.00 79.69 324 ARG A O 1
ATOM 2559 N N . THR A 1 325 ? -22.504 13.325 23.397 1.00 77.31 325 THR A N 1
ATOM 2560 C CA . THR A 1 325 ? -23.920 13.166 23.032 1.00 77.31 325 THR A CA 1
ATOM 2561 C C . THR A 1 325 ? -24.189 13.753 21.651 1.00 77.31 325 THR A C 1
ATOM 2563 O O . THR A 1 325 ? -24.782 13.099 20.795 1.00 77.31 325 THR A O 1
ATOM 2566 N N . PHE A 1 326 ? -23.675 14.958 21.405 1.00 82.38 326 PHE A N 1
ATOM 2567 C CA . PHE A 1 326 ? -23.773 15.614 20.109 1.00 82.38 326 PHE A CA 1
ATOM 2568 C C . PHE A 1 326 ? -23.046 14.833 19.005 1.00 82.38 326 PHE A C 1
ATOM 2570 O O . PHE A 1 326 ? -23.556 14.734 17.894 1.00 82.38 326 PHE A O 1
ATOM 2577 N N . TYR A 1 327 ? -21.900 14.217 19.306 1.00 83.44 327 TYR A N 1
ATOM 2578 C CA . TYR A 1 327 ? -21.190 13.346 18.371 1.00 83.44 327 TYR A CA 1
ATOM 2579 C C . TYR A 1 327 ? -22.037 12.139 17.949 1.00 83.44 327 TYR A C 1
ATOM 2581 O O . TYR A 1 327 ? -22.161 11.878 16.755 1.00 83.44 327 TYR A O 1
ATOM 2589 N N . HIS A 1 328 ? -22.684 11.444 18.891 1.00 77.31 328 HIS A N 1
ATOM 2590 C CA . HIS A 1 328 ? -23.569 10.322 18.557 1.00 77.31 328 HIS A CA 1
ATOM 2591 C C . HIS A 1 328 ? -24.754 10.744 17.674 1.00 77.31 328 HIS A C 1
ATOM 2593 O O . HIS A 1 328 ? -25.074 10.035 16.722 1.00 77.31 328 HIS A O 1
ATOM 2599 N N . GLN A 1 329 ? -25.348 11.914 17.933 1.00 76.12 329 GLN A N 1
ATOM 2600 C CA . GLN A 1 329 ? -26.410 12.485 17.090 1.00 76.12 329 GLN A CA 1
ATOM 2601 C C . GLN A 1 329 ? -25.902 12.859 15.685 1.00 76.12 329 GLN A C 1
ATOM 2603 O O . GLN A 1 329 ? -26.571 12.615 14.678 1.00 76.12 329 GLN A O 1
ATOM 2608 N N . ALA A 1 330 ? -24.700 13.435 15.603 1.00 77.75 330 ALA A N 1
ATOM 2609 C CA . ALA A 1 330 ? -24.090 13.831 14.339 1.00 77.75 330 ALA A CA 1
ATOM 2610 C C . ALA A 1 330 ? -23.713 12.616 13.475 1.00 77.75 330 ALA A C 1
ATOM 2612 O O . ALA A 1 330 ? -23.999 12.617 12.281 1.00 77.75 330 ALA A O 1
ATOM 2613 N N . ILE A 1 331 ? -23.130 11.556 14.059 1.00 74.88 331 ILE A N 1
ATOM 2614 C CA . ILE A 1 331 ? -22.795 10.323 13.323 1.00 74.88 331 ILE A CA 1
ATOM 2615 C C . ILE A 1 331 ? -24.033 9.724 12.673 1.00 74.88 331 ILE A C 1
ATOM 2617 O O . ILE A 1 331 ? -23.971 9.363 11.505 1.00 74.88 331 ILE A O 1
ATOM 2621 N N . GLU A 1 332 ? -25.137 9.596 13.408 1.00 69.69 332 GLU A N 1
ATOM 2622 C CA . GLU A 1 332 ? -26.363 8.997 12.876 1.00 69.69 332 GLU A CA 1
ATOM 2623 C C . GLU A 1 332 ? -26.849 9.771 11.643 1.00 69.69 332 GLU A C 1
ATOM 2625 O O . GLU A 1 332 ? -27.123 9.180 10.601 1.00 69.69 332 GLU A O 1
ATOM 2630 N N . THR A 1 333 ? -26.798 11.104 11.707 1.00 71.56 333 THR A N 1
ATOM 2631 C CA . THR A 1 333 ? -27.110 11.992 10.575 1.00 71.56 333 THR A CA 1
ATOM 2632 C C . THR A 1 333 ? -26.151 11.786 9.386 1.00 71.56 333 THR A C 1
ATOM 2634 O O . THR A 1 333 ? -26.569 11.769 8.224 1.00 71.56 333 THR A O 1
ATOM 2637 N N . PHE A 1 334 ? -24.856 11.594 9.651 1.00 72.62 334 PHE A N 1
ATOM 2638 C CA . PHE A 1 334 ? -23.832 11.381 8.620 1.00 72.62 334 PHE A CA 1
ATOM 2639 C C . PHE A 1 334 ? -23.829 9.961 8.023 1.00 72.62 334 PHE A C 1
ATOM 2641 O O . PHE A 1 334 ? -23.431 9.786 6.871 1.00 72.62 334 PHE A O 1
ATOM 2648 N N . MET A 1 335 ? -24.261 8.949 8.777 1.00 60.12 335 MET A N 1
ATOM 2649 C CA . MET A 1 335 ? -24.319 7.549 8.338 1.00 60.12 335 MET A CA 1
ATOM 2650 C C . MET A 1 335 ? -25.594 7.258 7.548 1.00 60.12 335 MET A C 1
ATOM 2652 O O . MET A 1 335 ? -25.503 6.695 6.461 1.00 60.12 335 MET A O 1
ATOM 2656 N N . LEU A 1 336 ? -26.753 7.748 8.008 1.00 57.41 336 LEU A N 1
ATOM 2657 C CA . LEU A 1 336 ? -28.015 7.674 7.255 1.00 57.41 336 LEU A CA 1
ATOM 2658 C C . LEU A 1 336 ? -27.883 8.298 5.860 1.00 57.41 336 LEU A C 1
ATOM 2660 O O . LEU A 1 336 ? -28.449 7.802 4.892 1.00 57.41 336 LEU A O 1
ATOM 2664 N N . SER A 1 337 ? -27.101 9.373 5.739 1.00 54.19 337 SER A N 1
ATOM 2665 C CA . SER A 1 337 ? -26.830 9.995 4.442 1.00 54.19 337 SER A CA 1
ATOM 2666 C C . SER A 1 337 ? -25.870 9.200 3.550 1.00 54.19 337 SER A C 1
ATOM 2668 O O . SER A 1 337 ? -25.943 9.357 2.338 1.00 54.19 337 SER A O 1
ATOM 2670 N N . SER A 1 338 ? -25.026 8.329 4.112 1.00 50.75 338 SER A N 1
ATOM 2671 C CA . SER A 1 338 ? -24.102 7.479 3.344 1.00 50.75 338 SER A CA 1
ATOM 2672 C C . SER A 1 338 ? -24.797 6.208 2.814 1.00 50.75 338 SER A C 1
ATOM 2674 O O . SER A 1 338 ? -24.596 5.838 1.662 1.00 50.75 338 SER A O 1
ATOM 2676 N N . GLU A 1 339 ? -25.693 5.587 3.594 1.00 47.56 339 GLU A N 1
ATOM 2677 C CA . GLU A 1 339 ? -26.508 4.437 3.143 1.00 47.56 339 GLU A CA 1
ATOM 2678 C C . GLU A 1 339 ? -27.543 4.825 2.067 1.00 47.56 339 GLU A C 1
ATOM 2680 O O . GLU A 1 339 ? -27.872 4.033 1.181 1.00 47.56 339 GLU A O 1
ATOM 2685 N N . LEU A 1 340 ? -28.060 6.058 2.111 1.00 46.84 340 LEU A N 1
ATOM 2686 C CA . LEU A 1 340 ? -28.925 6.599 1.057 1.00 46.84 340 LEU A CA 1
ATOM 2687 C C . LEU A 1 340 ? -28.156 6.858 -0.250 1.00 46.84 340 LEU A C 1
ATOM 2689 O O . LEU A 1 340 ? -28.738 6.713 -1.321 1.00 46.84 340 LEU A O 1
ATOM 2693 N N . GLU A 1 341 ? -26.864 7.204 -0.179 1.00 44.38 341 GLU A N 1
ATOM 2694 C CA . GLU A 1 341 ? -26.001 7.360 -1.360 1.00 44.38 341 GLU A CA 1
ATOM 2695 C C . GLU A 1 341 ? -25.709 6.007 -2.037 1.00 44.38 341 GLU A C 1
ATOM 2697 O O . GLU A 1 341 ? -25.753 5.940 -3.263 1.00 44.38 341 GLU A O 1
ATOM 2702 N N . GLU A 1 342 ? -25.498 4.921 -1.282 1.00 41.69 342 GLU A N 1
ATOM 2703 C CA . GLU A 1 342 ? -25.316 3.570 -1.849 1.00 41.69 342 GLU A CA 1
ATOM 2704 C C . GLU A 1 342 ? -26.597 3.026 -2.504 1.00 41.69 342 GLU A C 1
ATOM 2706 O O . GLU A 1 342 ? -26.545 2.510 -3.620 1.00 41.69 342 GLU A O 1
ATOM 2711 N N . ASN A 1 343 ? -27.763 3.217 -1.876 1.00 38.59 343 ASN A N 1
ATOM 2712 C CA . ASN A 1 343 ? -29.047 2.780 -2.441 1.00 38.59 343 ASN A CA 1
ATOM 2713 C C . ASN A 1 343 ? -29.507 3.635 -3.641 1.00 38.59 343 ASN A C 1
ATOM 2715 O O . ASN A 1 343 ? -30.224 3.147 -4.513 1.00 38.59 343 ASN A O 1
ATOM 2719 N N . ALA A 1 344 ? -29.087 4.903 -3.732 1.00 39.72 344 ALA A N 1
ATOM 2720 C CA . ALA A 1 344 ? -29.390 5.765 -4.878 1.00 39.72 344 ALA A CA 1
ATOM 2721 C C . ALA A 1 344 ? -28.597 5.394 -6.145 1.00 39.72 344 ALA A C 1
ATOM 2723 O O . ALA A 1 344 ? -29.033 5.718 -7.249 1.00 39.72 344 ALA A O 1
ATOM 2724 N N . ILE A 1 345 ? -27.464 4.687 -6.023 1.00 43.34 345 ILE A N 1
ATOM 2725 C CA . ILE A 1 345 ? -26.691 4.208 -7.184 1.00 43.34 345 ILE A CA 1
ATOM 2726 C C . ILE A 1 345 ? -27.469 3.131 -7.967 1.00 43.34 345 ILE A C 1
ATOM 2728 O O . ILE A 1 345 ? -27.276 3.005 -9.177 1.00 43.34 345 ILE A O 1
ATOM 2732 N N . GLU A 1 346 ? -28.408 2.420 -7.333 1.00 37.84 346 GLU A N 1
ATOM 2733 C CA . GLU A 1 346 ? -29.293 1.457 -8.010 1.00 37.84 346 GLU A CA 1
ATOM 2734 C C . GLU A 1 346 ? -30.565 2.092 -8.606 1.00 37.84 346 GLU A C 1
ATOM 2736 O O . GLU A 1 346 ? -31.235 1.473 -9.435 1.00 37.84 346 GLU A O 1
ATOM 2741 N N . MET A 1 347 ? -30.892 3.342 -8.255 1.00 39.56 347 MET A N 1
ATOM 2742 C CA . MET A 1 347 ? -32.112 4.023 -8.699 1.00 39.56 347 MET A CA 1
ATOM 2743 C C . MET A 1 347 ? -31.849 5.468 -9.149 1.00 39.56 347 MET A C 1
ATOM 2745 O O . MET A 1 347 ? -32.209 6.398 -8.437 1.00 39.56 347 MET A O 1
ATOM 2749 N N . ASP A 1 348 ? -31.330 5.674 -10.366 1.00 32.69 348 ASP A N 1
ATOM 2750 C CA . ASP A 1 348 ? -31.768 6.820 -11.184 1.00 32.69 348 ASP A CA 1
ATOM 2751 C C . ASP A 1 348 ? -31.464 6.641 -12.687 1.00 32.69 348 ASP A C 1
ATOM 2753 O O . ASP A 1 348 ? -30.368 6.910 -13.179 1.00 32.69 348 ASP A O 1
ATOM 2757 N N . MET A 1 349 ? -32.491 6.242 -13.443 1.00 35.72 349 MET A N 1
ATOM 2758 C CA . MET A 1 349 ? -32.665 6.659 -14.835 1.00 35.72 349 MET A CA 1
ATOM 2759 C C . MET A 1 349 ? -33.602 7.870 -14.826 1.00 35.72 349 MET A C 1
ATOM 2761 O O . MET A 1 349 ? -34.817 7.729 -14.935 1.00 35.72 349 MET A O 1
ATOM 2765 N N . GLY A 1 350 ? -33.018 9.066 -14.737 1.00 40.25 350 GLY A N 1
ATOM 2766 C CA . GLY A 1 350 ? -33.658 10.291 -15.203 1.00 40.25 350 GLY A CA 1
ATOM 2767 C C . GLY A 1 350 ? -34.354 11.156 -14.157 1.00 40.25 350 GLY A C 1
ATOM 2768 O O . GLY A 1 350 ? -35.504 11.536 -14.365 1.00 40.25 350 GLY A O 1
ATOM 2769 N N . SER A 1 351 ? -33.649 11.627 -13.128 1.00 30.81 351 SER A N 1
ATOM 2770 C CA . SER A 1 351 ? -34.049 12.848 -12.427 1.00 30.81 351 SER A CA 1
ATOM 2771 C C . SER A 1 351 ? -32.848 13.631 -11.878 1.00 30.81 351 SER A C 1
ATOM 2773 O O . SER A 1 351 ? -32.017 13.177 -11.109 1.00 30.81 351 SER A O 1
ATOM 2775 N N . LYS A 1 352 ? -32.722 14.878 -12.338 1.00 34.94 352 LYS A N 1
ATOM 2776 C CA . LYS A 1 352 ? -31.520 15.730 -12.281 1.00 34.94 352 LYS A CA 1
ATOM 2777 C C . LYS A 1 352 ? -31.207 16.311 -10.887 1.00 34.94 352 LYS A C 1
ATOM 2779 O O . LYS A 1 352 ? -30.838 17.480 -10.795 1.00 34.94 352 LYS A O 1
ATOM 2784 N N . TRP A 1 353 ? -31.432 15.564 -9.809 1.00 26.92 353 TRP A N 1
ATOM 2785 C CA . TRP A 1 353 ? -31.252 16.003 -8.423 1.00 26.92 353 TRP A CA 1
ATOM 2786 C C . TRP A 1 353 ? -30.324 15.013 -7.706 1.00 26.92 353 TRP A C 1
ATOM 2788 O O . TRP A 1 353 ? -30.768 14.029 -7.127 1.00 26.92 353 TRP A O 1
ATOM 2798 N N . LYS A 1 354 ? -29.010 15.274 -7.745 1.00 29.80 354 LYS A N 1
ATOM 2799 C CA . LYS A 1 354 ? -28.043 14.568 -6.890 1.00 29.80 354 LYS A CA 1
ATOM 2800 C C . LYS A 1 354 ? -28.269 15.008 -5.444 1.00 29.80 354 LYS A C 1
ATOM 2802 O O . LYS A 1 354 ? -27.921 16.136 -5.094 1.00 29.80 354 LYS A O 1
ATOM 2807 N N . PHE A 1 355 ? -28.852 14.146 -4.618 1.00 33.91 355 PHE A N 1
ATOM 2808 C CA . PHE A 1 355 ? -28.868 14.346 -3.172 1.00 33.91 355 PHE A CA 1
ATOM 2809 C C . PHE A 1 355 ? -27.431 14.217 -2.645 1.00 33.91 355 PHE A C 1
ATOM 2811 O O . PHE A 1 355 ? -26.760 13.230 -2.919 1.00 33.91 355 PHE A O 1
ATOM 2818 N N . VAL A 1 356 ? -26.941 15.249 -1.953 1.00 43.66 356 VAL A N 1
ATOM 2819 C CA . VAL A 1 356 ? -25.621 15.269 -1.304 1.00 43.66 356 VAL A CA 1
ATOM 2820 C C . VAL A 1 356 ? -25.862 15.113 0.191 1.00 43.66 356 VAL A C 1
ATOM 2822 O O . VAL A 1 356 ? -26.602 15.917 0.764 1.00 43.66 356 VAL A O 1
ATOM 2825 N N . GLY A 1 357 ? -25.262 14.100 0.820 1.00 57.00 357 GLY A N 1
ATOM 2826 C CA . GLY A 1 357 ? -25.368 13.887 2.262 1.00 57.00 357 GLY A CA 1
ATOM 2827 C C . GLY A 1 357 ? -24.994 15.118 3.102 1.00 57.00 357 GLY A C 1
ATOM 2828 O O . GLY A 1 357 ? -24.202 15.970 2.684 1.00 57.00 357 GLY A O 1
ATOM 2829 N N . ALA A 1 358 ? -25.564 15.232 4.307 1.00 65.69 358 ALA A N 1
ATOM 2830 C CA . ALA A 1 358 ? -25.270 16.340 5.215 1.00 65.69 358 ALA A CA 1
ATOM 2831 C C . ALA A 1 358 ? -23.774 16.347 5.586 1.00 65.69 358 ALA A C 1
ATOM 2833 O O . ALA A 1 358 ? -23.244 15.353 6.071 1.00 65.69 358 ALA A O 1
ATOM 2834 N N . LYS A 1 359 ? -23.081 17.472 5.367 1.00 78.62 359 LYS A N 1
ATOM 2835 C CA . LYS A 1 359 ? -21.654 17.640 5.727 1.00 78.62 359 LYS A CA 1
ATOM 2836 C C . LYS A 1 359 ? -21.440 18.358 7.057 1.00 78.62 359 LYS A C 1
ATOM 2838 O O . LYS A 1 359 ? -20.351 18.302 7.624 1.00 78.62 359 LYS A O 1
ATOM 2843 N N . GLU A 1 360 ? -22.477 19.029 7.545 1.00 87.12 360 GLU A N 1
ATOM 2844 C CA . GLU A 1 360 ? -22.445 19.858 8.744 1.00 87.12 360 GLU A CA 1
ATOM 2845 C C . GLU A 1 360 ? -23.710 19.623 9.572 1.00 87.12 360 GLU A C 1
ATOM 2847 O O . GLU A 1 360 ? -24.788 19.413 9.017 1.00 87.12 360 GLU A O 1
ATOM 2852 N N . THR A 1 361 ? -23.592 19.667 10.897 1.00 87.50 361 THR A N 1
ATOM 2853 C CA . THR A 1 361 ? -24.732 19.620 11.827 1.00 87.50 361 THR A CA 1
ATOM 2854 C C . THR A 1 361 ? -24.579 20.723 12.866 1.00 87.50 361 THR A C 1
ATOM 2856 O O . THR A 1 361 ? -23.487 20.937 13.391 1.00 87.50 361 THR A O 1
ATOM 2859 N N . TYR A 1 362 ? -25.673 21.415 13.185 1.00 88.88 362 TYR A N 1
ATOM 2860 C CA . TYR A 1 362 ? -25.702 22.498 14.167 1.00 88.88 362 TYR A CA 1
ATOM 2861 C C . TYR A 1 362 ? -26.700 22.160 15.273 1.00 88.88 362 TYR A C 1
ATOM 2863 O O . TYR A 1 362 ? -27.839 21.801 14.989 1.00 88.88 362 TYR A O 1
ATOM 2871 N N . LEU A 1 363 ? -26.295 22.336 16.530 1.00 85.31 363 LEU A N 1
ATOM 2872 C CA . LEU A 1 363 ? -27.185 22.296 17.689 1.00 85.31 363 LEU A CA 1
ATOM 2873 C C . LEU A 1 363 ? -27.126 23.653 18.384 1.00 85.31 363 LEU A C 1
ATOM 2875 O O . LEU A 1 363 ? -26.063 24.078 18.833 1.00 85.31 363 LEU A O 1
ATOM 2879 N N . CYS A 1 364 ? -28.255 24.351 18.464 1.00 85.75 364 CYS A N 1
ATOM 2880 C CA . CYS A 1 364 ? -28.345 25.656 19.112 1.00 85.75 364 CYS A CA 1
ATOM 2881 C C . CYS A 1 364 ? -29.292 25.575 20.307 1.00 85.75 364 CYS A C 1
ATOM 2883 O O . CYS A 1 364 ? -30.476 25.304 20.135 1.00 85.75 364 CYS A O 1
ATOM 2885 N N . SER A 1 365 ? -28.769 25.838 21.503 1.00 82.00 365 SER A N 1
ATOM 2886 C CA . SER A 1 365 ? -29.561 26.022 22.721 1.00 82.00 365 SER A CA 1
ATOM 2887 C C . SER A 1 365 ? -29.324 27.417 23.302 1.00 82.00 365 SER A C 1
ATOM 2889 O O . SER A 1 365 ? -28.394 28.123 22.901 1.00 82.00 365 SER A O 1
ATOM 2891 N N . GLU A 1 366 ? -30.138 27.809 24.280 1.00 75.75 366 GLU A N 1
ATOM 2892 C CA . GLU A 1 366 ? -29.970 29.078 25.002 1.00 75.75 366 GLU A CA 1
ATOM 2893 C C . GLU A 1 366 ? -28.658 29.125 25.809 1.00 75.75 366 GLU A C 1
ATOM 2895 O O . GLU A 1 366 ? -28.082 30.194 26.020 1.00 75.75 366 GLU A O 1
ATOM 2900 N N . TYR A 1 367 ? -28.139 27.961 26.214 1.00 77.19 367 TYR A N 1
ATOM 2901 C CA . TYR A 1 367 ? -26.974 27.849 27.098 1.00 77.19 367 TYR A CA 1
ATOM 2902 C C . TYR A 1 367 ? -25.658 27.608 26.350 1.00 77.19 367 TYR A C 1
ATOM 2904 O O . TYR A 1 367 ? -24.604 28.093 26.761 1.00 77.19 367 TYR A O 1
ATOM 2912 N N . HIS A 1 368 ? -25.701 26.851 25.256 1.00 82.75 368 HIS A N 1
ATOM 2913 C CA . HIS A 1 368 ? -24.526 26.461 24.477 1.00 82.75 368 HIS A CA 1
ATOM 2914 C C . HIS A 1 368 ? -24.889 26.164 23.020 1.00 82.75 368 HIS A C 1
ATOM 2916 O O . HIS A 1 368 ? -26.044 25.878 22.693 1.00 82.75 368 HIS A O 1
ATOM 2922 N N . LYS A 1 369 ? -23.890 26.198 22.138 1.00 87.69 369 LYS A N 1
ATOM 2923 C CA . LYS A 1 369 ? -24.049 25.810 20.733 1.00 87.69 369 LYS A CA 1
ATOM 2924 C C . LYS A 1 369 ? -23.002 24.774 20.352 1.00 87.69 369 LYS A C 1
ATOM 2926 O O . LYS A 1 369 ? -21.861 24.885 20.786 1.00 87.69 369 LYS A O 1
ATOM 2931 N N . CYS A 1 370 ? -23.358 23.810 19.516 1.00 89.81 370 CYS A N 1
ATOM 2932 C CA . CYS A 1 370 ? -22.430 22.825 18.970 1.00 89.81 370 CYS A CA 1
ATOM 2933 C C . CYS A 1 370 ? -22.458 22.857 17.444 1.00 89.81 370 CYS A C 1
ATOM 2935 O O . CYS A 1 370 ? -23.506 23.086 16.838 1.00 89.81 370 CYS A O 1
ATOM 2937 N N . HIS A 1 371 ? -21.307 22.613 16.830 1.00 91.75 371 HIS A N 1
ATOM 2938 C CA . HIS A 1 371 ? -21.188 22.448 15.386 1.00 91.75 371 HIS A CA 1
ATOM 2939 C C . HIS A 1 371 ? -20.339 21.215 15.082 1.00 91.75 371 HIS A C 1
ATOM 2941 O O . HIS A 1 371 ? -19.284 21.035 15.690 1.00 91.75 371 HIS A O 1
ATOM 2947 N N . ALA A 1 372 ? -20.825 20.355 14.188 1.00 90.81 372 ALA A N 1
ATOM 2948 C CA . ALA A 1 372 ? -20.116 19.185 13.687 1.00 90.81 372 ALA A CA 1
ATOM 2949 C C . ALA A 1 372 ? -19.812 19.373 12.202 1.00 90.81 372 ALA A C 1
ATOM 2951 O O . ALA A 1 372 ? -20.719 19.705 11.445 1.00 90.81 372 ALA A O 1
ATOM 2952 N N . LEU A 1 373 ? -18.574 19.109 11.795 1.00 89.81 373 LEU A N 1
ATOM 2953 C CA . LEU A 1 373 ? -18.107 19.175 10.412 1.00 89.81 373 LEU A CA 1
ATOM 2954 C C . LEU A 1 373 ? -17.490 17.831 10.010 1.00 89.81 373 LEU A C 1
ATOM 2956 O O . LEU A 1 373 ? -16.614 17.329 10.718 1.00 89.81 373 LEU A O 1
ATOM 2960 N N . LYS A 1 374 ? -17.924 17.275 8.874 1.00 87.31 374 LYS A N 1
ATOM 2961 C CA . LYS A 1 374 ? -17.328 16.089 8.239 1.00 87.31 374 LYS A CA 1
ATOM 2962 C C . LYS A 1 374 ? -16.400 16.521 7.098 1.00 87.31 374 LYS A C 1
ATOM 2964 O O . LYS A 1 374 ? -16.858 17.110 6.120 1.00 87.31 374 LYS A O 1
ATOM 2969 N N . GLU A 1 375 ? -15.117 16.174 7.189 1.00 83.75 375 GLU A N 1
ATOM 2970 C CA . GLU A 1 375 ? -14.114 16.392 6.137 1.00 83.75 375 GLU A CA 1
ATOM 2971 C C . GLU A 1 375 ? -13.280 15.115 5.946 1.00 83.75 375 GLU A C 1
ATOM 2973 O O . GLU A 1 375 ? -12.556 14.685 6.845 1.00 83.75 375 GLU A O 1
ATOM 2978 N N . GLY A 1 376 ? -13.408 14.474 4.778 1.00 80.44 376 GLY A N 1
ATOM 2979 C CA . GLY A 1 376 ? -12.757 13.189 4.492 1.00 80.44 376 GLY A CA 1
ATOM 2980 C C . GLY A 1 376 ? -13.146 12.089 5.491 1.00 80.44 376 GLY A C 1
ATOM 2981 O O . GLY A 1 376 ? -14.332 11.804 5.688 1.00 80.44 376 GLY A O 1
ATOM 2982 N N . ASP A 1 377 ? -12.136 11.500 6.136 1.00 81.50 377 ASP A N 1
ATOM 2983 C CA . ASP A 1 377 ? -12.279 10.451 7.158 1.00 81.50 377 ASP A CA 1
ATOM 2984 C C . ASP A 1 377 ? -12.478 11.018 8.584 1.00 81.50 377 ASP A C 1
ATOM 2986 O O . ASP A 1 377 ? -12.535 10.263 9.560 1.00 81.50 377 ASP A O 1
ATOM 2990 N N . HIS A 1 378 ? -12.592 12.346 8.729 1.00 86.00 378 HIS A N 1
ATOM 2991 C CA . HIS A 1 378 ? -12.657 13.036 10.017 1.00 86.00 378 HIS A CA 1
ATOM 2992 C C . HIS A 1 378 ? -14.008 13.706 10.272 1.00 86.00 378 HIS A C 1
ATOM 2994 O O . HIS A 1 378 ? -14.617 14.303 9.385 1.00 86.00 378 HIS A O 1
ATOM 3000 N N . ILE A 1 379 ? -14.447 13.651 11.529 1.00 88.25 379 ILE A N 1
ATOM 3001 C CA . ILE A 1 379 ? -15.590 14.390 12.060 1.00 88.25 379 ILE A CA 1
ATOM 3002 C C . ILE A 1 379 ? -15.094 15.227 13.236 1.00 88.25 379 ILE A C 1
ATOM 3004 O O . ILE A 1 379 ? -14.594 14.682 14.220 1.00 88.25 379 ILE A O 1
ATOM 3008 N N . LEU A 1 380 ? -15.241 16.547 13.145 1.00 90.50 380 LEU A N 1
ATOM 3009 C CA . LEU A 1 380 ? -14.921 17.475 14.226 1.00 90.50 380 LEU A CA 1
ATOM 3010 C C . LEU A 1 380 ? -16.202 18.057 14.814 1.00 90.50 380 LEU A C 1
ATOM 3012 O O . LEU A 1 380 ? -16.929 18.762 14.121 1.00 90.50 380 LEU A O 1
ATOM 3016 N N . CYS A 1 381 ? -16.430 17.828 16.102 1.00 90.56 381 CYS A N 1
ATOM 3017 C CA . CYS A 1 381 ? -17.470 18.473 16.893 1.00 90.56 381 CYS A CA 1
ATOM 3018 C C . CYS A 1 381 ? -16.845 19.540 17.797 1.00 90.56 381 CYS A C 1
ATOM 3020 O O . CYS A 1 381 ? -15.926 19.243 18.556 1.00 90.56 381 CYS A O 1
ATOM 3022 N N . VAL A 1 382 ? -17.355 20.770 17.767 1.00 90.19 382 VAL A N 1
ATOM 3023 C CA . VAL A 1 382 ? -16.880 21.871 18.619 1.00 90.19 382 VAL A CA 1
ATOM 3024 C C . VAL A 1 382 ? -18.034 22.427 19.443 1.00 90.19 382 VAL A C 1
ATOM 3026 O O . VAL A 1 382 ? -19.122 22.672 18.921 1.00 90.19 382 VAL A O 1
ATOM 3029 N N . LEU A 1 383 ? -17.777 22.636 20.735 1.00 89.06 383 LEU A N 1
ATOM 3030 C CA . LEU A 1 383 ? -18.703 23.244 21.684 1.00 89.06 383 LEU A CA 1
ATOM 3031 C C . LEU A 1 383 ? -18.361 24.724 21.844 1.00 89.06 383 LEU A C 1
ATOM 3033 O O . LEU A 1 383 ? -17.223 25.076 22.151 1.00 89.06 383 LEU A O 1
ATOM 3037 N N . TYR A 1 384 ? -19.365 25.577 21.709 1.00 87.44 384 TYR A N 1
ATOM 3038 C CA . TYR A 1 384 ? -19.260 27.027 21.770 1.00 87.44 384 TYR A CA 1
ATOM 3039 C C . TYR A 1 384 ? -20.133 27.617 22.877 1.00 87.44 384 TYR A C 1
ATOM 3041 O O . TYR A 1 384 ? -21.147 27.041 23.286 1.00 87.44 384 TYR A O 1
ATOM 3049 N N . THR A 1 385 ? -19.761 28.814 23.327 1.00 84.62 385 THR A N 1
ATOM 3050 C CA . THR A 1 385 ? -20.639 29.659 24.145 1.00 84.62 385 THR A CA 1
ATOM 3051 C C . THR A 1 385 ? -21.881 30.077 23.346 1.00 84.62 385 THR A C 1
ATOM 3053 O O . THR A 1 385 ? -21.835 30.212 22.121 1.00 84.62 385 THR A O 1
ATOM 3056 N N . SER A 1 386 ? -23.010 30.312 24.024 1.00 82.00 386 SER A N 1
ATOM 3057 C CA . SER A 1 386 ? -24.269 30.709 23.365 1.00 82.00 386 SER A CA 1
ATOM 3058 C C . SER A 1 386 ? -24.183 32.037 22.595 1.00 82.00 386 SER A C 1
ATOM 3060 O O . SER A 1 386 ? -24.975 32.274 21.682 1.00 82.00 386 SER A O 1
ATOM 3062 N N . ILE A 1 387 ? -23.185 32.868 22.914 1.00 83.38 387 ILE A N 1
ATOM 3063 C CA . ILE A 1 387 ? -22.947 34.196 22.331 1.00 83.38 387 ILE A CA 1
ATOM 3064 C C . ILE A 1 387 ? -22.454 34.109 20.876 1.00 83.38 387 ILE A C 1
ATOM 3066 O O . ILE A 1 387 ? -22.677 35.035 20.099 1.00 83.38 387 ILE A O 1
ATOM 3070 N N . VAL A 1 388 ? -21.813 33.006 20.470 1.00 84.81 388 VAL A N 1
ATOM 3071 C CA . VAL A 1 388 ? -21.241 32.887 19.118 1.00 84.81 388 VAL A CA 1
ATOM 3072 C C . VAL A 1 388 ? -22.352 32.884 18.062 1.00 84.81 388 VAL A C 1
ATOM 3074 O O . VAL A 1 388 ? -23.270 32.060 18.145 1.00 84.81 388 VAL A O 1
ATOM 3077 N N . PRO A 1 389 ? -22.301 33.760 17.043 1.00 85.88 389 PRO A N 1
ATOM 3078 C CA . PRO A 1 389 ? -23.246 33.712 15.935 1.00 85.88 389 PRO A CA 1
ATOM 3079 C C . PRO A 1 389 ? -23.091 32.421 15.122 1.00 85.88 389 PRO A C 1
ATOM 3081 O O . PRO A 1 389 ? -21.978 32.000 14.811 1.00 85.88 389 PRO A O 1
ATOM 3084 N N . THR A 1 390 ? -24.208 31.807 14.721 1.00 84.44 390 THR A N 1
ATOM 3085 C CA . THR A 1 390 ? -24.213 30.499 14.037 1.00 84.44 390 THR A CA 1
ATOM 3086 C C . THR A 1 390 ? -23.382 30.503 12.749 1.00 84.44 390 THR A C 1
ATOM 3088 O O . THR A 1 390 ? -22.639 29.561 12.494 1.00 84.44 390 THR A O 1
ATOM 3091 N N . HIS A 1 391 ? -23.417 31.597 11.981 1.00 82.56 391 HIS A N 1
ATOM 3092 C CA . HIS A 1 391 ? -22.634 31.741 10.747 1.00 82.56 391 HIS A CA 1
ATOM 3093 C C . HIS A 1 391 ? -21.112 31.772 10.986 1.00 82.56 391 HIS A C 1
ATOM 3095 O O . HIS A 1 391 ? -20.340 31.424 10.097 1.00 82.56 391 HIS A O 1
ATOM 3101 N N . THR A 1 392 ? -20.660 32.174 12.178 1.00 86.31 392 THR A N 1
ATOM 3102 C CA . THR A 1 392 ? -19.234 32.228 12.533 1.00 86.31 392 THR A CA 1
ATOM 3103 C C . THR A 1 392 ? -18.706 30.861 12.977 1.00 86.31 392 THR A C 1
ATOM 3105 O O . THR A 1 392 ? -17.521 30.576 12.804 1.00 86.31 392 THR A O 1
ATOM 3108 N N . MET A 1 393 ? -19.573 29.992 13.516 1.00 87.56 393 MET A N 1
ATOM 3109 C CA . MET A 1 393 ? -19.184 28.673 14.038 1.00 87.56 393 MET A CA 1
ATOM 3110 C C . MET A 1 393 ? -18.495 27.815 12.975 1.00 87.56 393 MET A C 1
ATOM 3112 O O . MET A 1 393 ? -17.476 27.187 13.267 1.00 87.56 393 MET A O 1
ATOM 3116 N N . ARG A 1 394 ? -18.994 27.853 11.733 1.00 88.56 394 ARG A N 1
ATOM 3117 C CA . ARG A 1 394 ? -18.403 27.144 10.594 1.00 88.56 394 ARG A CA 1
ATOM 3118 C C . ARG A 1 394 ? -16.948 27.538 10.361 1.00 88.56 394 ARG A C 1
ATOM 3120 O O . ARG A 1 394 ? -16.073 26.680 10.380 1.00 88.56 394 ARG A O 1
ATOM 3127 N N . LEU A 1 395 ? -16.687 28.838 10.220 1.00 85.75 395 LEU A N 1
ATOM 3128 C CA . LEU A 1 395 ? -15.348 29.376 9.957 1.00 85.75 395 LEU A CA 1
ATOM 3129 C C . LEU A 1 395 ? -14.363 29.013 11.073 1.00 85.75 395 LEU A C 1
ATOM 3131 O O . LEU A 1 395 ? -13.220 28.642 10.807 1.00 85.75 395 LEU A O 1
ATOM 3135 N N . ILE A 1 396 ? -14.809 29.092 12.331 1.00 86.50 396 ILE A N 1
ATOM 3136 C CA . ILE A 1 396 ? -13.977 28.720 13.479 1.00 86.50 396 ILE A CA 1
ATOM 3137 C C . ILE A 1 396 ? -13.706 27.210 13.474 1.00 86.50 396 ILE A C 1
ATOM 3139 O O . ILE A 1 396 ? -12.575 26.799 13.721 1.00 86.50 396 ILE A O 1
ATOM 3143 N N . THR A 1 397 ? -14.707 26.382 13.164 1.00 88.81 397 THR A N 1
ATOM 3144 C CA . THR A 1 397 ? -14.556 24.918 13.107 1.00 88.81 397 THR A CA 1
ATOM 3145 C C . THR A 1 397 ? -13.599 24.498 11.996 1.00 88.81 397 THR A C 1
ATOM 3147 O O . THR A 1 397 ? -12.681 23.731 12.262 1.00 88.81 397 THR A O 1
ATOM 3150 N N . GLU A 1 398 ? -13.742 25.044 10.784 1.00 87.75 398 GLU A N 1
ATOM 3151 C CA . GLU A 1 398 ? -12.829 24.782 9.661 1.00 87.75 398 GLU A CA 1
ATOM 3152 C C . GLU A 1 398 ? -11.388 25.201 9.998 1.00 87.75 398 GLU A C 1
ATOM 3154 O O . GLU A 1 398 ? -10.432 24.490 9.686 1.00 87.75 398 GLU A O 1
ATOM 3159 N N . LYS A 1 399 ? -11.211 26.339 10.686 1.00 86.19 399 LYS A N 1
ATOM 3160 C CA . LYS A 1 399 ? -9.894 26.799 11.145 1.00 86.19 399 LYS A CA 1
ATOM 3161 C C . LYS A 1 399 ? -9.287 25.857 12.189 1.00 86.19 399 LYS A C 1
ATOM 3163 O O . LYS A 1 399 ? -8.104 25.539 12.092 1.00 86.19 399 LYS A O 1
ATOM 3168 N N . ILE A 1 400 ? -10.078 25.417 13.173 1.00 86.06 400 ILE A N 1
ATOM 3169 C CA . ILE A 1 400 ? -9.634 24.460 14.198 1.00 86.06 400 ILE A CA 1
ATOM 3170 C C . ILE A 1 400 ? -9.272 23.124 13.547 1.00 86.06 400 ILE A C 1
ATOM 3172 O O . ILE A 1 400 ? -8.224 22.573 13.864 1.00 86.06 400 ILE A O 1
ATOM 3176 N N . LEU A 1 401 ? -10.086 22.634 12.609 1.00 86.06 401 LEU A N 1
ATOM 3177 C CA . LEU A 1 401 ? -9.827 21.382 11.905 1.00 86.06 401 LEU A CA 1
ATOM 3178 C C . LEU A 1 401 ? -8.509 21.439 11.138 1.00 86.06 401 LEU A C 1
ATOM 3180 O O . LEU A 1 401 ? -7.643 20.601 11.363 1.00 86.06 401 LEU A O 1
ATOM 3184 N N . LYS A 1 402 ? -8.302 22.478 10.321 1.00 83.12 402 LYS A N 1
ATOM 3185 C CA . LYS A 1 402 ? -7.035 22.681 9.605 1.00 83.12 402 LYS A CA 1
ATOM 3186 C C . LYS A 1 402 ? -5.852 22.742 10.565 1.00 83.12 402 LYS A C 1
ATOM 3188 O O . LYS A 1 402 ? -4.856 22.075 10.330 1.00 83.12 402 LYS A O 1
ATOM 3193 N N . MET A 1 403 ? -5.965 23.480 11.668 1.00 80.94 403 MET A N 1
ATOM 3194 C CA . MET A 1 403 ? -4.902 23.568 12.673 1.00 80.94 403 MET A CA 1
ATOM 3195 C C . MET A 1 403 ? -4.568 22.205 13.300 1.00 80.94 403 MET A C 1
ATOM 3197 O O . MET A 1 403 ? -3.394 21.898 13.476 1.00 80.94 403 MET A O 1
ATOM 3201 N N . LEU A 1 404 ? -5.579 21.388 13.615 1.00 79.62 404 LEU A N 1
ATOM 3202 C CA . LEU A 1 404 ? -5.384 20.052 14.186 1.00 79.62 404 LEU A CA 1
ATOM 3203 C C . LEU A 1 404 ? -4.848 19.043 13.157 1.00 79.62 404 LEU A C 1
ATOM 3205 O O . LEU A 1 404 ? -4.116 18.140 13.542 1.00 79.62 404 LEU A O 1
ATOM 3209 N N . LEU A 1 405 ? -5.186 19.194 11.871 1.00 74.25 405 LEU A N 1
ATOM 3210 C CA . LEU A 1 405 ? -4.708 18.331 10.781 1.00 74.25 405 LEU A CA 1
ATOM 3211 C C . LEU A 1 405 ? -3.308 18.708 10.263 1.00 74.25 405 LEU A C 1
ATOM 3213 O O . LEU A 1 405 ? -2.615 17.846 9.727 1.00 74.25 405 LEU A O 1
ATOM 3217 N N . ILE A 1 406 ? -2.888 19.973 10.404 1.00 62.97 406 ILE A N 1
ATOM 3218 C CA . ILE A 1 406 ? -1.537 20.438 10.034 1.00 62.97 406 ILE A CA 1
ATOM 3219 C C . ILE A 1 406 ? -0.472 19.800 10.938 1.00 62.97 406 ILE A C 1
ATOM 3221 O O . ILE A 1 406 ? 0.639 19.527 10.480 1.00 62.97 406 ILE A O 1
ATOM 3225 N N . ASP A 1 407 ? -0.804 19.530 12.203 1.00 50.72 407 ASP A N 1
ATOM 3226 C CA . ASP A 1 407 ? 0.056 18.742 13.078 1.00 50.72 407 ASP A CA 1
ATOM 3227 C C . ASP A 1 407 ? -0.100 17.257 12.712 1.00 50.72 407 ASP A C 1
ATOM 3229 O O . ASP A 1 407 ? -1.203 16.706 12.739 1.00 50.72 407 ASP A O 1
ATOM 3233 N N . LYS A 1 408 ? 1.003 16.602 12.326 1.00 48.81 408 LYS A N 1
ATOM 3234 C CA . LYS A 1 408 ? 1.066 15.276 11.663 1.00 48.81 408 LYS A CA 1
ATOM 3235 C C . LYS A 1 408 ? 0.454 14.112 12.464 1.00 48.81 408 LYS A C 1
ATOM 3237 O O . LYS A 1 408 ? 0.545 12.955 12.059 1.00 48.81 408 LYS A O 1
ATOM 3242 N N . GLN A 1 409 ? -0.165 14.387 13.603 1.00 44.91 409 GLN A N 1
ATOM 3243 C CA . GLN A 1 409 ? -0.689 13.401 14.524 1.00 44.91 409 GLN A CA 1
ATOM 3244 C C . GLN A 1 409 ? -2.124 12.946 14.279 1.00 44.91 409 GLN A C 1
ATOM 3246 O O . GLN A 1 409 ? -2.471 11.825 14.643 1.00 44.91 409 GLN A O 1
ATOM 3251 N N . VAL A 1 410 ? -2.981 13.725 13.621 1.00 44.34 410 VAL A N 1
ATOM 3252 C CA . VAL A 1 410 ? -4.312 13.187 13.282 1.00 44.34 410 VAL A CA 1
ATOM 3253 C C . VAL A 1 410 ? -4.189 12.040 12.255 1.00 44.34 410 VAL A C 1
ATOM 3255 O O . VAL A 1 410 ? -4.976 11.091 12.280 1.00 44.34 410 VAL A O 1
ATOM 3258 N N . ASN A 1 411 ? -3.079 12.014 11.511 1.00 39.34 411 ASN A N 1
ATOM 3259 C CA . ASN A 1 411 ? -2.657 10.940 10.610 1.00 39.34 411 ASN A CA 1
ATOM 3260 C C . ASN A 1 411 ? -1.644 9.944 11.222 1.00 39.34 411 ASN A C 1
ATOM 3262 O O . ASN A 1 411 ? -1.047 9.181 10.471 1.00 39.34 411 ASN A O 1
ATOM 3266 N N . SER A 1 412 ? -1.453 9.898 12.554 1.00 37.41 412 SER A N 1
ATOM 3267 C CA . SER A 1 412 ? -0.395 9.115 13.250 1.00 37.41 412 SER A CA 1
ATOM 3268 C C . SER A 1 412 ? -0.470 7.574 13.188 1.00 37.41 412 SER A C 1
ATOM 3270 O O . SER A 1 412 ? -0.069 6.888 14.125 1.00 37.41 412 SER A O 1
ATOM 3272 N N . SER A 1 413 ? -0.948 7.007 12.085 1.00 37.25 413 SER A N 1
ATOM 3273 C CA . SER A 1 413 ? -0.758 5.586 11.753 1.00 37.25 413 SER A CA 1
ATOM 3274 C C . SER A 1 413 ? -0.438 5.370 10.274 1.00 37.25 413 SER A C 1
ATOM 3276 O O . SER A 1 413 ? -0.468 4.245 9.793 1.00 37.25 413 SER A O 1
ATOM 3278 N N . ILE A 1 414 ? -0.174 6.441 9.524 1.00 39.06 414 ILE A N 1
ATOM 3279 C CA . ILE A 1 414 ? 0.209 6.359 8.120 1.00 39.06 414 ILE A CA 1
ATOM 3280 C C . ILE A 1 414 ? 1.323 7.385 7.948 1.00 39.06 414 ILE A C 1
ATOM 3282 O O . ILE A 1 414 ? 1.074 8.591 8.015 1.00 39.06 414 ILE A O 1
ATOM 3286 N N . ARG A 1 415 ? 2.569 6.937 7.736 1.00 44.69 415 ARG A N 1
ATOM 3287 C CA . ARG A 1 415 ? 3.522 7.790 7.014 1.00 44.69 415 ARG A CA 1
ATOM 3288 C C . ARG A 1 415 ? 2.795 8.178 5.733 1.00 44.69 415 ARG A C 1
ATOM 3290 O O . ARG A 1 415 ? 2.494 7.290 4.944 1.00 44.69 415 ARG A O 1
ATOM 3297 N N . VAL A 1 416 ? 2.423 9.452 5.575 1.00 55.41 416 VAL A N 1
ATOM 3298 C CA . VAL A 1 416 ? 1.823 9.915 4.318 1.00 55.41 416 VAL A CA 1
ATOM 3299 C C . VAL A 1 416 ? 2.794 9.496 3.230 1.00 55.41 416 VAL A C 1
ATOM 3301 O O . VAL A 1 416 ? 3.975 9.845 3.307 1.00 55.41 416 VAL A O 1
ATOM 3304 N N . GLU A 1 417 ? 2.312 8.671 2.303 1.00 76.75 417 GLU A N 1
ATOM 3305 C CA . GLU A 1 417 ? 3.151 8.148 1.238 1.00 76.75 417 GLU A CA 1
ATOM 3306 C C . GLU A 1 417 ? 3.807 9.340 0.538 1.00 76.75 417 GLU A C 1
ATOM 3308 O O . GLU A 1 417 ? 3.168 10.328 0.180 1.00 76.75 417 GLU A O 1
ATOM 3313 N N . SER A 1 418 ? 5.126 9.310 0.461 1.00 90.12 418 SER A N 1
ATOM 3314 C CA . SER A 1 418 ? 5.923 10.346 -0.171 1.00 90.12 418 SER A CA 1
ATOM 3315 C C . SER A 1 418 ? 6.880 9.676 -1.134 1.00 90.12 418 SER A C 1
ATOM 3317 O O . SER A 1 418 ? 7.704 8.835 -0.749 1.00 90.12 418 SER A O 1
ATOM 3319 N N . THR A 1 419 ? 6.721 10.029 -2.400 1.00 96.31 419 THR A N 1
ATOM 3320 C CA . THR A 1 419 ? 7.338 9.356 -3.529 1.00 96.31 419 THR A CA 1
ATOM 3321 C C . THR A 1 419 ? 8.340 10.274 -4.207 1.00 96.31 419 THR A C 1
ATOM 3323 O O . THR A 1 419 ? 7.986 11.344 -4.694 1.00 96.31 419 THR A O 1
ATOM 3326 N N . LEU A 1 420 ? 9.590 9.826 -4.294 1.00 97.38 420 LEU A N 1
ATOM 3327 C CA . LEU A 1 420 ? 10.619 10.433 -5.126 1.00 97.38 420 LEU A CA 1
ATOM 3328 C C . LEU A 1 420 ? 10.685 9.705 -6.469 1.00 97.38 420 LEU A C 1
ATOM 3330 O O . LEU A 1 420 ? 11.073 8.540 -6.527 1.00 97.38 420 LEU A O 1
ATOM 3334 N N . VAL A 1 421 ? 10.357 10.394 -7.556 1.00 97.88 421 VAL A N 1
ATOM 3335 C CA . VAL A 1 421 ? 10.540 9.898 -8.924 1.00 97.88 421 VAL A CA 1
ATOM 3336 C C . VAL A 1 421 ? 11.834 10.465 -9.493 1.00 97.88 421 VAL A C 1
ATOM 3338 O O . VAL A 1 421 ? 12.011 11.678 -9.561 1.00 97.88 421 VAL A O 1
ATOM 3341 N N . ILE A 1 422 ? 12.741 9.596 -9.930 1.00 97.88 422 ILE A N 1
ATOM 3342 C CA . ILE A 1 422 ? 13.980 9.995 -10.603 1.00 97.88 422 ILE A CA 1
ATOM 3343 C C . ILE A 1 422 ? 13.679 10.133 -12.096 1.00 97.88 422 ILE A C 1
ATOM 3345 O O . ILE A 1 422 ? 13.380 9.143 -12.768 1.00 97.88 422 ILE A O 1
ATOM 3349 N N . ALA A 1 423 ? 13.740 11.361 -12.610 1.00 96.75 423 ALA A N 1
ATOM 3350 C CA . ALA A 1 423 ? 13.480 11.643 -14.012 1.00 96.75 423 ALA A CA 1
ATOM 3351 C C . ALA A 1 423 ? 14.644 11.184 -14.894 1.00 96.75 423 ALA A C 1
ATOM 3353 O O . ALA A 1 423 ? 15.796 11.552 -14.672 1.00 96.75 423 ALA A O 1
ATOM 3354 N N . GLU A 1 424 ? 14.326 10.430 -15.942 1.00 95.12 424 GLU A N 1
ATOM 3355 C CA . GLU A 1 424 ? 15.273 10.092 -17.001 1.00 95.12 424 GLU A CA 1
ATOM 3356 C C . GLU A 1 424 ? 15.126 11.096 -18.150 1.00 95.12 424 GLU A C 1
ATOM 3358 O O . GLU A 1 424 ? 14.009 11.414 -18.564 1.00 95.12 424 GLU A O 1
ATOM 3363 N N . HIS A 1 425 ? 16.239 11.626 -18.659 1.00 94.56 425 HIS A N 1
ATOM 3364 C CA . HIS A 1 425 ? 16.259 12.640 -19.716 1.00 94.56 425 HIS A CA 1
ATOM 3365 C C . HIS A 1 425 ? 17.632 12.697 -20.402 1.00 94.56 425 HIS A C 1
ATOM 3367 O O . HIS A 1 425 ? 18.610 12.146 -19.905 1.00 94.56 425 HIS A O 1
ATOM 3373 N N . ASN A 1 426 ? 17.732 13.406 -21.529 1.00 90.06 426 ASN A N 1
ATOM 3374 C CA . ASN A 1 426 ? 18.993 13.617 -22.265 1.00 90.06 426 ASN A CA 1
ATOM 3375 C C . ASN A 1 426 ? 19.568 15.042 -22.090 1.00 90.06 426 ASN A C 1
ATOM 3377 O O . ASN A 1 426 ? 20.286 15.541 -22.950 1.00 90.06 426 ASN A O 1
ATOM 3381 N N . ASN A 1 427 ? 19.239 15.694 -20.972 1.00 88.00 427 ASN A N 1
ATOM 3382 C CA . ASN A 1 427 ? 19.400 17.134 -20.667 1.00 88.00 427 ASN A CA 1
ATOM 3383 C C . ASN A 1 427 ? 18.469 18.099 -21.415 1.00 88.00 427 ASN A C 1
ATOM 3385 O O . ASN A 1 427 ? 18.198 19.165 -20.881 1.00 88.00 427 ASN A O 1
ATOM 3389 N N . GLU A 1 428 ? 17.908 17.726 -22.562 1.00 88.81 428 GLU A N 1
ATOM 3390 C CA . GLU A 1 428 ? 17.031 18.617 -23.335 1.00 88.81 428 GLU A CA 1
ATOM 3391 C C . GLU A 1 428 ? 15.558 18.208 -23.236 1.00 88.81 428 GLU A C 1
ATOM 3393 O O . GLU A 1 428 ? 14.688 19.050 -23.009 1.00 88.81 428 GLU A O 1
ATOM 3398 N N . ILE A 1 429 ? 15.299 16.905 -23.363 1.00 90.62 429 ILE A N 1
ATOM 3399 C CA . ILE A 1 429 ? 13.983 16.278 -23.482 1.00 90.62 429 ILE A CA 1
ATOM 3400 C C . ILE A 1 429 ? 13.817 15.236 -22.372 1.00 90.62 429 ILE A C 1
ATOM 3402 O O . ILE A 1 429 ? 14.706 14.414 -22.125 1.00 90.62 429 ILE A O 1
ATOM 3406 N N . LEU A 1 430 ? 12.657 15.268 -21.714 1.00 92.25 430 LEU A N 1
ATOM 3407 C CA . LEU A 1 430 ? 12.252 14.271 -20.726 1.00 92.25 430 LEU A CA 1
ATOM 3408 C C . LEU A 1 430 ? 11.946 12.933 -21.414 1.00 92.25 430 LEU A C 1
ATOM 3410 O O . LEU A 1 430 ? 11.203 12.892 -22.393 1.00 92.25 430 LEU A O 1
ATOM 3414 N N . SER A 1 431 ? 12.486 11.834 -20.888 1.00 92.12 431 SER A N 1
ATOM 3415 C CA . SER A 1 431 ? 12.204 10.498 -21.415 1.00 92.12 431 SER A CA 1
ATOM 3416 C C . SER A 1 431 ? 10.735 10.122 -21.178 1.00 92.12 431 SER A C 1
ATOM 3418 O O . SER A 1 431 ? 10.259 10.276 -20.045 1.00 92.12 431 SER A O 1
ATOM 3420 N N . PRO A 1 432 ? 10.027 9.563 -22.183 1.00 91.44 432 PRO A N 1
ATOM 3421 C CA . PRO A 1 432 ? 8.633 9.143 -22.043 1.00 91.44 432 PRO A CA 1
ATOM 3422 C C . PRO A 1 432 ? 8.393 8.189 -20.871 1.00 91.44 432 PRO A C 1
ATOM 3424 O O . PRO A 1 432 ? 7.347 8.271 -20.230 1.00 91.44 432 PRO A O 1
ATOM 3427 N N . ILE A 1 433 ? 9.378 7.343 -20.529 1.00 93.62 433 ILE A N 1
ATOM 3428 C CA . ILE A 1 433 ? 9.243 6.394 -19.416 1.00 93.62 433 ILE A CA 1
ATOM 3429 C C . ILE A 1 433 ? 8.999 7.090 -18.074 1.00 93.62 433 ILE A C 1
ATOM 3431 O O . ILE A 1 433 ? 8.305 6.543 -17.219 1.00 93.62 433 ILE A O 1
ATOM 3435 N N . THR A 1 434 ? 9.503 8.315 -17.895 1.00 95.25 434 THR A N 1
ATOM 3436 C CA . THR A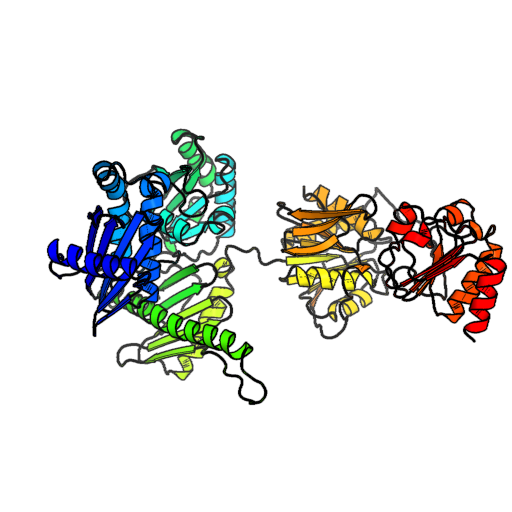 1 434 ? 9.249 9.102 -16.683 1.00 95.25 434 THR A CA 1
ATOM 3437 C C . THR A 1 434 ? 7.753 9.387 -16.531 1.00 95.25 434 THR A C 1
ATOM 3439 O O . THR A 1 434 ? 7.225 9.305 -15.425 1.00 95.25 434 THR A O 1
ATOM 3442 N N . CYS A 1 435 ? 7.031 9.623 -17.630 1.00 94.50 435 CYS A N 1
ATOM 3443 C CA . CYS A 1 435 ? 5.582 9.826 -17.605 1.00 94.50 435 CYS A CA 1
ATOM 3444 C C . CYS A 1 435 ? 4.824 8.563 -17.174 1.00 94.50 435 CYS A C 1
ATOM 3446 O O . CYS A 1 435 ? 3.824 8.669 -16.465 1.00 94.50 435 CYS A O 1
ATOM 3448 N N . ASN A 1 436 ? 5.293 7.372 -17.560 1.00 95.38 436 ASN A N 1
ATOM 3449 C CA . ASN A 1 436 ? 4.716 6.103 -17.100 1.00 95.38 436 ASN A CA 1
ATOM 3450 C C . ASN A 1 436 ? 4.987 5.881 -15.600 1.00 95.38 436 ASN A C 1
ATOM 3452 O O . ASN A 1 436 ? 4.108 5.445 -14.858 1.00 95.38 436 ASN A O 1
ATOM 3456 N N . VAL A 1 437 ? 6.191 6.233 -15.132 1.00 97.00 437 VAL A N 1
ATOM 3457 C CA . VAL A 1 437 ? 6.569 6.153 -13.710 1.00 97.00 437 VAL A CA 1
ATOM 3458 C C . VAL A 1 437 ? 5.725 7.101 -12.859 1.00 97.00 437 VAL A C 1
ATOM 3460 O O . VAL A 1 437 ? 5.314 6.726 -11.765 1.00 97.00 437 VAL A O 1
ATOM 3463 N N . LEU A 1 438 ? 5.410 8.300 -13.357 1.00 95.94 438 LEU A N 1
ATOM 3464 C CA . LEU A 1 438 ? 4.506 9.231 -12.676 1.00 95.94 438 LEU A CA 1
ATOM 3465 C C . LEU A 1 438 ? 3.109 8.635 -12.474 1.00 95.94 438 LEU A C 1
ATOM 3467 O O . LEU A 1 438 ? 2.528 8.791 -11.404 1.00 95.94 438 LEU A O 1
ATOM 3471 N N . SER A 1 439 ? 2.578 7.915 -13.463 1.00 95.31 439 SER A N 1
ATOM 3472 C CA . SER A 1 439 ? 1.304 7.204 -13.313 1.00 95.31 439 SER A CA 1
ATOM 3473 C C . SER A 1 439 ? 1.383 6.094 -12.265 1.00 95.31 439 SER A C 1
ATOM 3475 O O . SER A 1 439 ? 0.456 5.943 -11.472 1.00 95.31 439 SER A O 1
ATOM 3477 N N . ALA A 1 440 ? 2.497 5.360 -12.203 1.00 96.25 440 ALA A N 1
ATOM 3478 C CA . ALA A 1 440 ? 2.731 4.380 -11.143 1.00 96.25 440 ALA A CA 1
ATOM 3479 C C . ALA A 1 440 ? 2.806 5.048 -9.756 1.00 96.25 440 ALA A C 1
ATOM 3481 O O . ALA A 1 440 ? 2.149 4.595 -8.825 1.00 96.25 440 ALA A O 1
ATOM 3482 N N . ALA A 1 441 ? 3.523 6.169 -9.627 1.00 95.81 441 ALA A N 1
ATOM 3483 C CA . ALA A 1 441 ? 3.601 6.943 -8.387 1.00 95.81 441 ALA A CA 1
ATOM 3484 C C . ALA A 1 441 ? 2.218 7.442 -7.924 1.00 95.81 441 ALA A C 1
ATOM 3486 O O . ALA A 1 441 ? 1.890 7.350 -6.744 1.00 95.81 441 ALA A O 1
ATOM 3487 N N . LYS A 1 442 ? 1.357 7.880 -8.852 1.00 93.56 442 LYS A N 1
ATOM 3488 C CA . LYS A 1 442 ? -0.031 8.269 -8.543 1.00 93.56 442 LYS A CA 1
ATOM 3489 C C . LYS A 1 442 ? -0.878 7.118 -8.001 1.00 93.56 442 LYS A C 1
ATOM 3491 O O . LYS A 1 442 ? -1.745 7.365 -7.171 1.00 93.56 442 LYS A O 1
ATOM 3496 N N . GLN A 1 443 ? -0.644 5.882 -8.452 1.00 93.56 443 GLN A N 1
ATOM 3497 C CA . GLN A 1 443 ? -1.345 4.704 -7.924 1.00 93.56 443 GLN A CA 1
ATOM 3498 C C . GLN A 1 443 ? -0.904 4.336 -6.499 1.00 93.56 443 GLN A C 1
ATOM 3500 O O . GLN A 1 443 ? -1.701 3.768 -5.759 1.00 93.56 443 GLN A O 1
ATOM 3505 N N . ILE A 1 444 ? 0.336 4.659 -6.109 1.00 92.00 444 ILE A N 1
ATOM 3506 C CA . ILE A 1 444 ? 0.813 4.521 -4.719 1.00 92.00 444 ILE A CA 1
ATOM 3507 C C . ILE A 1 444 ? 0.101 5.542 -3.822 1.00 92.00 444 ILE A C 1
ATOM 3509 O O . ILE A 1 444 ? -0.319 5.213 -2.715 1.00 92.00 444 ILE A O 1
ATOM 3513 N N . GLY A 1 445 ? -0.090 6.759 -4.338 1.00 84.69 445 GLY A N 1
ATOM 3514 C CA . GLY A 1 445 ? -0.734 7.861 -3.633 1.00 84.69 445 GLY A CA 1
ATOM 3515 C C . GLY A 1 445 ? 0.248 8.714 -2.827 1.00 84.69 445 GLY A C 1
ATOM 3516 O O . GLY A 1 445 ? 1.453 8.463 -2.796 1.00 84.69 445 GLY A O 1
ATOM 3517 N N . GLY A 1 446 ? -0.296 9.754 -2.193 1.00 86.25 446 GLY A N 1
ATOM 3518 C CA . GLY A 1 446 ? 0.474 10.722 -1.415 1.00 86.25 446 GLY A CA 1
ATOM 3519 C C . GLY A 1 446 ? 1.253 11.734 -2.265 1.00 86.25 446 GLY A C 1
ATOM 3520 O O . GLY A 1 446 ? 0.891 11.990 -3.415 1.00 86.25 446 GLY A O 1
ATOM 3521 N N . ASP A 1 447 ? 2.281 12.352 -1.681 1.00 90.31 447 ASP A N 1
ATOM 3522 C CA . ASP A 1 447 ? 3.017 13.452 -2.314 1.00 90.31 447 ASP A CA 1
ATOM 3523 C C . ASP A 1 447 ? 4.071 12.932 -3.296 1.00 90.31 447 ASP A C 1
ATOM 3525 O O . ASP A 1 447 ? 4.874 12.057 -2.963 1.00 90.31 447 ASP A O 1
ATOM 3529 N N . ILE A 1 448 ? 4.117 13.511 -4.496 1.00 94.62 448 ILE A N 1
ATOM 3530 C CA . ILE A 1 448 ? 5.064 13.136 -5.550 1.00 94.62 448 ILE A CA 1
ATOM 3531 C C . ILE A 1 448 ? 6.065 14.271 -5.765 1.00 94.62 448 ILE A C 1
ATOM 3533 O O . ILE A 1 448 ? 5.701 15.387 -6.144 1.00 94.62 448 ILE A O 1
ATOM 3537 N N . THR A 1 449 ? 7.345 13.954 -5.586 1.00 96.19 449 THR A N 1
ATOM 3538 C CA . THR A 1 449 ? 8.478 14.823 -5.907 1.00 96.19 449 THR A CA 1
ATOM 3539 C C . THR A 1 449 ? 9.264 14.232 -7.069 1.00 96.19 449 THR A C 1
ATOM 3541 O O . THR A 1 449 ? 9.614 13.054 -7.049 1.00 96.19 449 THR A O 1
ATOM 3544 N N . VAL A 1 450 ? 9.593 15.044 -8.073 1.00 96.94 450 VAL A N 1
ATOM 3545 C CA . VAL A 1 450 ? 10.416 14.621 -9.217 1.00 96.94 450 VAL A CA 1
ATOM 3546 C C . VAL A 1 450 ? 11.821 15.193 -9.097 1.00 96.94 450 VAL A C 1
ATOM 3548 O O . VAL A 1 450 ? 11.977 16.402 -8.987 1.00 96.94 450 VAL A O 1
ATOM 3551 N N . LEU A 1 451 ? 12.848 14.349 -9.160 1.00 96.94 451 LEU A N 1
ATOM 3552 C CA . LEU A 1 451 ? 14.247 14.770 -9.232 1.00 96.94 451 LEU A CA 1
ATOM 3553 C C . LEU A 1 451 ? 14.724 14.802 -10.684 1.00 96.94 451 LEU A C 1
ATOM 3555 O O . LEU A 1 451 ? 14.729 13.771 -11.353 1.00 96.94 451 LEU A O 1
ATOM 3559 N N . VAL A 1 452 ? 15.189 15.966 -11.132 1.00 96.69 452 VAL A N 1
ATOM 3560 C CA . VAL A 1 452 ? 15.833 16.186 -12.432 1.00 96.69 452 VAL A CA 1
ATOM 3561 C C . VAL A 1 452 ? 17.297 16.541 -12.184 1.00 96.69 452 VAL A C 1
ATOM 3563 O O . VAL A 1 452 ? 17.588 17.599 -11.626 1.00 96.69 452 VAL A O 1
ATOM 3566 N N . ALA A 1 453 ? 18.220 15.657 -12.572 1.00 94.75 453 ALA A N 1
ATOM 3567 C CA . ALA A 1 453 ? 19.649 15.805 -12.299 1.00 94.75 453 ALA A CA 1
ATOM 3568 C C . ALA A 1 453 ? 20.490 15.656 -13.571 1.00 94.75 453 ALA A C 1
ATOM 3570 O O . ALA A 1 453 ? 20.460 14.614 -14.219 1.00 94.75 453 ALA A O 1
ATOM 3571 N N . GLY A 1 454 ? 21.274 16.680 -13.911 1.00 93.62 454 GLY A N 1
ATOM 3572 C CA . GLY A 1 454 ? 22.073 16.716 -15.137 1.00 93.62 454 GLY A CA 1
ATOM 3573 C C . GLY A 1 454 ? 22.961 17.957 -15.227 1.00 93.62 454 GLY A C 1
ATOM 3574 O O . GLY A 1 454 ? 23.129 18.676 -14.248 1.00 93.62 454 GLY A O 1
ATOM 3575 N N . THR A 1 455 ? 23.525 18.229 -16.405 1.00 90.50 455 THR A N 1
ATOM 3576 C CA . THR A 1 455 ? 24.468 19.353 -16.603 1.00 90.50 455 THR A CA 1
ATOM 3577 C C . THR A 1 455 ? 23.826 20.629 -17.148 1.00 90.50 455 THR A C 1
ATOM 3579 O O . THR A 1 455 ? 24.419 21.697 -17.034 1.00 90.50 455 THR A O 1
ATOM 3582 N N . LYS A 1 456 ? 22.651 20.530 -17.792 1.00 90.06 456 LYS A N 1
ATOM 3583 C CA . LYS A 1 456 ? 21.875 21.654 -18.362 1.00 90.06 456 LYS A CA 1
ATOM 3584 C C . LYS A 1 456 ? 20.391 21.295 -18.478 1.00 90.06 456 LYS A C 1
ATOM 3586 O O . LYS A 1 456 ? 19.868 21.185 -19.577 1.00 90.06 456 LYS A O 1
ATOM 3591 N N . CYS A 1 457 ? 19.728 21.031 -17.357 1.00 89.94 457 CYS A N 1
ATOM 3592 C CA . CYS A 1 457 ? 18.409 20.385 -17.342 1.00 89.94 457 CYS A CA 1
ATOM 3593 C C . CYS A 1 457 ? 17.231 21.306 -16.966 1.00 89.94 457 CYS A C 1
ATOM 3595 O O . CYS A 1 457 ? 16.144 20.824 -16.652 1.00 89.94 457 CYS A O 1
ATOM 3597 N N . ASP A 1 458 ? 17.402 22.629 -17.057 1.00 90.69 458 ASP A N 1
ATOM 3598 C CA . ASP A 1 458 ? 16.355 23.615 -16.745 1.00 90.69 458 ASP A CA 1
ATOM 3599 C C . ASP A 1 458 ? 15.095 23.453 -17.612 1.00 90.69 458 ASP A C 1
ATOM 3601 O O . ASP A 1 458 ? 13.971 23.609 -17.130 1.00 90.69 458 ASP A O 1
ATOM 3605 N N . THR A 1 459 ? 15.262 23.127 -18.899 1.00 92.12 459 THR A N 1
ATOM 3606 C CA . THR A 1 459 ? 14.140 22.881 -19.823 1.00 92.12 459 THR A CA 1
ATOM 3607 C C . THR A 1 459 ? 13.354 21.637 -19.425 1.00 92.12 459 THR A C 1
ATOM 3609 O O . THR A 1 459 ? 12.125 21.655 -19.431 1.00 92.12 459 THR A O 1
ATOM 3612 N N . VAL A 1 460 ? 14.059 20.582 -19.012 1.00 93.44 460 VAL A N 1
ATOM 3613 C CA . VAL A 1 460 ? 13.467 19.325 -18.545 1.00 93.44 460 VAL A CA 1
ATOM 3614 C C . VAL A 1 460 ? 12.720 19.535 -17.232 1.00 93.44 460 VAL A C 1
ATOM 3616 O O . VAL A 1 460 ? 11.601 19.050 -17.096 1.00 93.44 460 VAL A O 1
ATOM 3619 N N . ALA A 1 461 ? 13.282 20.298 -16.290 1.00 92.44 461 ALA A N 1
ATOM 3620 C CA . ALA A 1 461 ? 12.605 20.616 -15.035 1.00 92.44 461 ALA A CA 1
ATOM 3621 C C . ALA A 1 461 ? 11.311 21.407 -15.258 1.00 92.44 461 ALA A C 1
ATOM 3623 O O . ALA A 1 461 ? 10.294 21.081 -14.652 1.00 92.44 461 ALA A O 1
ATOM 3624 N N . LYS A 1 462 ? 11.312 22.374 -16.187 1.00 91.06 462 LYS A N 1
ATOM 3625 C CA . LYS A 1 462 ? 10.090 23.090 -16.594 1.00 91.06 462 LYS A CA 1
ATOM 3626 C C . LYS A 1 462 ? 9.058 22.176 -17.257 1.00 91.06 462 LYS A C 1
ATOM 3628 O O . LYS A 1 462 ? 7.863 22.341 -17.047 1.00 91.06 462 LYS A O 1
ATOM 3633 N N . ALA A 1 463 ? 9.495 21.214 -18.068 1.00 91.19 463 ALA A N 1
ATOM 3634 C CA . ALA A 1 463 ? 8.580 20.238 -18.654 1.00 91.19 463 ALA A CA 1
ATOM 3635 C C . ALA A 1 463 ? 7.975 19.323 -17.574 1.00 91.19 463 ALA A C 1
ATOM 3637 O O . ALA A 1 463 ? 6.770 19.087 -17.566 1.00 91.19 463 ALA A O 1
ATOM 3638 N N . ALA A 1 464 ? 8.796 18.861 -16.627 1.00 91.94 464 ALA A N 1
ATOM 3639 C CA . ALA A 1 464 ? 8.354 18.037 -15.508 1.00 91.94 464 ALA A CA 1
ATOM 3640 C C . ALA A 1 464 ? 7.414 18.795 -14.554 1.00 91.94 464 ALA A C 1
ATOM 3642 O O . ALA A 1 464 ? 6.476 18.195 -14.040 1.00 91.94 464 ALA A O 1
ATOM 3643 N N . SER A 1 465 ? 7.601 20.104 -14.345 1.00 92.50 465 SER A N 1
ATOM 3644 C CA . SER A 1 465 ? 6.738 20.895 -13.452 1.00 92.50 465 SER A CA 1
ATOM 3645 C C . SER A 1 465 ? 5.310 21.066 -13.965 1.00 92.50 465 SER A C 1
ATOM 3647 O O . SER A 1 465 ? 4.393 21.286 -13.174 1.00 92.50 465 SER A O 1
ATOM 3649 N N . ASN A 1 466 ? 5.116 20.943 -15.279 1.00 91.81 466 ASN A N 1
ATOM 3650 C CA . ASN A 1 466 ? 3.805 21.041 -15.916 1.00 91.81 466 ASN A CA 1
ATOM 3651 C C . ASN A 1 466 ? 3.010 19.730 -15.853 1.00 91.81 466 ASN A C 1
ATOM 3653 O O . ASN A 1 466 ? 1.825 19.715 -16.195 1.00 91.81 466 ASN A O 1
ATOM 3657 N N . ALA A 1 467 ? 3.625 18.627 -15.417 1.00 89.25 467 ALA A N 1
ATOM 3658 C CA . ALA A 1 467 ? 2.919 17.365 -15.274 1.00 89.25 467 ALA A CA 1
ATOM 3659 C C . ALA A 1 467 ? 1.927 17.402 -14.107 1.00 89.25 467 ALA A C 1
ATOM 3661 O O . ALA A 1 467 ? 2.220 17.843 -12.996 1.00 89.25 467 ALA A O 1
ATOM 3662 N N . ASN A 1 468 ? 0.716 16.926 -14.385 1.00 83.94 468 ASN A N 1
ATOM 3663 C CA . ASN A 1 468 ? -0.377 16.924 -13.423 1.00 83.94 468 ASN A CA 1
ATOM 3664 C C . ASN A 1 468 ? -0.071 15.976 -12.248 1.00 83.94 468 ASN A C 1
ATOM 3666 O O . ASN A 1 468 ? 0.438 14.876 -12.465 1.00 83.94 468 ASN A O 1
ATOM 3670 N N . GLY A 1 469 ? -0.441 16.359 -11.024 1.00 82.50 469 GLY A N 1
ATOM 3671 C CA . GLY A 1 469 ? -0.345 15.517 -9.827 1.00 82.50 469 GLY A CA 1
ATOM 3672 C C . GLY A 1 469 ? 1.058 15.384 -9.231 1.00 82.50 469 GLY A C 1
ATOM 3673 O O . GLY A 1 469 ? 1.307 14.421 -8.518 1.00 82.50 469 GLY A O 1
ATOM 3674 N N . ILE A 1 470 ? 1.966 16.314 -9.535 1.00 91.81 470 ILE A N 1
ATOM 3675 C CA . ILE A 1 470 ? 3.279 16.434 -8.886 1.00 91.81 470 ILE A CA 1
ATOM 3676 C C . ILE A 1 470 ? 3.242 17.630 -7.938 1.00 91.81 470 ILE A C 1
ATOM 3678 O O . ILE A 1 470 ? 2.722 18.689 -8.289 1.00 91.81 470 ILE A O 1
ATOM 3682 N N . ASN A 1 471 ? 3.824 17.480 -6.751 1.00 89.31 471 ASN A N 1
ATOM 3683 C CA . ASN A 1 471 ? 3.897 18.539 -5.749 1.00 89.31 471 ASN A CA 1
ATOM 3684 C C . ASN A 1 471 ? 5.126 19.428 -5.966 1.00 89.31 471 ASN A C 1
ATOM 3686 O O . ASN A 1 471 ? 5.043 20.650 -5.843 1.00 89.31 471 ASN A O 1
ATOM 3690 N N . LYS A 1 472 ? 6.272 18.810 -6.271 1.00 92.81 472 LYS A N 1
ATOM 3691 C CA . LYS A 1 472 ? 7.572 19.485 -6.320 1.00 92.81 472 LYS A CA 1
ATOM 3692 C C . LYS A 1 472 ? 8.486 18.896 -7.393 1.00 92.81 472 LYS A C 1
ATOM 3694 O O . LYS A 1 472 ? 8.510 17.685 -7.605 1.00 92.81 472 LYS A O 1
ATOM 3699 N N . VAL A 1 473 ? 9.288 19.750 -8.022 1.00 95.44 473 VAL A N 1
ATOM 3700 C CA . VAL A 1 473 ? 10.409 19.357 -8.882 1.00 95.44 473 VAL A CA 1
ATOM 3701 C C . VAL A 1 473 ? 11.710 19.828 -8.242 1.00 95.44 473 VAL A C 1
ATOM 3703 O O . VAL A 1 473 ? 11.884 21.009 -7.961 1.00 95.44 473 VAL A O 1
ATOM 3706 N N . LEU A 1 474 ? 12.631 18.901 -8.017 1.00 94.81 474 LEU A N 1
ATOM 3707 C CA . LEU A 1 474 ? 13.975 19.163 -7.526 1.00 94.81 474 LEU A CA 1
ATOM 3708 C C . LEU A 1 474 ? 14.940 19.209 -8.708 1.00 94.81 474 LEU A C 1
ATOM 3710 O O . LEU A 1 474 ? 15.066 18.231 -9.445 1.00 94.81 474 LEU A O 1
ATOM 3714 N N . LEU A 1 475 ? 15.621 20.337 -8.884 1.00 94.44 475 LEU A N 1
ATOM 3715 C CA . LEU A 1 475 ? 16.567 20.566 -9.970 1.00 94.44 475 LEU A CA 1
ATOM 3716 C C . LEU A 1 475 ? 18.006 20.500 -9.451 1.00 94.44 475 LEU A C 1
ATOM 3718 O O . LEU A 1 475 ? 18.418 21.301 -8.612 1.00 94.44 475 LEU A O 1
ATOM 3722 N N . ALA A 1 476 ? 18.784 19.569 -9.996 1.00 92.75 476 ALA A N 1
ATOM 3723 C CA . ALA A 1 476 ? 20.197 19.383 -9.706 1.00 92.75 476 ALA A CA 1
ATOM 3724 C C . ALA A 1 476 ? 21.035 19.617 -10.962 1.00 92.75 476 ALA A C 1
ATOM 3726 O O . ALA A 1 476 ? 21.252 18.711 -11.767 1.00 92.75 476 ALA A O 1
ATOM 3727 N N . ASN A 1 477 ? 21.505 20.853 -11.124 1.00 90.44 477 ASN A N 1
ATOM 3728 C CA . ASN A 1 477 ? 22.312 21.254 -12.266 1.00 90.44 477 ASN A CA 1
ATOM 3729 C C . ASN A 1 477 ? 23.806 21.296 -11.887 1.00 90.44 477 ASN A C 1
ATOM 3731 O O . ASN A 1 477 ? 24.235 22.190 -11.158 1.00 90.44 477 ASN A O 1
ATOM 3735 N N . ASN A 1 478 ? 24.585 20.297 -12.316 1.00 90.38 478 ASN A N 1
ATOM 3736 C CA . ASN A 1 478 ? 26.008 20.171 -11.983 1.00 90.38 478 ASN A CA 1
ATOM 3737 C C . ASN A 1 478 ? 26.767 19.352 -13.046 1.00 90.38 478 ASN A C 1
ATOM 3739 O O . ASN A 1 478 ? 26.308 18.291 -13.469 1.00 90.38 478 ASN A O 1
ATOM 3743 N N . GLU A 1 479 ? 27.970 19.797 -13.421 1.00 90.19 479 GLU A N 1
ATOM 3744 C CA . GLU A 1 479 ? 28.883 19.083 -14.333 1.00 90.19 479 GLU A CA 1
ATOM 3745 C C . GLU A 1 479 ? 29.251 17.671 -13.843 1.00 90.19 479 GLU A C 1
ATOM 3747 O O . GLU A 1 479 ? 29.517 16.783 -14.652 1.00 90.19 479 GLU A O 1
ATOM 3752 N N . ALA A 1 480 ? 29.203 17.422 -12.529 1.00 90.12 480 ALA A N 1
ATOM 3753 C CA . ALA A 1 480 ? 29.420 16.098 -11.948 1.00 90.12 480 ALA A CA 1
ATOM 3754 C C . ALA A 1 480 ? 28.425 15.032 -12.449 1.00 90.12 480 ALA A C 1
ATOM 3756 O O . ALA A 1 480 ? 28.728 13.844 -12.391 1.00 90.12 480 ALA A O 1
ATOM 3757 N N . PHE A 1 481 ? 27.258 15.430 -12.969 1.00 92.56 481 PHE A N 1
ATOM 3758 C CA . PHE A 1 481 ? 26.246 14.508 -13.498 1.00 92.56 481 PHE A CA 1
ATOM 3759 C C . PHE A 1 481 ? 26.416 14.197 -14.991 1.00 92.56 481 PHE A C 1
ATOM 3761 O O . PHE A 1 481 ? 25.557 13.548 -15.595 1.00 92.56 481 PHE A O 1
ATOM 3768 N N . LYS A 1 482 ? 27.520 14.627 -15.614 1.00 91.56 482 LYS A N 1
ATOM 3769 C CA . LYS A 1 482 ? 27.822 14.311 -17.013 1.00 91.56 482 LYS A CA 1
ATOM 3770 C C . LYS A 1 482 ? 27.870 12.794 -17.231 1.00 91.56 482 LYS A C 1
ATOM 3772 O O . LYS A 1 482 ? 28.652 12.083 -16.608 1.00 91.56 482 LYS A O 1
ATOM 3777 N N . GLY A 1 483 ? 27.038 12.307 -18.151 1.00 89.75 483 GLY A N 1
ATOM 3778 C CA . GLY A 1 483 ? 26.930 10.879 -18.465 1.00 89.75 483 GLY A CA 1
ATOM 3779 C C . GLY A 1 483 ? 26.068 10.068 -17.492 1.00 89.75 483 GLY A C 1
ATOM 3780 O O . GLY A 1 483 ? 26.010 8.852 -17.641 1.00 89.75 483 GLY A O 1
ATOM 3781 N N . PHE A 1 484 ? 25.389 10.714 -16.533 1.00 93.12 484 PHE A N 1
ATOM 3782 C CA . PHE A 1 484 ? 24.422 10.085 -15.621 1.00 93.12 484 PHE A CA 1
ATOM 3783 C C . PHE A 1 484 ? 24.980 8.880 -14.842 1.00 93.12 484 PHE A C 1
ATOM 3785 O O . PHE A 1 484 ? 24.298 7.871 -14.646 1.00 93.12 484 PHE A O 1
ATOM 3792 N N . THR A 1 485 ? 26.238 8.966 -14.399 1.00 93.44 485 THR A N 1
ATOM 3793 C CA . THR A 1 485 ? 26.896 7.873 -13.672 1.00 93.44 485 THR A CA 1
ATOM 3794 C C . THR A 1 485 ? 26.199 7.606 -12.336 1.00 93.44 485 THR A C 1
ATOM 3796 O O . THR A 1 485 ? 25.821 8.519 -11.592 1.00 93.44 485 THR A O 1
ATOM 3799 N N . SER A 1 486 ? 26.021 6.324 -12.007 1.00 94.75 486 SER A N 1
ATOM 3800 C CA . SER A 1 486 ? 25.315 5.927 -10.783 1.00 94.75 486 SER A CA 1
ATOM 3801 C C . SER A 1 486 ? 26.085 6.354 -9.528 1.00 94.75 486 SER A C 1
ATOM 3803 O O . SER A 1 486 ? 25.482 6.691 -8.511 1.00 94.75 486 SER A O 1
ATOM 3805 N N . GLU A 1 487 ? 27.414 6.391 -9.600 1.00 93.50 487 GLU A N 1
ATOM 3806 C CA . GLU A 1 487 ? 28.321 6.842 -8.546 1.00 93.50 487 GLU A CA 1
ATOM 3807 C C . GLU A 1 487 ? 28.105 8.306 -8.160 1.00 93.50 487 GLU A C 1
ATOM 3809 O O . GLU A 1 487 ? 28.177 8.609 -6.972 1.00 93.50 487 GLU A O 1
ATOM 3814 N N . SER A 1 488 ? 27.820 9.182 -9.128 1.00 92.94 488 SER A N 1
ATOM 3815 C CA . SER A 1 488 ? 27.595 10.611 -8.884 1.00 92.94 488 SER A CA 1
ATOM 3816 C C . SER A 1 488 ? 26.152 10.924 -8.496 1.00 92.94 488 SER A C 1
ATOM 3818 O O . SER A 1 488 ? 25.915 11.787 -7.654 1.00 92.94 488 SER A O 1
ATOM 3820 N N . LEU A 1 489 ? 25.173 10.198 -9.044 1.00 94.56 489 LEU A N 1
ATOM 3821 C CA . LEU A 1 489 ? 23.755 10.412 -8.723 1.00 94.56 489 LEU A CA 1
ATOM 3822 C C . LEU A 1 489 ? 23.340 9.831 -7.366 1.00 94.56 489 LEU A C 1
ATOM 3824 O O . LEU A 1 489 ? 22.462 10.383 -6.704 1.00 94.56 489 LEU A O 1
ATOM 3828 N N . THR A 1 490 ? 23.960 8.732 -6.924 1.00 95.19 490 THR A N 1
ATOM 3829 C CA . THR A 1 490 ? 23.575 8.071 -5.663 1.00 95.19 490 THR A CA 1
ATOM 3830 C C . THR A 1 490 ? 23.712 8.996 -4.444 1.00 95.19 490 THR A C 1
ATOM 3832 O O . THR A 1 490 ? 22.734 9.112 -3.708 1.00 95.19 490 THR A O 1
ATOM 3835 N N . PRO A 1 491 ? 24.845 9.696 -4.210 1.00 93.31 491 PRO A N 1
ATOM 3836 C CA . PRO A 1 491 ? 24.984 10.590 -3.057 1.00 93.31 491 PRO A CA 1
ATOM 3837 C C . PRO A 1 491 ? 23.957 11.728 -3.045 1.00 93.31 491 PRO A C 1
ATOM 3839 O O . PRO A 1 491 ? 23.451 12.078 -1.982 1.00 93.31 491 PRO A O 1
ATOM 3842 N N . LEU A 1 492 ? 23.598 12.264 -4.218 1.00 94.25 492 LEU A N 1
ATOM 3843 C CA . LEU A 1 492 ? 22.534 13.261 -4.342 1.00 94.25 492 LEU A CA 1
ATOM 3844 C C . LEU A 1 492 ? 21.192 12.698 -3.857 1.00 94.25 492 LEU A C 1
ATOM 3846 O O . LEU A 1 492 ? 20.514 13.323 -3.047 1.00 94.25 492 LEU A O 1
ATOM 3850 N N . ILE A 1 493 ? 20.813 11.510 -4.332 1.00 95.12 493 ILE A N 1
ATOM 3851 C CA . ILE A 1 493 ? 19.525 10.893 -3.990 1.00 95.12 493 ILE A CA 1
ATOM 3852 C C . ILE A 1 493 ? 19.464 10.528 -2.504 1.00 95.12 493 ILE A C 1
ATOM 3854 O O . ILE A 1 493 ? 18.433 10.750 -1.870 1.00 95.12 493 ILE A O 1
ATOM 3858 N N . LEU A 1 494 ? 20.567 10.036 -1.932 1.00 93.94 494 LEU A N 1
ATOM 3859 C CA . LEU A 1 494 ? 20.670 9.772 -0.495 1.00 93.94 494 LEU A CA 1
ATOM 3860 C C . LEU A 1 494 ? 20.502 11.057 0.321 1.00 93.94 494 LEU A C 1
ATOM 3862 O O . LEU A 1 494 ? 19.687 11.075 1.237 1.00 93.94 494 LEU A O 1
ATOM 3866 N N . ALA A 1 495 ? 21.167 12.151 -0.062 1.00 91.62 495 ALA A N 1
ATOM 3867 C CA . ALA A 1 495 ? 20.994 13.444 0.598 1.00 91.62 495 ALA A CA 1
ATOM 3868 C C . ALA A 1 495 ? 19.539 13.945 0.513 1.00 91.62 495 ALA A C 1
ATOM 3870 O O . ALA A 1 495 ? 18.992 14.456 1.491 1.00 91.62 495 ALA A O 1
ATOM 3871 N N . MET A 1 496 ? 18.873 13.756 -0.634 1.00 90.38 496 MET A N 1
ATOM 3872 C CA . MET A 1 496 ? 17.471 14.157 -0.798 1.00 90.38 496 MET A CA 1
ATOM 3873 C C . MET A 1 496 ? 16.544 13.304 0.066 1.00 90.38 496 MET A C 1
ATOM 3875 O O . MET A 1 496 ? 15.589 13.826 0.646 1.00 90.38 496 MET A O 1
ATOM 3879 N N . HIS A 1 497 ? 16.819 12.003 0.158 1.00 90.88 497 HIS A N 1
ATOM 3880 C CA . HIS A 1 497 ? 16.081 11.088 1.014 1.00 90.88 497 HIS A CA 1
ATOM 3881 C C . HIS A 1 497 ? 16.302 11.388 2.501 1.00 90.88 497 HIS A C 1
ATOM 3883 O O . HIS A 1 497 ? 15.339 11.395 3.261 1.00 90.88 497 HIS A O 1
ATOM 3889 N N . GLU A 1 498 ? 17.522 11.716 2.927 1.00 87.62 498 GLU A N 1
ATOM 3890 C CA . GLU A 1 498 ? 17.808 12.083 4.315 1.00 87.62 498 GLU A CA 1
ATOM 3891 C C . GLU A 1 498 ? 17.035 13.325 4.765 1.00 87.62 498 GLU A C 1
ATOM 3893 O O . GLU A 1 498 ? 16.528 13.333 5.889 1.00 87.62 498 GLU A O 1
ATOM 3898 N N . GLN A 1 499 ? 16.907 14.324 3.885 1.00 85.62 499 GLN A N 1
ATOM 3899 C CA . GLN A 1 499 ? 16.198 15.576 4.156 1.00 85.62 499 GLN A CA 1
ATOM 3900 C C . GLN A 1 499 ? 14.674 15.422 4.139 1.00 85.62 499 GLN A C 1
ATOM 3902 O O . GLN A 1 499 ? 13.994 15.954 5.013 1.00 85.62 499 GLN A O 1
ATOM 3907 N N . ASN A 1 500 ? 14.134 14.704 3.151 1.00 82.94 500 ASN A N 1
ATOM 3908 C CA . ASN A 1 500 ? 12.688 14.668 2.899 1.00 82.94 500 ASN A CA 1
ATOM 3909 C C . ASN A 1 500 ? 12.004 13.378 3.380 1.00 82.94 500 ASN A C 1
ATOM 3911 O O . ASN A 1 500 ? 10.779 13.318 3.410 1.00 82.94 500 ASN A O 1
ATOM 3915 N N . LYS A 1 501 ? 12.776 12.355 3.770 1.00 87.81 501 LYS A N 1
ATOM 3916 C CA . LYS A 1 501 ? 12.303 11.065 4.303 1.00 87.81 501 LYS A CA 1
ATOM 3917 C C . LYS A 1 501 ? 11.259 10.371 3.414 1.00 87.81 501 LYS A C 1
ATOM 3919 O O . LYS A 1 501 ? 10.210 9.946 3.890 1.00 87.81 501 LYS A O 1
ATOM 3924 N N . TYR A 1 502 ? 11.565 10.230 2.122 1.00 93.69 502 TYR A N 1
ATOM 3925 C CA . TYR A 1 502 ? 10.686 9.551 1.160 1.00 93.69 502 TYR A CA 1
ATOM 3926 C C . TYR A 1 502 ? 10.405 8.094 1.545 1.00 93.69 502 TYR A C 1
ATOM 3928 O O . TYR A 1 502 ? 11.326 7.333 1.827 1.00 93.69 502 TYR A O 1
ATOM 3936 N N . THR A 1 503 ? 9.144 7.680 1.471 1.00 95.19 503 THR A N 1
ATOM 3937 C CA . THR A 1 503 ? 8.722 6.275 1.637 1.00 95.19 503 THR A CA 1
ATOM 3938 C C . THR A 1 503 ? 8.986 5.427 0.393 1.00 95.19 503 THR A C 1
ATOM 3940 O O . THR A 1 503 ? 9.166 4.216 0.491 1.00 95.19 503 THR A O 1
ATOM 3943 N N . HIS A 1 504 ? 9.023 6.066 -0.778 1.00 97.38 504 HIS A N 1
ATOM 3944 C CA . HIS A 1 504 ? 9.075 5.420 -2.081 1.00 97.38 504 HIS A CA 1
ATOM 3945 C C . HIS A 1 504 ? 10.103 6.127 -2.970 1.00 97.38 504 HIS A C 1
ATOM 3947 O O . HIS A 1 504 ? 10.122 7.355 -3.039 1.00 97.38 504 HIS A O 1
ATOM 3953 N N . ILE A 1 505 ? 10.957 5.367 -3.657 1.00 98.06 505 ILE A N 1
ATOM 3954 C CA . ILE A 1 505 ? 11.916 5.878 -4.648 1.00 98.06 505 ILE A CA 1
ATOM 3955 C C . ILE A 1 505 ? 11.725 5.090 -5.941 1.00 98.06 505 ILE A C 1
ATOM 3957 O O . ILE A 1 505 ? 11.969 3.882 -5.977 1.00 98.06 505 ILE A O 1
ATOM 3961 N N . LEU A 1 506 ? 11.281 5.767 -6.999 1.00 98.12 506 LEU A N 1
ATOM 3962 C CA . LEU A 1 506 ? 10.904 5.153 -8.267 1.00 98.12 506 LEU A CA 1
ATOM 3963 C C . LEU A 1 506 ? 11.762 5.658 -9.427 1.00 98.12 506 LEU A C 1
ATOM 3965 O O . LEU A 1 506 ? 12.102 6.837 -9.511 1.00 98.12 506 LEU A O 1
ATOM 3969 N N . ALA A 1 507 ? 12.039 4.765 -10.374 1.00 98.19 507 ALA A N 1
ATOM 3970 C CA . ALA A 1 507 ? 12.562 5.111 -11.694 1.00 98.19 507 ALA A CA 1
ATOM 3971 C C . ALA A 1 507 ? 12.041 4.129 -12.753 1.00 98.19 507 ALA A C 1
ATOM 3973 O O . ALA A 1 507 ? 11.510 3.061 -12.438 1.00 98.19 507 ALA A O 1
ATOM 3974 N N . GLY A 1 508 ? 12.209 4.468 -14.029 1.00 97.31 508 GLY A N 1
ATOM 3975 C CA . GLY A 1 508 ? 11.892 3.556 -15.125 1.00 97.31 508 GLY A CA 1
ATOM 3976 C C . GLY A 1 508 ? 12.829 2.343 -15.152 1.00 97.31 508 GLY A C 1
ATOM 3977 O O . GLY A 1 508 ? 14.011 2.451 -14.838 1.00 97.31 508 GLY A O 1
ATOM 3978 N N . ALA A 1 509 ? 12.337 1.172 -15.559 1.00 95.81 509 ALA A N 1
ATOM 3979 C CA . ALA A 1 509 ? 13.132 -0.054 -15.708 1.00 95.81 509 ALA A CA 1
ATOM 3980 C C . ALA A 1 509 ? 14.024 -0.063 -16.979 1.00 95.81 509 ALA A C 1
ATOM 3982 O O . ALA A 1 509 ? 14.139 -1.082 -17.672 1.00 95.81 509 ALA A O 1
ATOM 3983 N N . THR A 1 510 ? 14.658 1.071 -17.288 1.00 93.31 510 THR A N 1
ATOM 3984 C CA . THR A 1 510 ? 15.629 1.268 -18.380 1.00 93.31 510 THR A CA 1
ATOM 3985 C C . THR A 1 510 ? 17.037 0.836 -17.971 1.00 93.31 510 THR A C 1
ATOM 3987 O O . THR A 1 510 ? 17.265 0.416 -16.836 1.00 93.31 510 THR A O 1
ATOM 3990 N N . ALA A 1 511 ? 18.008 0.953 -18.883 1.00 91.56 511 ALA A N 1
ATOM 3991 C CA . ALA A 1 511 ? 19.422 0.779 -18.546 1.00 91.56 511 ALA A CA 1
ATOM 3992 C C . ALA A 1 511 ? 19.865 1.736 -17.422 1.00 91.56 511 ALA A C 1
ATOM 3994 O O . ALA A 1 511 ? 20.575 1.320 -16.508 1.00 91.56 511 ALA A O 1
ATOM 3995 N N . PHE A 1 512 ? 19.374 2.979 -17.445 1.00 94.69 512 PHE A N 1
ATOM 3996 C CA . PHE A 1 512 ? 19.629 3.977 -16.412 1.00 94.69 512 PHE A CA 1
ATOM 3997 C C . PHE A 1 512 ? 19.073 3.540 -15.048 1.00 94.69 512 PHE A C 1
ATOM 3999 O O . PHE A 1 512 ? 19.833 3.370 -14.092 1.00 94.69 512 PHE A O 1
ATOM 4006 N N . GLY A 1 513 ? 17.766 3.271 -14.952 1.00 96.31 513 GLY A N 1
ATOM 4007 C CA . GLY A 1 513 ? 17.147 2.921 -13.670 1.00 96.31 513 GLY A CA 1
ATOM 4008 C C . GLY A 1 513 ? 17.609 1.572 -13.112 1.00 96.31 513 GLY A C 1
ATOM 4009 O O . GLY A 1 513 ? 17.803 1.444 -11.902 1.00 96.31 513 GLY A O 1
ATOM 4010 N N . LYS A 1 514 ? 17.863 0.576 -13.976 1.00 95.62 514 LYS A N 1
ATOM 4011 C CA . LYS A 1 514 ? 18.394 -0.740 -13.568 1.00 95.62 514 LYS A CA 1
ATOM 4012 C C . LYS A 1 514 ? 19.830 -0.671 -13.044 1.00 95.62 514 LYS A C 1
ATOM 4014 O O . LYS A 1 514 ? 20.190 -1.506 -12.221 1.00 95.62 514 LYS A O 1
ATOM 4019 N N . SER A 1 515 ? 20.626 0.305 -13.482 1.00 95.50 515 SER A N 1
ATOM 4020 C CA . SER A 1 515 ? 21.963 0.564 -12.930 1.00 95.50 515 SER A CA 1
ATOM 4021 C C . SER A 1 515 ? 21.893 1.325 -11.600 1.00 95.50 515 SER A C 1
ATOM 4023 O O . SER A 1 515 ? 22.606 1.004 -10.651 1.00 95.50 515 SER A O 1
ATOM 4025 N N . LEU A 1 516 ? 21.013 2.328 -11.519 1.00 97.25 516 LEU A N 1
ATOM 4026 C CA . LEU A 1 516 ? 20.981 3.285 -10.416 1.00 97.25 516 LEU A CA 1
ATOM 4027 C C . LEU A 1 516 ? 20.260 2.762 -9.163 1.00 97.25 516 LEU A C 1
ATOM 4029 O O . LEU A 1 516 ? 20.797 2.845 -8.057 1.00 97.25 516 LEU A O 1
ATOM 4033 N N . LEU A 1 517 ? 19.047 2.219 -9.309 1.00 97.88 517 LEU A N 1
ATOM 4034 C CA . LEU A 1 517 ? 18.200 1.872 -8.161 1.00 97.88 517 LEU A CA 1
ATOM 4035 C C . LEU A 1 517 ? 18.791 0.791 -7.242 1.00 97.88 517 LEU A C 1
ATOM 4037 O O . LEU A 1 517 ? 18.736 0.983 -6.027 1.00 97.88 517 LEU A O 1
ATOM 4041 N N . PRO A 1 518 ? 19.387 -0.312 -7.744 1.00 97.75 518 PRO A N 1
ATOM 4042 C CA . PRO A 1 518 ? 19.980 -1.317 -6.860 1.00 97.75 518 PRO A CA 1
ATOM 4043 C C . PRO A 1 518 ? 21.123 -0.757 -6.010 1.00 97.75 518 PRO A C 1
ATOM 4045 O O . PRO A 1 518 ? 21.286 -1.149 -4.857 1.00 97.75 518 PRO A O 1
ATOM 4048 N N . ARG A 1 519 ? 21.886 0.203 -6.550 1.00 97.44 519 ARG A N 1
ATOM 4049 C CA . ARG A 1 519 ? 22.958 0.881 -5.816 1.00 97.44 519 ARG A CA 1
ATOM 4050 C C . ARG A 1 519 ? 22.407 1.737 -4.675 1.00 97.44 519 ARG A C 1
ATOM 4052 O O . ARG A 1 519 ? 22.974 1.720 -3.586 1.00 97.44 519 ARG A O 1
ATOM 4059 N N . ILE A 1 520 ? 21.309 2.456 -4.911 1.00 97.19 520 ILE A N 1
ATOM 4060 C CA . ILE A 1 520 ? 20.619 3.246 -3.878 1.00 97.19 520 ILE A CA 1
ATOM 4061 C C . ILE A 1 520 ? 20.058 2.326 -2.796 1.00 97.19 520 ILE A C 1
ATOM 4063 O O . ILE A 1 520 ? 20.291 2.568 -1.617 1.00 97.19 520 ILE A O 1
ATOM 4067 N N . ALA A 1 521 ? 19.377 1.251 -3.194 1.00 97.25 521 ALA A N 1
ATOM 4068 C CA . ALA A 1 521 ? 18.791 0.291 -2.266 1.00 97.25 521 ALA A CA 1
ATOM 4069 C C . ALA A 1 521 ? 19.851 -0.337 -1.348 1.00 97.25 521 ALA A C 1
ATOM 4071 O O . ALA A 1 521 ? 19.678 -0.349 -0.135 1.00 97.25 521 ALA A O 1
ATOM 4072 N N . ALA A 1 522 ? 21.003 -0.728 -1.903 1.00 97.44 522 ALA A N 1
ATOM 4073 C CA . ALA A 1 522 ? 22.122 -1.243 -1.118 1.00 97.44 522 ALA A CA 1
ATOM 4074 C C . ALA A 1 522 ? 22.703 -0.211 -0.133 1.00 97.44 522 ALA A C 1
ATOM 4076 O O . ALA A 1 522 ? 23.173 -0.579 0.936 1.00 97.44 522 ALA A O 1
ATOM 4077 N N . LYS A 1 523 ? 22.693 1.086 -0.474 1.00 96.50 523 LYS A N 1
ATOM 4078 C CA . LYS A 1 523 ? 23.150 2.154 0.433 1.00 96.50 523 LYS A CA 1
ATOM 4079 C C . LYS A 1 523 ? 22.149 2.485 1.537 1.00 96.50 523 LYS A C 1
ATOM 4081 O O . LYS A 1 523 ? 22.573 2.962 2.582 1.00 96.50 523 LYS A O 1
ATOM 4086 N N . LEU A 1 524 ? 20.864 2.246 1.292 1.00 94.75 524 LEU A N 1
ATOM 4087 C CA . LEU A 1 524 ? 19.785 2.399 2.268 1.00 94.75 524 LEU A CA 1
ATOM 4088 C C . LEU A 1 524 ? 19.523 1.122 3.081 1.00 94.75 524 LEU A C 1
ATOM 4090 O O . LEU A 1 524 ? 18.663 1.151 3.952 1.00 94.75 524 LEU A O 1
ATOM 4094 N N . ASP A 1 525 ? 20.244 0.036 2.791 1.00 96.06 525 ASP A N 1
ATOM 4095 C CA . ASP A 1 525 ? 20.056 -1.292 3.387 1.00 96.06 525 ASP A CA 1
ATOM 4096 C C . ASP A 1 525 ? 18.621 -1.837 3.224 1.00 96.06 525 ASP A C 1
ATOM 4098 O O . ASP A 1 525 ? 17.984 -2.304 4.163 1.00 96.06 525 ASP A O 1
ATOM 4102 N N . VAL A 1 526 ? 18.083 -1.742 2.000 1.00 96.31 526 VAL A N 1
ATOM 4103 C CA . VAL A 1 526 ? 16.739 -2.233 1.641 1.00 96.31 526 VAL A CA 1
ATOM 4104 C C . VAL A 1 526 ? 16.764 -3.104 0.387 1.00 96.31 526 VAL A C 1
ATOM 4106 O O . VAL A 1 526 ? 17.653 -2.995 -0.462 1.00 96.31 526 VAL A O 1
ATOM 4109 N N . SER A 1 527 ? 15.747 -3.951 0.225 1.00 95.69 527 SER A N 1
ATOM 4110 C CA . SER A 1 527 ? 15.593 -4.825 -0.939 1.00 95.69 527 SER A CA 1
ATOM 4111 C C . SER A 1 527 ? 14.841 -4.117 -2.078 1.00 95.69 527 SER A C 1
ATOM 4113 O O . SER A 1 527 ? 13.657 -3.804 -1.933 1.00 95.69 527 SER A O 1
ATOM 4115 N N . PRO A 1 528 ? 15.462 -3.885 -3.253 1.00 96.62 528 PRO A N 1
ATOM 4116 C CA . PRO A 1 528 ? 14.776 -3.239 -4.366 1.00 96.62 528 PRO A CA 1
ATOM 4117 C C . PRO A 1 528 ? 13.782 -4.186 -5.053 1.00 96.62 528 PRO A C 1
ATOM 4119 O O . PRO A 1 528 ? 14.057 -5.371 -5.256 1.00 96.62 528 PRO A O 1
ATOM 4122 N N . VAL A 1 529 ? 12.662 -3.643 -5.535 1.00 97.19 529 VAL A N 1
ATOM 4123 C CA . VAL A 1 529 ? 11.714 -4.371 -6.389 1.00 97.19 529 VAL A CA 1
ATOM 4124 C C . VAL A 1 529 ? 11.938 -3.987 -7.844 1.00 97.19 529 VAL A C 1
ATOM 4126 O O . VAL A 1 529 ? 11.797 -2.831 -8.242 1.00 97.19 529 VAL A O 1
ATOM 4129 N N . SER A 1 530 ? 12.315 -4.967 -8.662 1.00 96.94 530 SER A N 1
ATOM 4130 C CA . SER A 1 530 ? 12.645 -4.712 -10.064 1.00 96.94 530 SER A CA 1
ATOM 4131 C C . SER A 1 530 ? 11.472 -4.930 -11.014 1.00 96.94 530 SER A C 1
ATOM 4133 O O . SER A 1 530 ? 10.810 -5.964 -10.934 1.00 96.94 530 SER A O 1
ATOM 4135 N N . ASP A 1 531 ? 11.336 -4.023 -11.983 1.00 95.69 531 ASP A N 1
ATOM 4136 C CA . ASP A 1 531 ? 10.534 -4.184 -13.203 1.00 95.69 531 ASP A CA 1
ATOM 4137 C C . ASP A 1 531 ? 9.071 -4.573 -12.921 1.00 95.69 531 ASP A C 1
ATOM 4139 O O . ASP A 1 531 ? 8.567 -5.601 -13.390 1.00 95.69 531 ASP A O 1
ATOM 4143 N N . ILE A 1 532 ? 8.411 -3.763 -12.086 1.00 97.81 532 ILE A N 1
ATOM 4144 C CA . ILE A 1 532 ? 7.014 -3.972 -11.699 1.00 97.81 532 ILE A CA 1
ATOM 4145 C C . ILE A 1 532 ? 6.072 -3.721 -12.877 1.00 97.81 532 ILE A C 1
ATOM 4147 O O . ILE A 1 532 ? 6.285 -2.813 -13.679 1.00 97.81 532 ILE A O 1
ATOM 4151 N N . ILE A 1 533 ? 5.006 -4.512 -12.934 1.00 96.44 533 ILE A N 1
ATOM 4152 C CA . ILE A 1 533 ? 3.932 -4.432 -13.930 1.00 96.44 533 ILE A CA 1
ATOM 4153 C C . ILE A 1 533 ? 2.589 -4.010 -13.319 1.00 96.44 533 ILE A C 1
ATOM 4155 O O . ILE A 1 533 ? 1.610 -3.863 -14.038 1.00 96.44 533 ILE A O 1
ATOM 4159 N N . GLY A 1 534 ? 2.518 -3.861 -11.994 1.00 96.44 534 GLY A N 1
ATOM 4160 C CA . GLY A 1 534 ? 1.299 -3.458 -11.301 1.00 96.44 534 GLY A CA 1
ATOM 4161 C C . GLY A 1 534 ? 1.524 -3.185 -9.818 1.00 96.44 534 GLY A C 1
ATOM 4162 O O . GLY A 1 534 ? 2.497 -3.659 -9.225 1.00 96.44 534 GLY A O 1
ATOM 4163 N N . ILE A 1 535 ? 0.605 -2.427 -9.226 1.00 97.12 535 ILE A N 1
ATOM 4164 C CA . ILE A 1 535 ? 0.606 -2.027 -7.815 1.00 97.12 535 ILE A CA 1
ATOM 4165 C C . ILE A 1 535 ? -0.745 -2.447 -7.226 1.00 97.12 535 ILE A C 1
ATOM 4167 O O . ILE A 1 535 ? -1.787 -2.106 -7.776 1.00 97.12 535 ILE A O 1
ATOM 4171 N N . LYS A 1 536 ? -0.735 -3.239 -6.147 1.00 91.56 536 LYS A N 1
ATOM 4172 C CA . LYS A 1 536 ? -1.955 -3.680 -5.438 1.00 91.56 536 LYS A CA 1
ATOM 4173 C C . LYS A 1 536 ? -2.223 -2.865 -4.176 1.00 91.56 536 LYS A C 1
ATOM 4175 O O . LYS A 1 536 ? -3.372 -2.684 -3.797 1.00 91.56 536 LYS A O 1
ATOM 4180 N N . ALA A 1 537 ? -1.155 -2.424 -3.525 1.00 89.50 537 ALA A N 1
ATOM 4181 C CA . ALA A 1 537 ? -1.153 -1.541 -2.367 1.00 89.50 537 ALA A CA 1
ATOM 4182 C C . ALA A 1 537 ? 0.199 -0.802 -2.341 1.00 89.50 537 ALA A C 1
ATOM 4184 O O . ALA A 1 537 ? 1.116 -1.249 -3.039 1.00 89.50 537 ALA A O 1
ATOM 4185 N N . PRO A 1 538 ? 0.366 0.263 -1.535 1.00 90.69 538 PRO A N 1
ATOM 4186 C CA . PRO A 1 538 ? 1.634 0.992 -1.451 1.00 90.69 538 PRO A CA 1
ATOM 4187 C C . PRO A 1 538 ? 2.847 0.095 -1.159 1.00 90.69 538 PRO A C 1
ATOM 4189 O O . PRO A 1 538 ? 3.919 0.296 -1.704 1.00 90.69 538 PRO A O 1
ATOM 4192 N N . ASP A 1 539 ? 2.678 -0.974 -0.379 1.00 93.00 539 ASP A N 1
ATOM 4193 C CA . ASP A 1 539 ? 3.746 -1.925 -0.051 1.00 93.00 539 ASP A CA 1
ATOM 4194 C C . ASP A 1 539 ? 3.732 -3.218 -0.889 1.00 93.00 539 ASP A C 1
ATOM 4196 O O . ASP A 1 539 ? 4.534 -4.120 -0.641 1.00 93.00 539 ASP A O 1
ATOM 4200 N N . SER A 1 540 ? 2.818 -3.353 -1.854 1.00 93.56 540 SER A N 1
ATOM 4201 C CA . SER A 1 540 ? 2.527 -4.623 -2.527 1.00 93.56 540 SER A CA 1
ATOM 4202 C C . SER A 1 540 ? 2.539 -4.478 -4.048 1.00 93.56 540 SER A C 1
ATOM 4204 O O . SER A 1 540 ? 1.610 -3.940 -4.656 1.00 93.56 540 SER A O 1
ATOM 4206 N N . PHE A 1 541 ? 3.568 -5.041 -4.679 1.00 97.56 541 PHE A N 1
ATOM 4207 C CA . PHE A 1 541 ? 3.859 -4.889 -6.104 1.00 97.56 541 PHE A CA 1
ATOM 4208 C C . PHE A 1 541 ? 3.715 -6.204 -6.865 1.00 97.56 541 PHE A C 1
ATOM 4210 O O . PHE A 1 541 ? 3.915 -7.289 -6.320 1.00 97.56 541 PHE A O 1
ATOM 4217 N N . VAL A 1 542 ? 3.411 -6.117 -8.156 1.00 97.44 542 VAL A N 1
ATOM 4218 C CA . VAL A 1 542 ? 3.318 -7.262 -9.064 1.00 97.44 542 VAL A CA 1
ATOM 4219 C C . VAL A 1 542 ? 4.441 -7.167 -10.087 1.00 97.44 542 VAL A C 1
ATOM 4221 O O . VAL A 1 542 ? 4.619 -6.124 -10.709 1.00 97.44 542 VAL A O 1
ATOM 4224 N N . ARG A 1 543 ? 5.193 -8.250 -10.292 1.00 96.25 543 ARG A N 1
ATOM 4225 C CA . ARG A 1 543 ? 6.246 -8.338 -11.316 1.00 96.25 543 ARG A CA 1
ATOM 4226 C C . ARG A 1 543 ? 6.240 -9.694 -12.005 1.00 96.25 543 ARG A C 1
ATOM 4228 O O . ARG A 1 543 ? 5.713 -10.673 -11.481 1.00 96.25 543 ARG A O 1
ATOM 4235 N N . THR A 1 544 ? 6.889 -9.768 -13.158 1.00 93.12 544 THR A N 1
ATOM 4236 C CA . THR A 1 544 ? 7.126 -11.042 -13.841 1.00 93.12 544 THR A CA 1
ATOM 4237 C C . THR A 1 544 ? 8.481 -11.642 -13.481 1.00 93.12 544 THR A C 1
ATOM 4239 O O . THR A 1 544 ? 9.470 -10.914 -13.369 1.00 93.12 544 THR A O 1
ATOM 4242 N N . ILE A 1 545 ? 8.548 -12.970 -13.408 1.00 93.19 545 ILE A N 1
ATOM 4243 C CA . ILE A 1 545 ? 9.784 -13.756 -13.279 1.00 93.19 545 ILE A CA 1
ATOM 4244 C C . ILE A 1 545 ? 9.823 -14.859 -14.352 1.00 93.19 545 ILE A C 1
ATOM 4246 O O . ILE A 1 545 ? 8.857 -15.039 -15.096 1.00 93.19 545 ILE A O 1
ATOM 4250 N N . TYR A 1 546 ? 10.957 -15.557 -14.483 1.00 91.12 546 TYR A N 1
ATOM 4251 C CA . TYR A 1 546 ? 11.162 -16.625 -15.477 1.00 91.12 546 TYR A CA 1
ATOM 4252 C C . TYR A 1 546 ? 10.758 -16.219 -16.904 1.00 91.12 546 TYR A C 1
ATOM 4254 O O . TYR A 1 546 ? 9.923 -16.861 -17.536 1.00 91.12 546 TYR A O 1
ATOM 4262 N N . ALA A 1 547 ? 11.327 -15.110 -17.393 1.00 84.06 547 ALA A N 1
ATOM 4263 C CA . ALA A 1 547 ? 11.067 -14.579 -18.736 1.00 84.06 547 ALA A CA 1
ATOM 4264 C C . ALA A 1 547 ? 9.575 -14.294 -19.023 1.00 84.06 547 ALA A C 1
ATOM 4266 O O . ALA A 1 547 ? 9.110 -14.407 -20.153 1.00 84.06 547 ALA A O 1
ATOM 4267 N N . GLY A 1 548 ? 8.814 -13.918 -17.991 1.00 83.50 548 GLY A N 1
ATOM 4268 C CA . GLY A 1 548 ? 7.396 -13.601 -18.132 1.00 83.50 548 GLY A CA 1
ATOM 4269 C C . GLY A 1 548 ? 6.452 -14.774 -17.885 1.00 83.50 548 GLY A C 1
ATOM 4270 O O . GLY A 1 548 ? 5.247 -14.563 -17.957 1.00 83.50 548 GLY A O 1
ATOM 4271 N N . ASN A 1 549 ? 6.954 -15.983 -17.625 1.00 84.31 549 ASN A N 1
ATOM 4272 C CA . ASN A 1 549 ? 6.117 -17.182 -17.496 1.00 84.31 549 ASN A CA 1
ATOM 4273 C C . ASN A 1 549 ? 5.420 -17.309 -16.137 1.00 84.31 549 ASN A C 1
ATOM 4275 O O . ASN A 1 549 ? 4.482 -18.087 -16.008 1.00 84.31 549 ASN A O 1
ATOM 4279 N N . ALA A 1 550 ? 5.856 -16.552 -15.130 1.00 90.12 550 ALA A N 1
ATOM 4280 C CA . ALA A 1 550 ? 5.189 -16.495 -13.836 1.00 90.12 550 ALA A CA 1
ATOM 4281 C C . ALA A 1 550 ? 5.030 -15.047 -13.364 1.00 90.12 550 ALA A C 1
ATOM 4283 O O . ALA A 1 550 ? 5.916 -14.207 -13.559 1.00 90.12 550 ALA A O 1
ATOM 4284 N N . ILE A 1 551 ? 3.892 -14.778 -12.723 1.00 94.06 551 ILE A N 1
ATOM 4285 C CA . ILE A 1 551 ? 3.559 -13.491 -12.113 1.00 94.06 551 ILE A CA 1
ATOM 4286 C C . ILE A 1 551 ? 3.708 -13.638 -10.601 1.00 94.06 551 ILE A C 1
ATOM 4288 O O . ILE A 1 551 ? 3.072 -14.488 -9.983 1.00 94.06 551 ILE A O 1
ATOM 4292 N N . GLN A 1 552 ? 4.546 -12.797 -10.005 1.00 96.75 552 GLN A N 1
ATOM 4293 C CA . GLN A 1 552 ? 4.814 -12.780 -8.575 1.00 96.75 552 GLN A CA 1
ATOM 4294 C C . GLN A 1 552 ? 4.239 -11.499 -7.965 1.00 96.75 552 GLN A C 1
ATOM 4296 O O . GLN A 1 552 ? 4.529 -10.401 -8.437 1.00 96.75 552 GLN A O 1
ATOM 4301 N N . THR A 1 553 ? 3.439 -11.638 -6.905 1.00 96.44 553 THR A N 1
ATOM 4302 C CA . THR A 1 553 ? 3.079 -10.516 -6.024 1.00 96.44 553 THR A CA 1
ATOM 4303 C C . THR A 1 553 ? 4.060 -10.495 -4.853 1.00 96.44 553 THR A C 1
ATOM 4305 O O . THR A 1 553 ? 4.239 -11.517 -4.194 1.00 96.44 553 THR A O 1
ATOM 4308 N N . ILE A 1 554 ? 4.708 -9.359 -4.612 1.00 95.38 554 ILE A N 1
ATOM 4309 C CA . ILE A 1 554 ? 5.715 -9.166 -3.566 1.00 95.38 554 ILE A CA 1
ATOM 4310 C C . ILE A 1 554 ? 5.210 -8.095 -2.607 1.00 95.38 554 ILE A C 1
ATOM 4312 O O . ILE A 1 554 ? 4.896 -6.990 -3.043 1.00 95.38 554 ILE A O 1
ATOM 4316 N N . LYS A 1 555 ? 5.171 -8.420 -1.312 1.00 93.69 555 LYS A N 1
ATOM 4317 C CA . LYS A 1 555 ? 4.928 -7.459 -0.234 1.00 93.69 555 LYS A CA 1
ATOM 4318 C C . LYS A 1 555 ? 6.261 -7.036 0.382 1.00 93.69 555 LYS A C 1
ATOM 4320 O O . LYS A 1 555 ? 6.993 -7.886 0.887 1.00 93.69 555 LYS A O 1
ATOM 4325 N N . VAL A 1 556 ? 6.577 -5.749 0.319 1.00 92.94 556 VAL A N 1
ATOM 4326 C CA . VAL A 1 556 ? 7.837 -5.165 0.793 1.00 92.94 556 VAL A CA 1
ATOM 4327 C C . VAL A 1 556 ? 7.661 -4.676 2.222 1.00 92.94 556 VAL A C 1
ATOM 4329 O O . VAL A 1 556 ? 6.845 -3.796 2.485 1.00 92.94 556 VAL A O 1
ATOM 4332 N N . LYS A 1 557 ? 8.440 -5.243 3.143 1.00 88.62 557 LYS A N 1
ATOM 4333 C CA . LYS A 1 557 ? 8.407 -4.875 4.566 1.00 88.62 557 LYS A CA 1
ATOM 4334 C C . LYS A 1 557 ? 9.332 -3.706 4.906 1.00 88.62 557 LYS A C 1
ATOM 4336 O O . LYS A 1 557 ? 9.142 -3.079 5.939 1.00 88.62 557 LYS A O 1
ATOM 4341 N N . ASP A 1 558 ? 10.296 -3.411 4.037 1.00 89.81 558 ASP A N 1
ATOM 4342 C CA . ASP A 1 558 ? 11.284 -2.361 4.264 1.00 89.81 558 ASP A CA 1
ATOM 4343 C C . ASP A 1 558 ? 10.631 -0.979 4.373 1.00 89.81 558 ASP A C 1
ATOM 4345 O O . ASP A 1 558 ? 9.626 -0.674 3.721 1.00 89.81 558 ASP A O 1
ATOM 4349 N N . ASN A 1 559 ? 11.239 -0.110 5.177 1.00 85.25 559 ASN A N 1
ATOM 4350 C CA . ASN A 1 559 ? 10.743 1.241 5.441 1.00 85.25 559 ASN A CA 1
ATOM 4351 C C . ASN A 1 559 ? 10.729 2.144 4.198 1.00 85.25 559 ASN A C 1
ATOM 4353 O O . ASN A 1 559 ? 9.911 3.063 4.126 1.00 85.25 559 ASN A O 1
ATOM 4357 N N . VAL A 1 560 ? 11.618 1.880 3.236 1.00 94.50 560 VAL A N 1
ATOM 4358 C CA . VAL A 1 560 ? 11.744 2.620 1.976 1.00 94.50 560 VAL A CA 1
ATOM 4359 C C . VAL A 1 560 ? 11.631 1.642 0.817 1.00 94.50 560 VAL A C 1
ATOM 4361 O O . VAL A 1 560 ? 12.408 0.697 0.708 1.00 94.50 560 VAL A O 1
ATOM 4364 N N . LYS A 1 561 ? 10.664 1.871 -0.068 1.00 97.06 561 LYS A N 1
ATOM 4365 C CA . LYS A 1 561 ? 10.409 1.018 -1.228 1.00 97.06 561 LYS A CA 1
ATOM 4366 C C . LYS A 1 561 ? 11.164 1.584 -2.423 1.00 97.06 561 LYS A C 1
ATOM 4368 O O . LYS A 1 561 ? 10.767 2.597 -2.997 1.00 97.06 561 LYS A O 1
ATOM 4373 N N . VAL A 1 562 ? 12.252 0.925 -2.809 1.00 98.06 562 VAL A N 1
ATOM 4374 C CA . VAL A 1 562 ? 13.014 1.272 -4.017 1.00 98.06 562 VAL A CA 1
ATOM 4375 C C . VAL A 1 562 ? 12.522 0.409 -5.178 1.00 98.06 562 VAL A C 1
ATOM 4377 O O . VAL A 1 562 ? 12.684 -0.811 -5.154 1.00 98.06 562 VAL A O 1
ATOM 4380 N N . VAL A 1 563 ? 11.901 1.020 -6.189 1.00 98.06 563 VAL A N 1
ATOM 4381 C CA . VAL A 1 563 ? 11.106 0.294 -7.193 1.00 98.06 563 VAL A CA 1
ATOM 4382 C C . VAL A 1 563 ? 11.428 0.754 -8.615 1.00 98.06 563 VAL A C 1
ATOM 4384 O O . VAL A 1 563 ? 11.346 1.940 -8.921 1.00 98.06 563 VAL A O 1
ATOM 4387 N N . SER A 1 564 ? 11.748 -0.179 -9.522 1.00 98.19 564 SER A N 1
ATOM 4388 C CA . SER A 1 564 ? 11.760 0.126 -10.966 1.00 98.19 564 SER A CA 1
ATOM 4389 C C . SER A 1 564 ? 10.455 -0.276 -11.639 1.00 98.19 564 SER A C 1
ATOM 4391 O O . SER A 1 564 ? 9.941 -1.370 -11.412 1.00 98.19 564 SER A O 1
ATOM 4393 N N . VAL A 1 565 ? 9.952 0.599 -12.507 1.00 97.69 565 VAL A N 1
ATOM 4394 C CA . VAL A 1 565 ? 8.641 0.474 -13.157 1.00 97.69 565 VAL A CA 1
ATOM 4395 C C . VAL A 1 565 ? 8.791 0.078 -14.622 1.00 97.69 565 VAL A C 1
ATOM 4397 O O . VAL A 1 565 ? 9.548 0.711 -15.366 1.00 97.69 565 VAL A O 1
ATOM 4400 N N . ARG A 1 566 ? 8.046 -0.939 -15.066 1.00 95.56 566 ARG A N 1
ATOM 4401 C CA . ARG A 1 566 ? 7.967 -1.295 -16.484 1.00 95.56 566 ARG A CA 1
ATOM 4402 C C . ARG A 1 566 ? 7.123 -0.271 -17.237 1.00 95.56 566 ARG A C 1
ATOM 4404 O O . ARG A 1 566 ? 5.919 -0.186 -17.022 1.00 95.56 566 ARG A O 1
ATOM 4411 N N . GLY A 1 567 ? 7.739 0.466 -18.162 1.00 92.06 567 GLY A N 1
ATOM 4412 C CA . GLY A 1 567 ? 7.064 1.544 -18.897 1.00 92.06 567 GLY A CA 1
ATOM 4413 C C . GLY A 1 567 ? 5.793 1.101 -19.629 1.00 92.06 567 GLY A C 1
ATOM 4414 O O . GLY A 1 567 ? 4.778 1.776 -19.542 1.00 92.06 567 GLY A O 1
ATOM 4415 N N . THR A 1 568 ? 5.813 -0.066 -20.279 1.00 90.94 568 THR A N 1
ATOM 4416 C CA . THR A 1 568 ? 4.677 -0.585 -21.063 1.00 90.94 568 THR A CA 1
ATOM 4417 C C . THR A 1 568 ? 3.466 -1.006 -20.227 1.00 90.94 568 THR A C 1
ATOM 4419 O O . THR A 1 568 ? 2.399 -1.224 -20.789 1.00 90.94 568 THR A O 1
ATOM 4422 N N . SER A 1 569 ? 3.606 -1.138 -18.904 1.00 93.31 569 SER A N 1
ATOM 4423 C CA . SER A 1 569 ? 2.528 -1.593 -18.016 1.00 93.31 569 SER A CA 1
ATOM 4424 C C . SER A 1 569 ? 1.697 -0.458 -17.414 1.00 93.31 569 SER A C 1
ATOM 4426 O O . SER A 1 569 ? 0.671 -0.724 -16.797 1.00 93.31 569 SER A O 1
ATOM 4428 N N . PHE A 1 570 ? 2.122 0.796 -17.581 1.00 93.88 570 PHE A N 1
ATOM 4429 C CA . PHE A 1 570 ? 1.444 1.969 -17.030 1.00 93.88 570 PHE A CA 1
ATOM 4430 C C . PHE A 1 570 ? 1.223 2.992 -18.136 1.00 93.88 570 PHE A C 1
ATOM 4432 O O . PHE A 1 570 ? 2.119 3.235 -18.938 1.00 93.88 570 PHE A O 1
ATOM 4439 N N . GLU A 1 571 ? 0.057 3.628 -18.184 1.00 91.31 571 GLU A N 1
ATOM 4440 C CA . GLU A 1 571 ? -0.197 4.692 -19.159 1.00 91.31 571 GLU A CA 1
ATOM 4441 C C . GLU A 1 571 ? 0.680 5.918 -18.882 1.00 91.31 571 GLU A C 1
ATOM 4443 O O . GLU A 1 571 ? 0.994 6.229 -17.732 1.00 91.31 571 GLU A O 1
ATOM 4448 N N . ALA A 1 572 ? 1.099 6.629 -19.927 1.00 89.81 572 ALA A N 1
ATOM 4449 C CA . ALA A 1 572 ? 1.920 7.824 -19.766 1.00 89.81 572 ALA A CA 1
ATOM 4450 C C . ALA A 1 572 ? 1.079 8.982 -19.202 1.00 89.81 572 ALA A C 1
ATOM 4452 O O . ALA A 1 572 ? 0.064 9.360 -19.784 1.00 89.81 572 ALA A O 1
ATOM 4453 N N . SER A 1 573 ? 1.514 9.573 -18.086 1.00 88.94 573 SER A N 1
ATOM 4454 C CA . SER A 1 573 ? 0.884 10.774 -17.528 1.00 88.94 573 SER A CA 1
ATOM 4455 C C . SER A 1 573 ? 1.024 11.975 -18.472 1.00 88.94 573 SER A C 1
ATOM 4457 O O . SER A 1 573 ? 2.069 12.157 -19.099 1.00 88.94 573 SER A O 1
ATOM 4459 N N . SER A 1 574 ? 0.009 12.847 -18.511 1.00 87.19 574 SER A N 1
ATOM 4460 C CA . SER A 1 574 ? 0.098 14.125 -19.224 1.00 87.19 574 SER A CA 1
ATOM 4461 C C . SER A 1 574 ? 1.169 15.028 -18.602 1.00 87.19 574 SER A C 1
ATOM 4463 O O . SER A 1 574 ? 1.278 15.132 -17.376 1.00 87.19 574 SER A O 1
ATOM 4465 N N . LEU A 1 575 ? 1.925 15.719 -19.460 1.00 86.25 575 LEU A N 1
ATOM 4466 C CA . LEU A 1 575 ? 2.843 16.805 -19.086 1.00 86.25 575 LEU A CA 1
ATOM 4467 C C . LEU A 1 575 ? 2.146 18.179 -19.087 1.00 86.25 575 LEU A C 1
ATOM 4469 O O . LEU A 1 575 ? 2.796 19.215 -19.177 1.00 86.25 575 LEU A O 1
ATOM 4473 N N . GLU A 1 576 ? 0.817 18.179 -19.024 1.00 82.88 576 GLU A N 1
ATOM 4474 C CA . GLU A 1 576 ? -0.025 19.371 -19.041 1.00 82.88 576 GLU A CA 1
ATOM 4475 C C . GLU A 1 576 ? -0.993 19.347 -17.855 1.00 82.88 576 GLU A C 1
ATOM 4477 O O . GLU A 1 576 ? -1.434 18.274 -17.420 1.00 82.88 576 GLU A O 1
ATOM 4482 N N . GLY A 1 577 ? -1.345 20.539 -17.362 1.00 77.19 577 GLY A N 1
ATOM 4483 C CA . GLY A 1 577 ? -2.324 20.741 -16.289 1.00 77.19 577 GLY A CA 1
ATOM 4484 C C . GLY A 1 577 ? -1.752 20.758 -14.867 1.00 77.19 577 GLY A C 1
ATOM 4485 O O . GLY A 1 577 ? -2.519 20.929 -13.924 1.00 77.19 577 GLY A O 1
ATOM 4486 N N . GLY A 1 578 ? -0.437 20.593 -14.696 1.00 84.19 578 GLY A N 1
ATOM 4487 C CA . GLY A 1 578 ? 0.274 20.769 -13.425 1.00 84.19 578 GLY A CA 1
ATOM 4488 C C . GLY A 1 578 ? 0.911 22.153 -13.271 1.00 84.19 578 GLY A C 1
ATOM 4489 O O . GLY A 1 578 ? 1.068 22.892 -14.241 1.00 84.19 578 GLY A O 1
ATOM 4490 N N . ASN A 1 579 ? 1.277 22.501 -12.036 1.00 85.81 579 ASN A N 1
ATOM 4491 C CA . ASN A 1 579 ? 2.023 23.720 -11.710 1.00 85.81 579 ASN A CA 1
ATOM 4492 C C . ASN A 1 579 ? 2.907 23.490 -10.470 1.00 85.81 579 ASN A C 1
ATOM 4494 O O . ASN A 1 579 ? 2.743 24.150 -9.441 1.00 85.81 579 ASN A O 1
ATOM 4498 N N . ALA A 1 580 ? 3.774 22.478 -10.533 1.00 89.44 580 ALA A N 1
ATOM 4499 C CA . ALA A 1 580 ? 4.655 22.123 -9.423 1.00 89.44 580 ALA A CA 1
ATOM 4500 C C . ALA A 1 580 ? 5.764 23.170 -9.235 1.00 89.44 580 ALA A C 1
ATOM 4502 O O . ALA A 1 580 ? 6.274 23.736 -10.205 1.00 89.44 580 ALA A O 1
ATOM 4503 N N . THR A 1 581 ? 6.181 23.412 -7.991 1.00 89.62 581 THR A N 1
ATOM 4504 C CA . THR A 1 581 ? 7.292 24.331 -7.716 1.00 89.62 581 THR A CA 1
ATOM 4505 C C . THR A 1 581 ? 8.631 23.680 -8.056 1.00 89.62 581 THR A C 1
ATOM 4507 O O . THR A 1 581 ? 8.901 22.546 -7.660 1.00 89.62 581 THR A O 1
ATOM 4510 N N . CYS A 1 582 ? 9.487 24.407 -8.779 1.00 90.50 582 CYS A N 1
ATOM 4511 C CA . CYS A 1 582 ? 10.868 24.001 -9.035 1.00 90.50 582 CYS A CA 1
ATOM 4512 C C . CYS A 1 582 ? 11.787 24.561 -7.948 1.00 90.50 582 CYS A C 1
ATOM 4514 O O . CYS A 1 582 ? 11.884 25.777 -7.788 1.00 90.50 582 CYS A O 1
ATOM 4516 N N . GLU A 1 583 ? 12.493 23.686 -7.241 1.00 91.19 583 GLU A N 1
ATOM 4517 C CA . GLU A 1 583 ? 13.453 24.048 -6.200 1.00 91.19 583 GLU A CA 1
ATOM 4518 C C . GLU A 1 583 ? 14.847 23.508 -6.545 1.00 91.19 583 GLU A C 1
ATOM 4520 O O . GLU A 1 583 ? 14.968 22.370 -7.009 1.00 91.19 583 GLU A O 1
ATOM 4525 N N . PRO A 1 584 ? 15.919 24.290 -6.335 1.00 87.00 584 PRO A N 1
ATOM 4526 C CA . PRO A 1 584 ? 17.273 23.779 -6.479 1.00 87.00 584 PRO A CA 1
ATOM 4527 C C . PRO A 1 584 ? 17.585 22.784 -5.356 1.00 87.00 584 PRO A C 1
ATOM 4529 O O . PRO A 1 584 ? 17.207 22.992 -4.201 1.00 87.00 584 PRO A O 1
ATOM 4532 N N . VAL A 1 585 ? 18.314 21.716 -5.676 1.00 85.81 585 VAL A N 1
ATOM 4533 C CA . VAL A 1 585 ? 18.858 20.821 -4.644 1.00 85.81 585 VAL A CA 1
ATOM 4534 C C . VAL A 1 585 ? 20.001 21.500 -3.871 1.00 85.81 585 VAL A C 1
ATOM 4536 O O . VAL A 1 585 ? 20.672 22.384 -4.412 1.00 85.81 585 VAL A O 1
ATOM 4539 N N . PRO A 1 586 ? 20.271 21.075 -2.624 1.00 70.25 586 PRO A N 1
ATOM 4540 C CA . PRO A 1 586 ? 21.469 21.444 -1.881 1.00 70.25 586 PRO A CA 1
ATOM 4541 C C . PRO A 1 586 ? 22.756 21.311 -2.702 1.00 70.25 586 PRO A C 1
ATOM 4543 O O . PRO A 1 586 ? 22.974 20.308 -3.381 1.00 70.25 586 PRO A O 1
ATOM 4546 N N . SER A 1 587 ? 23.639 22.301 -2.590 1.00 69.75 587 SER A N 1
ATOM 4547 C CA . SER A 1 587 ? 24.986 22.229 -3.156 1.00 69.75 587 SER A CA 1
ATOM 4548 C C . SER A 1 587 ? 25.806 21.146 -2.448 1.00 69.75 587 SER A C 1
ATOM 4550 O O . SER A 1 587 ? 25.859 21.107 -1.220 1.00 69.75 587 SER A O 1
ATOM 4552 N N . GLY A 1 588 ? 26.492 20.301 -3.215 1.00 74.94 588 GLY A N 1
ATOM 4553 C CA . GLY A 1 588 ? 27.381 19.261 -2.702 1.00 74.94 588 GLY A CA 1
ATOM 4554 C C . GLY A 1 588 ? 28.431 18.859 -3.736 1.00 74.94 588 GLY A C 1
ATOM 4555 O O . GLY A 1 588 ? 28.284 19.156 -4.925 1.00 74.94 588 GLY A O 1
ATOM 4556 N N . ASP A 1 589 ? 29.499 18.198 -3.282 1.00 80.56 589 ASP A N 1
ATOM 4557 C CA . ASP A 1 589 ? 30.465 17.569 -4.184 1.00 80.56 589 ASP A CA 1
ATOM 4558 C C . ASP A 1 589 ? 29.970 16.170 -4.563 1.00 80.56 589 ASP A C 1
ATOM 4560 O O . ASP A 1 589 ? 29.990 15.235 -3.763 1.00 80.56 589 ASP A O 1
ATOM 4564 N N . TYR A 1 590 ? 29.474 16.056 -5.792 1.00 85.94 590 TYR A N 1
ATOM 4565 C CA . TYR A 1 590 ? 28.957 14.813 -6.363 1.00 85.94 590 TYR A CA 1
ATOM 4566 C C . TYR A 1 590 ? 29.943 14.175 -7.345 1.00 85.94 590 TYR A C 1
ATOM 4568 O O . TYR A 1 590 ? 29.604 13.220 -8.052 1.00 85.94 590 TYR A O 1
ATOM 4576 N N . LYS A 1 591 ? 31.164 14.714 -7.441 1.00 84.75 591 LYS A N 1
ATOM 4577 C CA . LYS A 1 591 ? 32.178 14.182 -8.339 1.00 84.75 591 LYS A CA 1
ATOM 4578 C C . LYS A 1 591 ? 32.687 12.845 -7.808 1.00 84.75 591 LYS A C 1
ATOM 4580 O O . LYS A 1 591 ? 32.948 12.667 -6.623 1.00 84.75 591 LYS A O 1
ATOM 4585 N N . THR A 1 592 ? 32.849 11.895 -8.717 1.00 85.50 592 THR A N 1
ATOM 4586 C CA . THR A 1 592 ? 33.436 10.587 -8.432 1.00 85.50 592 THR A CA 1
ATOM 4587 C C . THR A 1 592 ? 34.747 10.437 -9.191 1.00 85.50 592 THR A C 1
ATOM 4589 O O . THR A 1 592 ? 34.863 10.886 -10.329 1.00 85.50 592 THR A O 1
ATOM 4592 N N . ASN A 1 593 ? 35.725 9.778 -8.570 1.00 88.00 593 ASN A N 1
ATOM 4593 C CA . ASN A 1 593 ? 36.977 9.384 -9.224 1.00 88.00 593 ASN A CA 1
ATOM 4594 C C . ASN A 1 593 ? 36.962 7.905 -9.656 1.00 88.00 593 ASN A C 1
ATOM 4596 O O . ASN A 1 593 ? 37.976 7.391 -10.113 1.00 88.00 593 ASN A O 1
ATOM 4600 N N . LEU A 1 594 ? 35.838 7.201 -9.467 1.00 90.81 594 LEU A N 1
ATOM 4601 C CA . LEU A 1 594 ? 35.718 5.770 -9.771 1.00 90.81 594 LEU A CA 1
ATOM 4602 C C . LEU A 1 594 ? 35.373 5.500 -11.240 1.00 90.81 594 LEU A C 1
ATOM 4604 O O . LEU A 1 594 ? 35.750 4.461 -11.774 1.00 90.81 594 LEU A O 1
ATOM 4608 N N . VAL A 1 595 ? 34.621 6.406 -11.869 1.00 91.88 595 VAL A N 1
ATOM 4609 C CA . VAL A 1 595 ? 34.088 6.258 -13.228 1.00 91.88 595 VAL A CA 1
ATOM 4610 C C . VAL A 1 595 ? 34.122 7.616 -13.920 1.00 91.88 595 VAL A C 1
ATOM 4612 O O . VAL A 1 595 ? 33.753 8.624 -13.321 1.00 91.88 595 VAL A O 1
ATOM 4615 N N . GLU A 1 596 ? 34.519 7.635 -15.191 1.00 90.12 596 GLU A N 1
ATOM 4616 C CA . GLU A 1 596 ? 34.511 8.829 -16.035 1.00 90.12 596 GLU A CA 1
ATOM 4617 C C . GLU A 1 596 ? 33.758 8.553 -17.341 1.00 90.12 596 GLU A C 1
ATOM 4619 O O . GLU A 1 596 ? 33.983 7.545 -18.015 1.00 90.12 596 GLU A O 1
ATOM 4624 N N . PHE A 1 597 ? 32.860 9.465 -17.713 1.00 91.69 597 PHE A N 1
ATOM 4625 C CA . PHE A 1 597 ? 32.168 9.406 -18.995 1.00 91.69 597 PHE A CA 1
ATOM 4626 C C . PHE A 1 597 ? 33.048 9.980 -20.115 1.00 91.69 597 PHE A C 1
ATOM 4628 O O . PHE A 1 597 ? 33.274 11.190 -20.178 1.00 91.69 597 PHE A O 1
ATOM 4635 N N . ILE A 1 598 ? 33.498 9.114 -21.029 1.00 92.81 598 ILE A N 1
ATOM 4636 C CA . ILE A 1 598 ? 34.380 9.491 -22.146 1.00 92.81 598 ILE A CA 1
ATOM 4637 C C . ILE A 1 598 ? 33.575 9.872 -23.400 1.00 92.81 598 ILE A C 1
ATOM 4639 O O . ILE A 1 598 ? 33.743 10.964 -23.943 1.00 92.81 598 ILE A O 1
ATOM 4643 N N . LYS A 1 599 ? 32.712 8.970 -23.890 1.00 90.38 599 LYS A N 1
ATOM 4644 C CA . LYS A 1 599 ? 31.981 9.121 -25.160 1.00 90.38 599 LYS A CA 1
ATOM 4645 C C . LYS A 1 599 ? 30.673 8.324 -25.147 1.00 90.38 599 LYS A C 1
ATOM 4647 O O . LYS A 1 599 ? 30.589 7.279 -24.511 1.00 90.38 599 LYS A O 1
ATOM 4652 N N . GLN A 1 600 ? 29.693 8.787 -25.922 1.00 85.75 600 GLN A N 1
ATOM 4653 C CA . GLN A 1 600 ? 28.484 8.048 -26.288 1.00 85.75 600 GLN A CA 1
ATOM 4654 C C . GLN A 1 600 ? 28.288 8.107 -27.809 1.00 85.75 600 GLN A C 1
ATOM 4656 O O . GLN A 1 600 ? 28.459 9.162 -28.420 1.00 85.75 600 GLN A O 1
ATOM 4661 N N . GLU A 1 601 ? 27.929 6.978 -28.418 1.00 83.56 601 GLU A N 1
ATOM 4662 C CA . GLU A 1 601 ? 27.575 6.874 -29.836 1.00 83.56 601 GLU A CA 1
ATOM 4663 C C . GLU A 1 601 ? 26.096 6.504 -29.938 1.00 83.56 601 GLU A C 1
ATOM 4665 O O . GLU A 1 601 ? 25.696 5.408 -29.558 1.00 83.56 601 GLU A O 1
ATOM 4670 N N . ILE A 1 602 ? 25.268 7.447 -30.391 1.00 78.56 602 ILE A N 1
ATOM 4671 C CA . ILE A 1 602 ? 23.819 7.254 -30.501 1.00 78.56 602 ILE A CA 1
ATOM 4672 C C . ILE A 1 602 ? 23.486 6.944 -31.959 1.00 78.56 602 ILE A C 1
ATOM 4674 O O . ILE A 1 602 ? 23.760 7.753 -32.849 1.00 78.56 602 ILE A O 1
ATOM 4678 N N . SER A 1 603 ? 22.870 5.786 -32.195 1.00 70.44 603 SER A N 1
ATOM 4679 C CA . SER A 1 603 ? 22.349 5.381 -33.501 1.00 70.44 603 SER A CA 1
ATOM 4680 C C . SER A 1 603 ? 21.264 6.364 -33.962 1.00 70.44 603 SER A C 1
ATOM 4682 O O . SER A 1 603 ? 20.140 6.333 -33.464 1.00 70.44 603 SER A O 1
ATOM 4684 N N . LYS A 1 604 ? 21.588 7.260 -34.904 1.00 71.19 604 LYS A N 1
ATOM 4685 C CA . LYS A 1 604 ? 20.605 8.183 -35.495 1.00 71.19 604 LYS A CA 1
ATOM 4686 C C . LYS A 1 604 ? 19.661 7.408 -36.414 1.00 71.19 604 LYS A C 1
ATOM 4688 O O . LYS A 1 604 ? 20.112 6.742 -37.344 1.00 71.19 604 LYS A O 1
ATOM 4693 N N . SER A 1 605 ? 18.362 7.508 -36.157 1.00 73.56 605 SER A N 1
ATOM 4694 C CA . SER A 1 605 ? 17.314 6.946 -37.005 1.00 73.56 605 SER A CA 1
ATOM 4695 C C . SER A 1 605 ? 16.185 7.955 -37.149 1.00 73.56 605 SER A C 1
ATOM 4697 O O . SER A 1 605 ? 15.779 8.548 -36.156 1.00 73.56 605 SER A O 1
ATOM 4699 N N . ASP A 1 606 ? 15.660 8.107 -38.364 1.00 75.62 606 ASP A N 1
ATOM 4700 C CA . ASP A 1 606 ? 14.446 8.896 -38.621 1.00 75.62 606 ASP A CA 1
ATOM 4701 C C . ASP A 1 606 ? 13.167 8.122 -38.245 1.00 75.62 606 ASP A C 1
ATOM 4703 O O . ASP A 1 606 ? 12.058 8.642 -38.345 1.00 75.62 606 ASP A O 1
ATOM 4707 N N . ARG A 1 607 ? 13.313 6.853 -37.836 1.00 83.31 607 ARG A N 1
ATOM 4708 C CA . ARG A 1 607 ? 12.206 5.968 -37.463 1.00 83.31 607 ARG A CA 1
ATOM 4709 C C . ARG A 1 607 ? 11.839 6.128 -35.987 1.00 83.31 607 ARG A C 1
ATOM 4711 O O . ARG A 1 607 ? 12.710 6.464 -35.182 1.00 83.31 607 ARG A O 1
ATOM 4718 N N . PRO A 1 608 ? 10.582 5.823 -35.613 1.00 81.69 608 PRO A N 1
ATOM 4719 C CA . PRO A 1 608 ? 10.157 5.840 -34.220 1.00 81.69 608 PRO A CA 1
ATOM 4720 C C . PRO A 1 608 ? 11.050 4.982 -33.316 1.00 81.69 608 PRO A C 1
ATOM 4722 O O . PRO A 1 608 ? 11.580 3.947 -33.730 1.00 81.69 608 PRO A O 1
ATOM 4725 N N . GLU A 1 609 ? 11.178 5.390 -32.054 1.00 84.94 609 GLU A N 1
ATOM 4726 C CA . GLU A 1 609 ? 11.911 4.621 -31.054 1.00 84.94 609 GLU A CA 1
ATOM 4727 C C . GLU A 1 609 ? 11.188 3.301 -30.741 1.00 84.94 609 GLU A C 1
ATOM 4729 O O . GLU A 1 609 ? 9.977 3.256 -30.527 1.00 84.94 609 GLU A O 1
ATOM 4734 N N . LEU A 1 610 ? 11.951 2.208 -30.679 1.00 87.69 610 LEU A N 1
ATOM 4735 C CA . LEU A 1 610 ? 11.421 0.846 -30.575 1.00 87.69 610 LEU A CA 1
ATOM 4736 C C . LEU A 1 610 ? 10.500 0.610 -29.361 1.00 87.69 610 LEU A C 1
ATOM 4738 O O . LEU A 1 610 ? 9.542 -0.146 -29.466 1.00 87.69 610 LEU A O 1
ATOM 4742 N N . THR A 1 611 ? 10.780 1.240 -28.220 1.00 85.56 611 THR A N 1
ATOM 4743 C CA . THR A 1 611 ? 10.025 1.091 -26.959 1.00 85.56 611 THR A CA 1
ATOM 4744 C C . THR A 1 611 ? 8.716 1.878 -26.922 1.00 85.56 611 THR A C 1
ATOM 4746 O O . THR A 1 611 ? 7.852 1.547 -26.114 1.00 85.56 611 THR A O 1
ATOM 4749 N N . SER A 1 612 ? 8.555 2.894 -27.776 1.00 83.44 612 SER A N 1
ATOM 4750 C CA . SER A 1 612 ? 7.374 3.771 -27.822 1.00 83.44 612 SER A CA 1
ATOM 4751 C C . SER A 1 612 ? 6.564 3.643 -29.118 1.00 83.44 612 SER A C 1
ATOM 4753 O O . SER A 1 612 ? 5.487 4.229 -29.242 1.00 83.44 612 SER A O 1
ATOM 4755 N N . ALA A 1 613 ? 7.050 2.866 -30.088 1.00 90.00 613 ALA A N 1
ATOM 4756 C CA . ALA A 1 613 ? 6.388 2.673 -31.369 1.00 90.00 613 ALA A CA 1
ATOM 4757 C C . ALA A 1 613 ? 5.074 1.886 -31.248 1.00 90.00 613 ALA A C 1
ATOM 4759 O O . ALA A 1 613 ? 5.010 0.834 -30.613 1.00 90.00 613 ALA A O 1
ATOM 4760 N N . LYS A 1 614 ? 4.032 2.359 -31.946 1.00 92.69 614 LYS A N 1
ATOM 4761 C CA . LYS A 1 614 ? 2.736 1.662 -32.046 1.00 92.69 614 LYS A CA 1
ATOM 4762 C C . LYS A 1 614 ? 2.791 0.419 -32.928 1.00 92.69 614 LYS A C 1
ATOM 4764 O O . LYS A 1 614 ? 2.014 -0.507 -32.729 1.00 92.69 614 LYS A O 1
ATOM 4769 N N . VAL A 1 615 ? 3.699 0.405 -33.901 1.00 96.44 615 VAL A N 1
ATOM 4770 C CA . VAL A 1 615 ? 3.925 -0.726 -34.803 1.00 96.44 615 VAL A CA 1
ATOM 4771 C C . VAL A 1 615 ? 5.407 -1.069 -34.784 1.00 96.44 615 VAL A C 1
ATOM 4773 O O . VAL A 1 615 ? 6.253 -0.177 -34.880 1.00 96.44 615 VAL A O 1
ATOM 4776 N N . VAL A 1 616 ? 5.724 -2.357 -34.677 1.00 97.50 616 VAL A N 1
ATOM 4777 C CA . VAL A 1 616 ? 7.097 -2.870 -34.730 1.00 97.50 616 VAL A CA 1
ATOM 4778 C C . VAL A 1 616 ? 7.195 -3.952 -35.797 1.00 97.50 616 VAL A C 1
ATOM 4780 O O . VAL A 1 616 ? 6.480 -4.950 -35.753 1.00 97.50 616 VAL A O 1
ATOM 4783 N N . VAL A 1 617 ? 8.124 -3.780 -36.735 1.00 97.44 617 VAL A N 1
ATOM 4784 C CA . VAL A 1 617 ? 8.484 -4.794 -37.733 1.00 97.44 617 VAL A CA 1
ATOM 4785 C C . VAL A 1 617 ? 9.820 -5.402 -37.333 1.00 97.44 617 VAL A C 1
ATOM 4787 O O . VAL A 1 617 ? 10.831 -4.708 -37.285 1.00 97.44 617 VAL A O 1
ATOM 4790 N N . SER A 1 618 ? 9.847 -6.694 -37.024 1.00 97.44 618 SER A N 1
ATOM 4791 C CA . SER A 1 618 ? 11.008 -7.345 -36.419 1.00 97.44 618 SER A CA 1
ATOM 4792 C C . SER A 1 618 ? 11.593 -8.447 -37.291 1.00 97.44 618 SER A C 1
ATOM 4794 O O . SER A 1 618 ? 10.872 -9.312 -37.789 1.00 97.44 618 SER A O 1
ATOM 4796 N N . GLY A 1 619 ? 12.917 -8.426 -37.458 1.00 96.88 619 GLY A N 1
ATOM 4797 C CA . GLY A 1 619 ? 13.661 -9.364 -38.298 1.00 96.88 619 GLY A CA 1
ATOM 4798 C C . GLY A 1 619 ? 14.437 -10.428 -37.523 1.00 96.88 619 GLY A C 1
ATOM 4799 O O . GLY A 1 619 ? 15.134 -10.154 -36.542 1.00 96.88 619 GLY A O 1
ATOM 4800 N N . GLY A 1 620 ? 14.357 -11.670 -37.994 1.00 95.12 620 GLY A N 1
ATOM 4801 C CA . GLY A 1 620 ? 15.118 -12.792 -37.454 1.00 95.12 620 GLY A CA 1
ATOM 4802 C C . GLY A 1 620 ? 16.277 -13.258 -38.329 1.00 95.12 620 GLY A C 1
ATOM 4803 O O . GLY A 1 620 ? 16.578 -12.700 -39.384 1.00 95.12 620 GLY A O 1
ATOM 4804 N N . ARG A 1 621 ? 16.894 -14.372 -37.917 1.00 93.19 621 ARG A N 1
ATOM 4805 C CA . ARG A 1 621 ? 17.926 -15.074 -38.703 1.00 93.19 621 ARG A CA 1
ATOM 4806 C C . ARG A 1 621 ? 17.427 -15.498 -40.093 1.00 93.19 621 ARG A C 1
ATOM 4808 O O . ARG A 1 621 ? 18.234 -15.670 -41.003 1.00 93.19 621 ARG A O 1
ATOM 4815 N N . GLY A 1 622 ? 16.110 -15.629 -40.280 1.00 92.31 622 GLY A N 1
ATOM 4816 C CA . GLY A 1 622 ? 15.503 -15.932 -41.576 1.00 92.31 622 GLY A CA 1
ATOM 4817 C C . GLY A 1 622 ? 15.883 -14.956 -42.696 1.00 92.31 622 GLY A C 1
ATOM 4818 O O . GLY A 1 622 ? 15.878 -15.366 -43.854 1.00 92.31 622 GLY A O 1
ATOM 4819 N N . LEU A 1 623 ? 16.281 -13.718 -42.371 1.00 94.00 623 LEU A N 1
ATOM 4820 C CA . LEU A 1 623 ? 16.694 -12.713 -43.357 1.00 94.00 623 LEU A CA 1
ATOM 4821 C C . LEU A 1 623 ? 18.063 -12.983 -44.001 1.00 94.00 623 LEU A C 1
ATOM 4823 O O . LEU A 1 623 ? 18.355 -12.403 -45.043 1.00 94.00 623 LEU A O 1
ATOM 4827 N N . LYS A 1 624 ? 18.886 -13.879 -43.440 1.00 93.06 624 LYS A N 1
ATOM 4828 C CA . LYS A 1 624 ? 20.200 -14.325 -43.958 1.00 93.06 624 LYS A CA 1
ATOM 4829 C C . LYS A 1 624 ? 21.316 -13.269 -44.076 1.00 93.06 624 LYS A C 1
ATOM 4831 O O . LYS A 1 624 ? 22.479 -13.660 -44.041 1.00 93.06 624 LYS A O 1
ATOM 4836 N N . SER A 1 625 ? 21.016 -11.977 -44.213 1.00 93.88 625 SER A N 1
ATOM 4837 C CA . SER A 1 625 ? 22.011 -10.896 -44.290 1.00 93.88 625 SER A CA 1
ATOM 4838 C C . SER A 1 625 ? 21.445 -9.551 -43.819 1.00 93.88 625 SER A C 1
ATOM 4840 O O . SER A 1 625 ? 20.229 -9.345 -43.809 1.00 93.88 625 SER A O 1
ATOM 4842 N N . GLY A 1 626 ? 22.335 -8.610 -43.478 1.00 91.62 626 GLY A N 1
ATOM 4843 C CA . GLY A 1 626 ? 21.963 -7.226 -43.157 1.00 91.62 626 GLY A CA 1
ATOM 4844 C C . GLY A 1 626 ? 21.413 -6.444 -44.356 1.00 91.62 626 GLY A C 1
ATOM 4845 O O . GLY A 1 626 ? 20.558 -5.582 -44.190 1.00 91.62 626 GLY A O 1
ATOM 4846 N N . GLU A 1 627 ? 21.808 -6.777 -45.588 1.00 93.56 627 GLU A N 1
ATOM 4847 C CA . GLU A 1 627 ? 21.256 -6.126 -46.787 1.00 93.56 627 GLU A CA 1
ATOM 4848 C C . GLU A 1 627 ? 19.758 -6.399 -46.954 1.00 93.56 627 GLU A C 1
ATOM 4850 O O . GLU A 1 627 ? 18.997 -5.509 -47.337 1.00 93.56 627 GLU A O 1
ATOM 4855 N N . ASN A 1 628 ? 19.314 -7.602 -46.587 1.00 94.88 628 ASN A N 1
ATOM 4856 C CA . ASN A 1 628 ? 17.915 -8.005 -46.681 1.00 94.88 628 ASN A CA 1
ATOM 4857 C C . ASN A 1 628 ? 17.017 -7.317 -45.641 1.00 94.88 628 ASN A C 1
ATOM 4859 O O . ASN A 1 628 ? 15.800 -7.282 -45.826 1.00 94.88 628 ASN A O 1
ATOM 4863 N N . PHE A 1 629 ? 17.581 -6.699 -44.593 1.00 94.31 629 PHE A N 1
ATOM 4864 C CA . PHE A 1 629 ? 16.807 -5.859 -43.668 1.00 94.31 629 PHE A CA 1
ATOM 4865 C C . PHE A 1 629 ? 16.185 -4.641 -44.363 1.00 94.31 629 PHE A C 1
ATOM 4867 O O . PHE A 1 629 ? 15.188 -4.118 -43.869 1.00 94.31 629 PHE A O 1
ATOM 4874 N N . LYS A 1 630 ? 16.677 -4.247 -45.550 1.00 93.88 630 LYS A N 1
ATOM 4875 C CA . LYS A 1 630 ? 16.028 -3.231 -46.399 1.00 93.88 630 LYS A CA 1
ATOM 4876 C C . LYS A 1 630 ? 14.559 -3.544 -46.683 1.00 93.88 630 LYS A C 1
ATOM 4878 O O . LYS A 1 630 ? 13.758 -2.618 -46.721 1.00 93.88 630 LYS A O 1
ATOM 4883 N N . LEU A 1 631 ? 14.189 -4.823 -46.791 1.00 94.50 631 LEU A N 1
ATOM 4884 C CA . LEU A 1 631 ? 12.792 -5.241 -46.961 1.00 94.50 631 LEU A CA 1
ATOM 4885 C C . LEU A 1 631 ? 11.922 -4.823 -45.767 1.00 94.50 631 LEU A C 1
ATOM 4887 O O . LEU A 1 631 ? 10.799 -4.357 -45.953 1.00 94.50 631 LEU A O 1
ATOM 4891 N N . LEU A 1 632 ? 12.454 -4.960 -44.549 1.00 94.94 632 LEU A N 1
ATOM 4892 C CA . LEU A 1 632 ? 11.760 -4.562 -43.324 1.00 94.94 632 LEU A CA 1
ATOM 4893 C C . LEU A 1 632 ? 11.746 -3.050 -43.159 1.00 94.94 632 LEU A C 1
ATOM 4895 O O . LEU A 1 632 ? 10.731 -2.521 -42.729 1.00 94.94 632 LEU A O 1
ATOM 4899 N N . TYR A 1 633 ? 12.823 -2.356 -43.539 1.00 93.88 633 TYR A N 1
ATOM 4900 C CA . TYR A 1 633 ? 12.845 -0.894 -43.553 1.00 93.88 633 TYR A CA 1
ATOM 4901 C C . TYR A 1 633 ? 11.755 -0.336 -44.473 1.00 93.88 633 TYR A C 1
ATOM 4903 O O . TYR A 1 633 ? 10.966 0.487 -44.029 1.00 93.88 633 TYR A O 1
ATOM 4911 N N . SER A 1 634 ? 11.623 -0.848 -45.701 1.00 93.25 634 SER A N 1
ATOM 4912 C CA . SER A 1 634 ? 10.568 -0.409 -46.624 1.00 93.25 634 SER A CA 1
ATOM 4913 C C . SER A 1 634 ? 9.154 -0.689 -46.107 1.00 93.25 634 SER A C 1
ATOM 4915 O O . SER A 1 634 ? 8.261 0.136 -46.296 1.00 93.25 634 SER A O 1
ATOM 4917 N N . LEU A 1 635 ? 8.937 -1.833 -45.449 1.00 93.81 635 LEU A N 1
ATOM 4918 C CA . LEU A 1 635 ? 7.653 -2.140 -44.812 1.00 93.81 635 LEU A CA 1
ATOM 4919 C C . LEU A 1 635 ? 7.386 -1.214 -43.615 1.00 93.81 635 LEU A C 1
ATOM 4921 O O . LEU A 1 635 ? 6.279 -0.703 -43.460 1.00 93.81 635 LEU A O 1
ATOM 4925 N N . ALA A 1 636 ? 8.399 -0.977 -42.785 1.00 94.19 636 ALA A N 1
ATOM 4926 C CA . ALA A 1 636 ? 8.290 -0.124 -41.614 1.00 94.19 636 ALA A CA 1
ATOM 4927 C C . ALA A 1 636 ? 7.994 1.329 -41.996 1.00 94.19 636 ALA A C 1
ATOM 4929 O O . ALA A 1 636 ? 7.122 1.944 -41.393 1.00 94.19 636 ALA A O 1
ATOM 4930 N N . ASP A 1 637 ? 8.629 1.843 -43.049 1.00 92.31 637 ASP A N 1
ATOM 4931 C CA . ASP A 1 637 ? 8.393 3.198 -43.549 1.00 92.31 637 ASP A CA 1
ATOM 4932 C C . ASP A 1 637 ? 6.935 3.374 -44.025 1.00 92.31 637 ASP A C 1
ATOM 4934 O O . ASP A 1 637 ? 6.333 4.425 -43.819 1.00 92.31 637 ASP A O 1
ATOM 4938 N N . LYS A 1 638 ? 6.319 2.327 -44.597 1.00 92.50 638 LYS A N 1
ATOM 4939 C CA . LYS A 1 638 ? 4.898 2.338 -44.994 1.00 92.50 638 LYS A CA 1
ATOM 4940 C C . LYS A 1 638 ? 3.929 2.322 -43.817 1.00 92.50 638 LYS A C 1
ATOM 4942 O O . LYS A 1 638 ? 2.849 2.895 -43.915 1.00 92.50 638 LYS A O 1
ATOM 4947 N N . LEU A 1 639 ? 4.307 1.667 -42.725 1.00 91.69 639 LEU A N 1
ATOM 4948 C CA . LEU A 1 639 ? 3.484 1.531 -41.523 1.00 91.69 639 LEU A CA 1
ATOM 4949 C C . LEU A 1 639 ? 3.794 2.591 -40.460 1.00 91.69 639 LEU A C 1
ATOM 4951 O O . LEU A 1 639 ? 3.183 2.570 -39.393 1.00 91.69 639 LEU A O 1
ATOM 4955 N N . ASN A 1 640 ? 4.749 3.488 -40.730 1.00 91.19 640 ASN A N 1
ATOM 4956 C CA . ASN A 1 640 ? 5.350 4.370 -39.730 1.00 91.19 640 ASN A CA 1
ATOM 4957 C C . ASN A 1 640 ? 5.773 3.594 -38.462 1.00 91.19 640 ASN A C 1
ATOM 4959 O O . ASN A 1 640 ? 5.462 3.969 -37.331 1.00 91.19 640 ASN A O 1
ATOM 4963 N N . ALA A 1 641 ? 6.420 2.449 -38.677 1.00 93.69 641 ALA A N 1
ATOM 4964 C CA . ALA A 1 641 ? 6.795 1.492 -37.649 1.00 93.69 641 ALA A CA 1
ATOM 4965 C C . ALA A 1 641 ? 8.267 1.631 -37.245 1.00 93.69 641 ALA A C 1
ATOM 4967 O O . ALA A 1 641 ? 9.118 2.050 -38.033 1.00 93.69 641 ALA A O 1
ATOM 4968 N N . ALA A 1 642 ? 8.587 1.189 -36.030 1.00 94.56 642 ALA A N 1
ATOM 4969 C CA . ALA A 1 642 ? 9.969 0.922 -35.649 1.00 94.56 642 ALA A CA 1
ATOM 4970 C C . ALA A 1 642 ? 10.437 -0.429 -36.206 1.00 94.56 642 ALA A C 1
ATOM 4972 O O . ALA A 1 642 ? 9.631 -1.327 -36.469 1.00 94.56 642 ALA A O 1
ATOM 4973 N N . VAL A 1 643 ? 11.756 -0.596 -36.339 1.00 95.75 643 VAL A N 1
ATOM 4974 C CA . VAL A 1 643 ? 12.359 -1.880 -36.717 1.00 95.75 643 VAL A CA 1
ATOM 4975 C C . VAL A 1 643 ? 13.023 -2.533 -35.517 1.00 95.75 643 VAL A C 1
ATOM 4977 O O . VAL A 1 643 ? 13.843 -1.918 -34.843 1.00 95.75 643 VAL A O 1
ATOM 4980 N N . GLY A 1 644 ? 12.661 -3.787 -35.262 1.00 96.25 644 GLY A N 1
ATOM 4981 C CA . GLY A 1 644 ? 13.259 -4.630 -34.235 1.00 96.25 644 GLY A CA 1
ATOM 4982 C C . GLY A 1 644 ? 14.042 -5.799 -34.828 1.00 96.25 644 GLY A C 1
ATOM 4983 O O . GLY A 1 644 ? 14.019 -6.060 -36.034 1.00 96.25 644 GLY A O 1
ATOM 4984 N N . ALA A 1 645 ? 14.730 -6.538 -33.966 1.00 96.88 645 ALA A N 1
ATOM 4985 C CA . ALA A 1 645 ? 15.427 -7.751 -34.353 1.00 96.88 645 ALA A CA 1
ATOM 4986 C C . ALA A 1 645 ? 15.502 -8.789 -33.233 1.00 96.88 645 ALA A C 1
ATOM 4988 O O . ALA A 1 645 ? 15.479 -8.481 -32.042 1.00 96.88 645 ALA A O 1
ATOM 4989 N N . SER A 1 646 ? 15.641 -10.055 -33.623 1.00 96.62 646 SER A N 1
ATOM 4990 C CA . SER A 1 646 ? 16.019 -11.123 -32.692 1.00 96.62 646 SER A CA 1
ATOM 4991 C C . SER A 1 646 ? 17.516 -11.072 -32.360 1.00 96.62 646 SER A C 1
ATOM 4993 O O . SER A 1 646 ? 18.321 -10.635 -33.184 1.00 96.62 646 SER A O 1
ATOM 4995 N N . ARG A 1 647 ? 17.914 -11.638 -31.213 1.00 95.12 647 ARG A N 1
ATOM 4996 C CA . ARG A 1 647 ? 19.333 -11.807 -30.849 1.00 95.12 647 ARG A CA 1
ATOM 4997 C C . ARG A 1 647 ? 20.150 -12.496 -31.949 1.00 95.12 647 ARG A C 1
ATOM 4999 O O . ARG A 1 647 ? 21.254 -12.072 -32.240 1.00 95.12 647 ARG A O 1
ATOM 5006 N N . ALA A 1 648 ? 19.582 -13.497 -32.621 1.00 93.75 648 ALA A N 1
ATOM 5007 C CA . ALA A 1 648 ? 20.280 -14.215 -33.685 1.00 93.75 648 ALA A CA 1
ATOM 5008 C C . ALA A 1 648 ? 20.629 -13.332 -34.900 1.00 93.75 648 ALA A C 1
ATOM 5010 O O . ALA A 1 648 ? 21.583 -13.633 -35.606 1.00 93.75 648 ALA A O 1
ATOM 5011 N N . ALA A 1 649 ? 19.866 -12.265 -35.158 1.00 94.75 649 ALA A N 1
ATOM 5012 C CA . ALA A 1 649 ? 20.182 -11.303 -36.216 1.00 94.75 649 ALA A CA 1
ATOM 5013 C C . ALA A 1 649 ? 21.283 -10.320 -35.781 1.00 94.75 649 ALA A C 1
ATOM 5015 O O . ALA A 1 649 ? 22.128 -9.954 -36.594 1.00 94.75 649 ALA A O 1
ATOM 5016 N N . VAL A 1 650 ? 21.301 -9.940 -34.500 1.00 94.56 650 VAL A N 1
ATOM 5017 C CA . VAL A 1 650 ? 22.362 -9.110 -33.907 1.00 94.56 650 VAL A CA 1
ATOM 5018 C C . VAL A 1 650 ? 23.684 -9.872 -33.863 1.00 94.56 650 VAL A C 1
ATOM 5020 O O . VAL A 1 650 ? 24.687 -9.378 -34.367 1.00 94.56 650 VAL A O 1
ATOM 5023 N N . ASP A 1 651 ? 23.675 -11.104 -33.346 1.00 93.00 651 ASP A N 1
ATOM 5024 C CA . ASP A 1 651 ? 24.865 -11.961 -33.249 1.00 93.00 651 ASP A CA 1
ATOM 5025 C C . ASP A 1 651 ? 25.457 -12.273 -34.642 1.00 93.00 651 ASP A C 1
ATOM 5027 O O . ASP A 1 651 ? 26.660 -12.475 -34.779 1.00 93.00 651 ASP A O 1
ATOM 5031 N N . ALA A 1 652 ? 24.625 -12.272 -35.692 1.00 92.31 652 ALA A N 1
ATOM 5032 C CA . ALA A 1 652 ? 25.048 -12.441 -37.085 1.00 92.31 652 ALA A CA 1
ATOM 5033 C C . ALA A 1 652 ? 25.506 -11.135 -37.770 1.00 92.31 652 ALA A C 1
ATOM 5035 O O . ALA A 1 652 ? 25.835 -11.151 -38.957 1.00 92.31 652 ALA A O 1
ATOM 5036 N N . GLY A 1 653 ? 25.501 -10.005 -37.057 1.00 92.62 653 GLY A N 1
ATOM 5037 C CA . GLY A 1 653 ? 25.935 -8.703 -37.566 1.00 92.62 653 GLY A CA 1
ATOM 5038 C C . GLY A 1 653 ? 24.967 -8.047 -38.555 1.00 92.62 653 GLY A C 1
ATOM 5039 O O . GLY A 1 653 ? 25.387 -7.201 -39.340 1.00 92.62 653 GLY A O 1
ATOM 5040 N N . TYR A 1 654 ? 23.684 -8.430 -38.568 1.00 94.06 654 TYR A N 1
ATOM 5041 C CA . TYR A 1 654 ? 22.709 -7.853 -39.505 1.00 94.06 654 TYR A CA 1
ATOM 5042 C C . TYR A 1 654 ? 22.280 -6.443 -39.095 1.00 94.06 654 TYR A C 1
ATOM 5044 O O . TYR A 1 654 ? 22.048 -5.597 -39.956 1.00 94.06 654 TYR A O 1
ATOM 5052 N N . VAL A 1 655 ? 22.164 -6.208 -37.787 1.00 92.12 655 VAL A N 1
ATOM 5053 C CA . VAL A 1 655 ? 21.767 -4.934 -37.177 1.00 92.12 655 VAL A CA 1
ATOM 5054 C C . VAL A 1 655 ? 22.456 -4.742 -35.823 1.00 92.12 655 VAL A C 1
ATOM 5056 O O . VAL A 1 655 ? 22.984 -5.697 -35.252 1.00 92.12 655 VAL A O 1
ATOM 5059 N N . SER A 1 656 ? 22.434 -3.515 -35.294 1.00 90.75 656 SER A N 1
ATOM 5060 C CA . SER A 1 656 ? 22.988 -3.206 -33.973 1.00 90.75 656 SER A CA 1
ATOM 5061 C C . SER A 1 656 ? 22.170 -3.825 -32.832 1.00 90.75 656 SER A C 1
ATOM 5063 O O . SER A 1 656 ? 20.976 -4.109 -32.964 1.00 90.75 656 SER A O 1
ATOM 5065 N N . ASN A 1 657 ? 22.817 -3.999 -31.674 1.00 90.44 657 ASN A N 1
ATOM 5066 C CA . ASN A 1 657 ? 22.182 -4.528 -30.464 1.00 90.44 657 ASN A CA 1
ATOM 5067 C C . ASN A 1 657 ? 21.024 -3.649 -29.958 1.00 90.44 657 ASN A C 1
ATOM 5069 O O . ASN A 1 657 ? 20.084 -4.168 -29.362 1.00 90.44 657 ASN A O 1
ATOM 5073 N N . ASP A 1 658 ? 21.024 -2.352 -30.277 1.00 86.62 658 ASP A N 1
ATOM 5074 C CA . ASP A 1 658 ? 19.957 -1.423 -29.891 1.00 86.62 658 ASP A CA 1
ATOM 5075 C C . ASP A 1 658 ? 18.583 -1.814 -30.452 1.00 86.62 658 ASP A C 1
ATOM 5077 O O . ASP A 1 658 ? 17.559 -1.422 -29.888 1.00 86.62 658 ASP A O 1
ATOM 5081 N N . LEU A 1 659 ? 18.541 -2.560 -31.562 1.00 92.25 659 LEU A N 1
ATOM 5082 C CA . LEU A 1 659 ? 17.296 -3.033 -32.174 1.00 92.25 659 LEU A CA 1
ATOM 5083 C C . LEU A 1 659 ? 16.831 -4.381 -31.603 1.00 92.25 659 LEU A C 1
ATOM 5085 O O . LEU A 1 659 ? 15.780 -4.888 -31.994 1.00 92.25 659 LEU A O 1
ATOM 5089 N N . GLN A 1 660 ? 17.589 -4.984 -30.684 1.00 95.62 660 GLN A N 1
ATOM 5090 C CA . GLN A 1 660 ? 17.266 -6.293 -30.134 1.00 95.62 660 GLN A CA 1
ATOM 5091 C C . GLN A 1 660 ? 15.994 -6.250 -29.282 1.00 95.62 660 GLN A C 1
ATOM 5093 O O . GLN A 1 660 ? 15.923 -5.532 -28.287 1.00 95.62 660 GLN A O 1
ATOM 5098 N N . VAL A 1 661 ? 15.026 -7.103 -29.614 1.00 96.31 661 VAL A N 1
ATOM 5099 C CA . VAL A 1 661 ? 13.822 -7.360 -28.815 1.00 96.31 661 VAL A CA 1
ATOM 5100 C C . VAL A 1 661 ? 13.966 -8.692 -28.081 1.00 96.31 661 VAL A C 1
ATOM 5102 O O . VAL A 1 661 ? 14.372 -9.703 -28.668 1.00 96.31 661 VAL A O 1
ATOM 5105 N N . GLY A 1 662 ? 13.632 -8.695 -26.791 1.00 92.56 662 GLY A N 1
ATOM 5106 C CA . GLY A 1 662 ? 13.656 -9.886 -25.944 1.00 92.56 662 GLY A CA 1
ATOM 5107 C C . GLY A 1 662 ? 14.161 -9.614 -24.528 1.00 92.56 662 GLY A C 1
ATOM 5108 O O . GLY A 1 662 ? 14.466 -8.485 -24.165 1.00 92.56 662 GLY A O 1
ATOM 5109 N N . GLN A 1 663 ? 14.315 -10.681 -23.746 1.00 88.12 663 GLN A N 1
ATOM 5110 C CA . GLN A 1 663 ? 14.735 -10.667 -22.342 1.00 88.12 663 GLN A CA 1
ATOM 5111 C C . GLN A 1 663 ? 16.037 -9.889 -22.096 1.00 88.12 663 GLN A C 1
ATOM 5113 O O . GLN A 1 663 ? 16.161 -9.204 -21.087 1.00 88.12 663 GLN A O 1
ATOM 5118 N N . THR A 1 664 ? 17.014 -10.014 -22.997 1.00 88.00 664 THR A N 1
ATOM 5119 C CA . THR A 1 664 ? 18.313 -9.325 -22.903 1.00 88.00 664 THR A CA 1
ATOM 5120 C C . THR A 1 664 ? 18.390 -8.078 -23.786 1.00 88.00 664 THR A C 1
ATOM 5122 O O . THR A 1 664 ? 19.475 -7.543 -23.978 1.00 88.00 664 THR A O 1
ATOM 5125 N N . GLY A 1 665 ? 17.272 -7.671 -24.389 1.00 89.88 665 GLY A N 1
ATOM 5126 C CA . GLY A 1 665 ? 17.154 -6.477 -25.218 1.00 89.88 665 GLY A CA 1
ATOM 5127 C C . GLY A 1 665 ? 16.054 -5.562 -24.687 1.00 89.88 665 GLY A C 1
ATOM 5128 O O . GLY A 1 665 ? 15.893 -5.394 -23.477 1.00 89.88 665 GLY A O 1
ATOM 5129 N N . LYS A 1 666 ? 15.284 -4.974 -25.599 1.00 90.69 666 LYS A N 1
ATOM 5130 C CA . LYS A 1 666 ? 14.135 -4.126 -25.281 1.00 90.69 666 LYS A CA 1
ATOM 5131 C C . LYS A 1 666 ? 12.863 -4.962 -25.139 1.00 90.69 666 LYS A C 1
ATOM 5133 O O . LYS A 1 666 ? 12.637 -5.910 -25.897 1.00 90.69 666 LYS A O 1
ATOM 5138 N N . ILE A 1 667 ? 12.044 -4.579 -24.163 1.00 90.81 667 ILE A N 1
ATOM 5139 C CA . ILE A 1 667 ? 10.671 -5.059 -23.994 1.00 90.81 667 ILE A CA 1
ATOM 5140 C C . ILE A 1 667 ? 9.759 -4.039 -24.674 1.00 90.81 667 ILE A C 1
ATOM 5142 O O . ILE A 1 667 ? 9.871 -2.843 -24.405 1.00 90.81 667 ILE A O 1
ATOM 5146 N N . VAL A 1 668 ? 8.886 -4.512 -25.556 1.00 93.50 668 VAL A N 1
ATOM 5147 C CA . VAL A 1 668 ? 7.941 -3.701 -26.323 1.00 93.50 668 VAL A CA 1
ATOM 5148 C C . VAL A 1 668 ? 6.536 -4.285 -26.201 1.00 93.50 668 VAL A C 1
ATOM 5150 O O . VAL A 1 668 ? 6.374 -5.497 -26.069 1.00 93.50 668 VAL A O 1
ATOM 5153 N N . ALA A 1 669 ? 5.526 -3.421 -26.258 1.00 92.75 669 ALA A N 1
ATOM 5154 C CA . ALA A 1 669 ? 4.115 -3.810 -26.275 1.00 92.75 669 ALA A CA 1
ATOM 5155 C C . ALA A 1 669 ? 3.331 -2.949 -27.290 1.00 92.75 669 ALA A C 1
ATOM 5157 O O . ALA A 1 669 ? 2.481 -2.151 -26.896 1.00 92.75 669 ALA A O 1
ATOM 5158 N N . PRO A 1 670 ? 3.675 -3.021 -28.592 1.00 95.12 670 PRO A N 1
ATOM 5159 C CA . PRO A 1 670 ? 2.993 -2.261 -29.636 1.00 95.12 670 PRO A CA 1
ATOM 5160 C C . PRO A 1 670 ? 1.546 -2.724 -29.851 1.00 95.12 670 PRO A C 1
ATOM 5162 O O . PRO A 1 670 ? 1.145 -3.823 -29.457 1.00 95.12 670 PRO A O 1
ATOM 5165 N N . ASP A 1 671 ? 0.784 -1.905 -30.577 1.00 95.75 671 ASP A N 1
ATOM 5166 C CA . ASP A 1 671 ? -0.521 -2.298 -31.108 1.00 95.75 671 ASP A CA 1
ATOM 5167 C C . ASP A 1 671 ? -0.366 -3.427 -32.146 1.00 95.75 671 ASP A C 1
ATOM 5169 O O . ASP A 1 671 ? -1.182 -4.343 -32.193 1.00 95.75 671 ASP A O 1
ATOM 5173 N N . LEU A 1 672 ? 0.708 -3.394 -32.946 1.00 97.00 672 LEU A N 1
ATOM 5174 C CA . LEU A 1 672 ? 1.009 -4.409 -33.957 1.00 97.00 672 LEU A CA 1
ATOM 5175 C C . LEU A 1 672 ? 2.494 -4.795 -33.951 1.00 97.00 672 LEU A C 1
ATOM 5177 O O . LEU A 1 672 ? 3.367 -3.952 -34.165 1.00 97.00 672 LEU A O 1
ATOM 5181 N N . TYR A 1 673 ? 2.777 -6.085 -33.782 1.00 98.25 673 TYR A N 1
ATOM 5182 C CA . TYR A 1 673 ? 4.112 -6.662 -33.908 1.00 98.25 673 TYR A CA 1
ATOM 5183 C C . TYR A 1 673 ? 4.174 -7.633 -35.086 1.00 98.25 673 TYR A C 1
ATOM 5185 O O . TYR A 1 673 ? 3.468 -8.637 -35.107 1.00 98.25 673 TYR A O 1
ATOM 5193 N N . ILE A 1 674 ? 5.054 -7.376 -36.052 1.00 98.00 674 ILE A N 1
ATOM 5194 C CA . ILE A 1 674 ? 5.243 -8.224 -37.235 1.00 98.00 674 ILE A CA 1
ATOM 5195 C C . ILE A 1 674 ? 6.580 -8.956 -37.114 1.00 98.00 674 ILE A C 1
ATOM 5197 O O . ILE A 1 674 ? 7.641 -8.372 -37.325 1.00 98.00 674 ILE A O 1
ATOM 5201 N N . ALA A 1 675 ? 6.541 -10.243 -36.781 1.00 97.88 675 ALA A N 1
ATOM 5202 C CA . ALA A 1 675 ? 7.703 -11.112 -36.654 1.00 97.88 675 ALA A CA 1
ATOM 5203 C C . ALA A 1 675 ? 8.036 -11.788 -37.997 1.00 97.88 675 ALA A C 1
ATOM 5205 O O . ALA A 1 675 ? 7.331 -12.693 -38.447 1.00 97.88 675 ALA A O 1
ATOM 5206 N N . VAL A 1 676 ? 9.137 -11.382 -38.634 1.00 97.88 676 VAL A N 1
ATOM 5207 C CA . VAL A 1 676 ? 9.564 -11.884 -39.949 1.00 97.88 676 VAL A CA 1
ATOM 5208 C C . VAL A 1 676 ? 10.800 -12.771 -39.821 1.00 97.88 676 VAL A C 1
ATOM 5210 O O . VAL A 1 676 ? 11.895 -12.316 -39.483 1.00 97.88 676 VAL A O 1
ATOM 5213 N N . GLY A 1 677 ? 10.646 -14.061 -40.129 1.00 96.31 677 GLY A N 1
ATOM 5214 C CA . GLY A 1 677 ? 11.749 -15.025 -40.090 1.00 96.31 677 GLY A CA 1
ATOM 5215 C C . GLY A 1 677 ? 12.314 -15.255 -38.683 1.00 96.31 677 GLY A C 1
ATOM 5216 O O . GLY A 1 677 ? 13.513 -15.518 -38.533 1.00 96.31 677 GLY A O 1
ATOM 5217 N N . ILE A 1 678 ? 11.466 -15.121 -37.660 1.00 97.19 678 ILE A N 1
ATOM 5218 C CA . ILE A 1 678 ? 11.779 -15.321 -36.241 1.00 97.19 678 ILE A CA 1
ATOM 5219 C C . ILE A 1 678 ? 11.137 -16.632 -35.783 1.00 97.19 678 ILE A C 1
ATOM 5221 O O . ILE A 1 678 ? 9.960 -16.866 -36.036 1.00 97.19 678 ILE A O 1
ATOM 5225 N N . SER A 1 679 ? 11.903 -17.495 -35.111 1.00 92.31 679 SER A N 1
ATOM 5226 C CA . SER A 1 679 ? 11.403 -18.791 -34.631 1.00 92.31 679 SER A CA 1
ATOM 5227 C C . SER A 1 679 ? 10.483 -18.683 -33.414 1.00 92.31 679 SER A C 1
ATOM 5229 O O . SER A 1 679 ? 9.652 -19.557 -33.223 1.00 92.31 679 SER A O 1
ATOM 5231 N N . GLY A 1 680 ? 10.609 -17.631 -32.598 1.00 90.62 680 GLY A N 1
ATOM 5232 C CA . GLY A 1 680 ? 9.819 -17.460 -31.371 1.00 90.62 680 GLY A CA 1
ATOM 5233 C C . GLY A 1 680 ? 10.426 -18.143 -30.145 1.00 90.62 680 GLY A C 1
ATOM 5234 O O . GLY A 1 680 ? 9.707 -18.701 -29.328 1.00 90.62 680 GLY A O 1
ATOM 5235 N N . ALA A 1 681 ? 11.755 -18.118 -29.998 1.00 91.56 681 ALA A N 1
ATOM 5236 C CA . ALA A 1 681 ? 12.401 -18.589 -28.771 1.00 91.56 681 ALA A CA 1
ATOM 5237 C C . ALA A 1 681 ? 11.877 -17.830 -27.536 1.00 91.56 681 ALA A C 1
ATOM 5239 O O . ALA A 1 681 ? 11.629 -16.624 -27.616 1.00 91.56 681 ALA A O 1
ATOM 5240 N N . ILE A 1 682 ? 11.787 -18.512 -26.387 1.00 91.12 682 ILE A N 1
ATOM 5241 C CA . ILE A 1 682 ? 11.233 -17.976 -25.125 1.00 91.12 682 ILE A CA 1
ATOM 5242 C C . ILE A 1 682 ? 11.842 -16.611 -24.768 1.00 91.12 682 ILE A C 1
ATOM 5244 O O . ILE A 1 682 ? 11.134 -15.690 -24.372 1.00 91.12 682 ILE A O 1
ATOM 5248 N N . GLN A 1 683 ? 13.150 -16.443 -24.973 1.00 90.94 683 GLN A N 1
ATOM 5249 C CA . GLN A 1 683 ? 13.856 -15.198 -24.674 1.00 90.94 683 GLN A CA 1
ATOM 5250 C C . GLN A 1 683 ? 13.418 -14.040 -25.577 1.00 90.94 683 GLN A C 1
ATOM 5252 O O . GLN A 1 683 ? 13.449 -12.898 -25.139 1.00 90.94 683 GLN A O 1
ATOM 5257 N N . HIS A 1 684 ? 13.019 -14.300 -26.824 1.00 94.38 684 HIS A N 1
ATOM 5258 C CA . HIS A 1 684 ? 12.480 -13.264 -27.705 1.00 94.38 684 HIS A CA 1
ATOM 5259 C C . HIS A 1 684 ? 11.033 -12.934 -27.335 1.00 94.38 684 HIS A C 1
ATOM 5261 O O . HIS A 1 684 ? 10.702 -11.760 -27.182 1.00 94.38 684 HIS A O 1
ATOM 5267 N N . LEU A 1 685 ? 10.207 -13.963 -27.106 1.00 92.62 685 LEU A N 1
ATOM 5268 C CA . LEU A 1 685 ? 8.803 -13.801 -26.714 1.00 92.62 685 LEU A CA 1
ATOM 5269 C C . LEU A 1 685 ? 8.655 -12.964 -25.441 1.00 92.62 685 LEU A C 1
ATOM 5271 O O . LEU A 1 685 ? 7.783 -12.105 -25.368 1.00 92.62 685 LEU A O 1
ATOM 5275 N N . ALA A 1 686 ? 9.563 -13.130 -24.477 1.00 89.69 686 ALA A N 1
ATOM 5276 C CA . ALA A 1 686 ? 9.600 -12.335 -23.250 1.00 89.69 686 ALA A CA 1
ATOM 5277 C C . ALA A 1 686 ? 9.632 -10.810 -23.474 1.00 89.69 686 ALA A C 1
ATOM 5279 O O . ALA A 1 686 ? 9.281 -10.063 -22.567 1.00 89.69 686 ALA A O 1
ATOM 5280 N N . GLY A 1 687 ? 10.073 -10.347 -24.650 1.00 91.31 687 GLY A N 1
ATOM 5281 C CA . GLY A 1 687 ? 10.134 -8.929 -24.995 1.00 91.31 687 GLY A CA 1
ATOM 5282 C C . GLY A 1 687 ? 9.023 -8.427 -25.915 1.00 91.31 687 GLY A C 1
ATOM 5283 O O . GLY A 1 687 ? 9.057 -7.247 -26.232 1.00 91.31 687 GLY A O 1
ATOM 5284 N N . MET A 1 688 ? 8.095 -9.271 -26.382 1.00 94.75 688 MET A N 1
ATOM 5285 C CA . MET A 1 688 ? 7.056 -8.848 -27.343 1.00 94.75 688 MET A CA 1
ATOM 5286 C C . MET A 1 688 ? 5.705 -9.562 -27.228 1.00 94.75 688 MET A C 1
ATOM 5288 O O . MET A 1 688 ? 4.770 -9.189 -27.932 1.00 94.75 688 MET A O 1
ATOM 5292 N N . LYS A 1 689 ? 5.566 -10.563 -26.353 1.00 90.69 689 LYS A N 1
ATOM 5293 C CA . LYS A 1 689 ? 4.324 -11.341 -26.206 1.00 90.69 689 LYS A CA 1
ATOM 5294 C C . LYS A 1 689 ? 3.114 -10.519 -25.748 1.00 90.69 689 LYS A C 1
ATOM 5296 O O . LYS A 1 689 ? 1.993 -10.938 -25.980 1.00 90.69 689 LYS A O 1
ATOM 5301 N N . ASP A 1 690 ? 3.353 -9.371 -25.112 1.00 89.81 690 ASP A N 1
ATOM 5302 C CA . ASP A 1 690 ? 2.308 -8.466 -24.618 1.00 89.81 690 ASP A CA 1
ATOM 5303 C C . ASP A 1 690 ? 1.858 -7.455 -25.702 1.00 89.81 690 ASP A C 1
ATOM 5305 O O . ASP A 1 690 ? 1.175 -6.477 -25.403 1.00 89.81 690 ASP A O 1
ATOM 5309 N N . SER A 1 691 ? 2.261 -7.652 -26.965 1.00 94.75 691 SER A N 1
ATOM 5310 C CA . SER A 1 691 ? 1.749 -6.872 -28.103 1.00 94.75 691 SER A CA 1
ATOM 5311 C C . SER A 1 691 ? 0.267 -7.179 -28.330 1.00 94.75 691 SER A C 1
ATOM 5313 O O . SER A 1 691 ? -0.136 -8.333 -28.215 1.00 94.75 691 SER A O 1
ATOM 5315 N N . LYS A 1 692 ? -0.544 -6.181 -28.706 1.00 94.00 692 LYS A N 1
ATOM 5316 C CA . LYS A 1 692 ? -1.996 -6.395 -28.894 1.00 94.00 692 LYS A CA 1
ATOM 5317 C C . LYS A 1 692 ? -2.327 -7.307 -30.073 1.00 94.00 692 LYS A C 1
ATOM 5319 O O . LYS A 1 692 ? -3.341 -7.995 -30.046 1.00 94.00 692 LYS A O 1
ATOM 5324 N N . THR A 1 693 ? -1.523 -7.256 -31.131 1.00 97.38 693 THR A N 1
ATOM 5325 C CA . THR A 1 693 ? -1.650 -8.143 -32.288 1.00 97.38 693 THR A CA 1
ATOM 5326 C C . THR A 1 693 ? -0.270 -8.563 -32.769 1.00 97.38 693 THR A C 1
ATOM 5328 O O . THR A 1 693 ? 0.582 -7.721 -33.062 1.00 97.38 693 THR A O 1
ATOM 5331 N N . ILE A 1 694 ? -0.053 -9.868 -32.880 1.00 98.06 694 ILE A N 1
ATOM 5332 C CA . ILE A 1 694 ? 1.181 -10.490 -33.343 1.00 98.06 694 ILE A CA 1
ATOM 5333 C C . ILE A 1 694 ? 0.923 -11.148 -34.700 1.00 98.06 694 ILE A C 1
ATOM 5335 O O . ILE A 1 694 ? 0.111 -12.060 -34.843 1.00 98.06 694 ILE A O 1
ATOM 5339 N N . VAL A 1 695 ? 1.665 -10.703 -35.711 1.00 98.00 695 VAL A N 1
ATOM 5340 C CA . VAL A 1 695 ? 1.684 -11.288 -37.053 1.00 98.00 695 VAL A CA 1
ATOM 5341 C C . VAL A 1 695 ? 3.004 -12.020 -37.246 1.00 98.00 695 VAL A C 1
ATOM 5343 O O . VAL A 1 695 ? 4.067 -11.427 -37.078 1.00 98.00 695 VAL A O 1
ATOM 5346 N N . ALA A 1 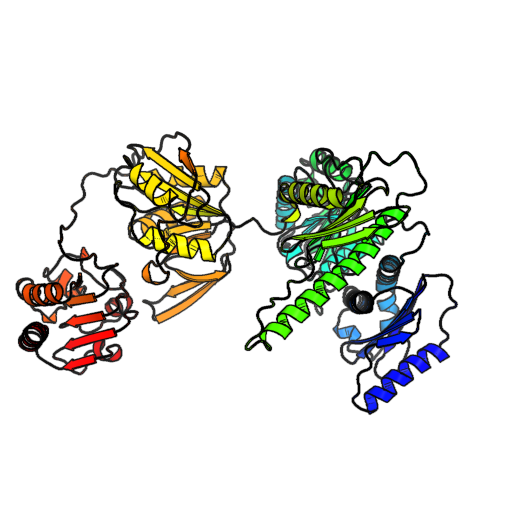696 ? 2.964 -13.289 -37.642 1.00 98.00 696 ALA A N 1
ATOM 5347 C CA . ALA A 1 696 ? 4.157 -14.086 -37.907 1.00 98.00 696 ALA A CA 1
ATOM 5348 C C . ALA A 1 696 ? 4.261 -14.467 -39.389 1.00 98.00 696 ALA A C 1
ATOM 5350 O O . ALA A 1 696 ? 3.341 -15.050 -39.958 1.00 98.00 696 ALA A O 1
ATOM 5351 N N . ILE A 1 697 ? 5.412 -14.180 -40.004 1.00 97.81 697 ILE A N 1
ATOM 5352 C CA . ILE A 1 697 ? 5.771 -14.641 -41.351 1.00 97.81 697 ILE A CA 1
ATOM 5353 C C . ILE A 1 697 ? 6.975 -15.567 -41.218 1.00 97.81 697 ILE A C 1
ATOM 5355 O O . ILE A 1 697 ? 8.100 -15.119 -40.960 1.00 97.81 697 ILE A O 1
ATOM 5359 N N . ASN A 1 698 ? 6.750 -16.866 -41.390 1.00 97.44 698 ASN A N 1
ATOM 5360 C CA . ASN A 1 698 ? 7.801 -17.873 -41.293 1.00 97.44 698 ASN A CA 1
ATOM 5361 C C . ASN A 1 698 ? 7.577 -18.985 -42.323 1.00 97.44 698 ASN A C 1
ATOM 5363 O O . ASN A 1 698 ? 6.446 -19.307 -42.657 1.00 97.44 698 ASN A O 1
ATOM 5367 N N . LYS A 1 699 ? 8.657 -19.579 -42.831 1.00 95.12 699 LYS A N 1
ATOM 5368 C CA . LYS A 1 699 ? 8.585 -20.704 -43.776 1.00 95.12 699 LYS A CA 1
ATOM 5369 C C . LYS A 1 699 ? 8.299 -22.042 -43.090 1.00 95.12 699 LYS A C 1
ATOM 5371 O O . LYS A 1 699 ? 7.891 -22.984 -43.755 1.00 95.12 699 LYS A O 1
ATOM 5376 N N . ASP A 1 700 ? 8.616 -22.132 -41.801 1.00 94.31 700 ASP A N 1
ATOM 5377 C CA . ASP A 1 700 ? 8.492 -23.343 -40.997 1.00 94.31 700 ASP A CA 1
ATOM 5378 C C . ASP A 1 700 ? 7.152 -23.317 -40.249 1.00 94.31 700 ASP A C 1
ATOM 5380 O O . ASP A 1 700 ? 7.033 -22.504 -39.331 1.00 94.31 700 ASP A O 1
ATOM 5384 N N . PRO A 1 701 ? 6.155 -24.144 -40.628 1.00 93.94 701 PRO A N 1
ATOM 5385 C CA . PRO A 1 701 ? 4.836 -24.146 -39.991 1.00 93.94 701 PRO A CA 1
ATOM 5386 C C . PRO A 1 701 ? 4.881 -24.538 -38.508 1.00 93.94 701 PRO A C 1
ATOM 5388 O O . PRO A 1 701 ? 3.988 -24.151 -37.763 1.00 93.94 701 PRO A O 1
ATOM 5391 N N . GLU A 1 702 ? 5.933 -25.233 -38.066 1.00 94.00 702 GLU A N 1
ATOM 5392 C CA . GLU A 1 702 ? 6.103 -25.683 -36.680 1.00 94.00 702 GLU A CA 1
ATOM 5393 C C . GLU A 1 702 ? 6.879 -24.670 -35.818 1.00 94.00 702 GLU A C 1
ATOM 5395 O O . GLU A 1 702 ? 7.243 -24.950 -34.673 1.00 94.00 702 GLU A O 1
ATOM 5400 N N . ALA A 1 703 ? 7.163 -23.474 -36.347 1.00 94.31 703 ALA A N 1
ATOM 5401 C CA . ALA A 1 703 ? 7.884 -22.450 -35.606 1.00 94.31 703 ALA A CA 1
ATOM 5402 C C . ALA A 1 703 ? 7.102 -22.023 -34.340 1.00 94.31 703 ALA A C 1
ATOM 5404 O O . ALA A 1 703 ? 5.956 -21.581 -34.458 1.00 94.31 703 ALA A O 1
ATOM 5405 N N . PRO A 1 704 ? 7.723 -22.040 -33.138 1.00 93.81 704 PRO A N 1
ATOM 5406 C CA . PRO A 1 704 ? 7.065 -21.664 -31.880 1.00 93.81 704 PRO A CA 1
ATOM 5407 C C . PRO A 1 704 ? 6.367 -20.298 -31.878 1.00 93.81 704 PRO A C 1
ATOM 5409 O O . PRO A 1 704 ? 5.405 -20.104 -31.144 1.00 93.81 704 PRO A O 1
ATOM 5412 N N . ILE A 1 705 ? 6.812 -19.351 -32.711 1.00 96.31 705 ILE A N 1
ATOM 5413 C CA . ILE A 1 705 ? 6.176 -18.036 -32.863 1.00 96.31 705 ILE A CA 1
ATOM 5414 C C . ILE A 1 705 ? 4.687 -18.135 -33.233 1.00 96.31 705 ILE A C 1
ATOM 5416 O O . ILE A 1 705 ? 3.914 -17.277 -32.823 1.00 96.31 705 ILE A O 1
ATOM 5420 N N . PHE A 1 706 ? 4.267 -19.180 -33.958 1.00 96.94 706 PHE A N 1
ATOM 5421 C CA . PHE A 1 706 ? 2.866 -19.364 -34.340 1.00 96.94 706 PHE A CA 1
ATOM 5422 C C . PHE A 1 706 ? 1.962 -19.712 -33.156 1.00 96.94 706 PHE A C 1
ATOM 5424 O O . PHE A 1 706 ? 0.764 -19.476 -33.231 1.00 96.94 706 PHE A O 1
ATOM 5431 N N . GLN A 1 707 ? 2.519 -20.197 -32.043 1.00 93.31 707 GLN A N 1
ATOM 5432 C CA . GLN A 1 707 ? 1.745 -20.474 -30.828 1.00 93.31 707 GLN A CA 1
ATOM 5433 C C . GLN A 1 707 ? 1.248 -19.199 -30.136 1.00 93.31 707 GLN A C 1
ATOM 5435 O O . GLN A 1 707 ? 0.336 -19.265 -29.319 1.00 93.31 707 GLN A O 1
ATOM 5440 N N . VAL A 1 708 ? 1.861 -18.051 -30.438 1.00 93.12 708 VAL A N 1
ATOM 5441 C CA . VAL A 1 708 ? 1.518 -16.746 -29.855 1.00 93.12 708 VAL A CA 1
ATOM 5442 C C . VAL A 1 708 ? 1.098 -15.718 -30.908 1.00 93.12 708 VAL A C 1
ATOM 5444 O O . VAL A 1 708 ? 0.869 -14.566 -30.563 1.00 93.12 708 VAL A O 1
ATOM 5447 N N . ALA A 1 709 ? 1.048 -16.095 -32.189 1.00 96.19 709 ALA A N 1
ATOM 5448 C CA . ALA A 1 709 ? 0.663 -15.194 -33.267 1.00 96.19 709 ALA A CA 1
ATOM 5449 C C . ALA A 1 709 ? -0.853 -15.221 -33.478 1.00 96.19 709 ALA A C 1
ATOM 5451 O O . ALA A 1 709 ? -1.425 -16.287 -33.694 1.00 96.19 709 ALA A O 1
ATOM 5452 N N . ASP A 1 710 ? -1.482 -14.049 -33.507 1.00 97.50 710 ASP A N 1
ATOM 5453 C CA . ASP A 1 710 ? -2.893 -13.900 -33.875 1.00 97.50 710 ASP A CA 1
ATOM 5454 C C . ASP A 1 710 ? -3.110 -14.185 -35.367 1.00 97.50 710 ASP A C 1
ATOM 5456 O O . ASP A 1 710 ? -4.123 -14.758 -35.766 1.00 97.50 710 ASP A O 1
ATOM 5460 N N . TYR A 1 711 ? -2.129 -13.819 -36.200 1.00 97.31 711 TYR A N 1
ATOM 5461 C CA . TYR A 1 711 ? -2.133 -14.099 -37.634 1.00 97.31 711 TYR A CA 1
ATOM 5462 C C . TYR A 1 711 ? -0.812 -14.729 -38.068 1.00 97.31 711 TYR A C 1
ATOM 5464 O O . TYR A 1 711 ? 0.255 -14.123 -37.959 1.00 97.31 711 TYR A O 1
ATOM 5472 N N . GLY A 1 712 ? -0.882 -15.940 -38.615 1.00 96.38 712 GLY A N 1
ATOM 5473 C CA . GLY A 1 712 ? 0.273 -16.655 -39.145 1.00 96.38 712 GLY A CA 1
ATOM 5474 C C . GLY A 1 712 ? 0.225 -16.800 -40.662 1.00 96.38 712 GLY A C 1
ATOM 5475 O O . GLY A 1 712 ? -0.768 -17.269 -41.212 1.00 96.38 712 GLY A O 1
ATOM 5476 N N . LEU A 1 713 ? 1.314 -16.448 -41.345 1.00 97.06 713 LEU A N 1
ATOM 5477 C CA . LEU A 1 713 ? 1.519 -16.730 -42.763 1.00 97.06 713 LEU A CA 1
ATOM 5478 C C . LEU A 1 713 ? 2.713 -17.672 -42.938 1.00 97.06 713 LEU A C 1
ATOM 5480 O O . LEU A 1 713 ? 3.870 -17.265 -42.788 1.00 97.06 713 LEU A O 1
ATOM 5484 N N . VAL A 1 714 ? 2.420 -18.922 -43.303 1.00 97.31 714 VAL A N 1
ATOM 5485 C CA . VAL A 1 714 ? 3.442 -19.915 -43.652 1.00 97.31 714 VAL A CA 1
ATOM 5486 C C . VAL A 1 714 ? 3.899 -19.679 -45.090 1.00 97.31 714 VAL A C 1
ATOM 5488 O O . VAL A 1 714 ? 3.269 -20.136 -46.043 1.00 97.31 714 VAL A O 1
ATOM 5491 N N . ALA A 1 715 ? 4.965 -18.899 -45.264 1.00 96.06 715 ALA A N 1
ATOM 5492 C CA . ALA A 1 715 ? 5.475 -18.516 -46.578 1.00 96.06 715 ALA A CA 1
ATOM 5493 C C . ALA A 1 715 ? 6.955 -18.119 -46.537 1.00 96.06 715 ALA A C 1
ATOM 5495 O O . ALA A 1 715 ? 7.522 -17.806 -45.489 1.00 96.06 715 ALA A O 1
ATOM 5496 N N . ASP A 1 716 ? 7.579 -18.074 -47.716 1.00 95.69 716 ASP A N 1
ATOM 5497 C CA . ASP A 1 716 ? 8.890 -17.450 -47.865 1.00 95.69 716 ASP A CA 1
ATOM 5498 C C . ASP A 1 716 ? 8.779 -15.927 -47.679 1.00 95.69 716 ASP A C 1
ATOM 5500 O O . ASP A 1 716 ? 8.104 -15.237 -48.451 1.00 95.69 716 ASP A O 1
ATOM 5504 N N . LEU A 1 717 ? 9.479 -15.400 -46.670 1.00 95.00 717 LEU A N 1
ATOM 5505 C CA . LEU A 1 717 ? 9.514 -13.974 -46.347 1.00 95.00 717 LEU A CA 1
ATOM 5506 C C . LEU A 1 717 ? 9.998 -13.107 -47.517 1.00 95.00 717 LEU A C 1
ATOM 5508 O O . LEU A 1 717 ? 9.518 -11.985 -47.660 1.00 95.00 717 LEU A O 1
ATOM 5512 N N . PHE A 1 718 ? 10.883 -13.623 -48.380 1.00 95.44 718 PHE A N 1
ATOM 5513 C CA . PHE A 1 718 ? 11.416 -12.868 -49.522 1.00 95.44 718 PHE A CA 1
ATOM 5514 C C . PHE A 1 718 ? 10.363 -12.605 -50.601 1.00 95.44 718 PHE A C 1
ATOM 5516 O O . PHE A 1 718 ? 10.520 -11.684 -51.396 1.00 95.44 718 PHE A O 1
ATOM 5523 N N . LYS A 1 719 ? 9.275 -13.382 -50.611 1.00 95.25 719 LYS A N 1
ATOM 5524 C CA . LYS A 1 719 ? 8.109 -13.158 -51.470 1.00 95.25 719 LYS A CA 1
ATOM 5525 C C . LYS A 1 719 ? 6.984 -12.465 -50.704 1.00 95.25 719 LYS A C 1
ATOM 5527 O O . LYS A 1 719 ? 6.398 -11.509 -51.199 1.00 95.25 719 LYS A O 1
ATOM 5532 N N . ALA A 1 720 ? 6.699 -12.932 -49.490 1.00 95.00 720 ALA A N 1
ATOM 5533 C CA . ALA A 1 720 ? 5.573 -12.460 -48.695 1.00 95.00 720 ALA A CA 1
ATOM 5534 C C . ALA A 1 720 ? 5.711 -10.990 -48.270 1.00 95.00 720 ALA A C 1
ATOM 5536 O O . ALA A 1 720 ? 4.744 -10.243 -48.399 1.00 95.00 720 ALA A O 1
ATOM 5537 N N . VAL A 1 721 ? 6.892 -10.557 -47.806 1.00 95.50 721 VAL A N 1
ATOM 5538 C CA . VAL A 1 721 ? 7.097 -9.179 -47.326 1.00 95.50 721 VAL A CA 1
ATOM 5539 C C . VAL A 1 721 ? 6.940 -8.154 -48.456 1.00 95.50 721 VAL A C 1
ATOM 5541 O O . VAL A 1 721 ? 6.142 -7.239 -48.275 1.00 95.50 721 VAL A O 1
ATOM 5544 N N . PRO A 1 722 ? 7.584 -8.293 -49.635 1.00 94.75 722 PRO A N 1
ATOM 5545 C CA . PRO A 1 722 ? 7.348 -7.369 -50.748 1.00 94.75 722 PRO A CA 1
ATOM 5546 C C . PRO A 1 722 ? 5.883 -7.303 -51.189 1.00 94.75 722 PRO A C 1
ATOM 5548 O O . PRO A 1 722 ? 5.344 -6.209 -51.326 1.00 94.75 722 PRO A O 1
ATOM 5551 N N . THR A 1 723 ? 5.211 -8.451 -51.345 1.00 94.44 723 THR A N 1
ATOM 5552 C CA . THR A 1 723 ? 3.786 -8.481 -51.715 1.00 94.44 723 THR A CA 1
ATOM 5553 C C . THR A 1 723 ? 2.910 -7.814 -50.656 1.00 94.44 723 THR A C 1
ATOM 5555 O O . THR A 1 723 ? 1.935 -7.144 -50.994 1.00 94.44 723 THR A O 1
ATOM 5558 N N . PHE A 1 724 ? 3.245 -7.972 -49.374 1.00 93.50 724 PHE A N 1
ATOM 5559 C CA . PHE A 1 724 ? 2.545 -7.285 -48.296 1.00 93.50 724 PHE A CA 1
ATOM 5560 C C . PHE A 1 724 ? 2.749 -5.767 -48.388 1.00 93.50 724 PHE A C 1
ATOM 5562 O O . PHE A 1 724 ? 1.771 -5.024 -48.422 1.00 93.50 724 PHE A O 1
ATOM 5569 N N . THR A 1 725 ? 3.993 -5.309 -48.541 1.00 93.31 725 THR A N 1
ATOM 5570 C CA . THR A 1 725 ? 4.321 -3.887 -48.721 1.00 93.31 725 THR A CA 1
ATOM 5571 C C . THR A 1 725 ? 3.616 -3.274 -49.937 1.00 93.31 725 THR A C 1
ATOM 5573 O O . THR A 1 725 ? 3.161 -2.134 -49.872 1.00 93.31 725 THR A O 1
ATOM 5576 N N . GLU A 1 726 ? 3.483 -4.011 -51.044 1.00 93.00 726 GLU A N 1
ATOM 5577 C CA . GLU A 1 726 ? 2.761 -3.555 -52.240 1.00 93.00 726 GLU A CA 1
ATOM 5578 C C . GLU A 1 726 ? 1.257 -3.401 -52.018 1.00 93.00 726 GLU A C 1
ATOM 5580 O O . GLU A 1 726 ? 0.663 -2.469 -52.553 1.00 93.00 726 GLU A O 1
ATOM 5585 N N . LYS A 1 727 ? 0.642 -4.290 -51.231 1.00 92.12 727 LYS A N 1
ATOM 5586 C CA . LYS A 1 727 ? -0.794 -4.243 -50.917 1.00 92.12 727 LYS A CA 1
ATOM 5587 C C . LYS A 1 727 ? -1.174 -3.157 -49.909 1.00 92.12 727 LYS A C 1
ATOM 5589 O O . LYS A 1 727 ? -2.352 -2.851 -49.794 1.00 92.12 727 LYS A O 1
ATOM 5594 N N . LEU A 1 728 ? -0.199 -2.586 -49.202 1.00 86.69 728 LEU A N 1
ATOM 5595 C CA . LEU A 1 728 ? -0.374 -1.425 -48.320 1.00 86.69 728 LEU A CA 1
ATOM 5596 C C . LEU A 1 728 ? -0.363 -0.084 -49.086 1.00 86.69 728 LEU A C 1
ATOM 5598 O O . LEU A 1 728 ? -0.284 0.970 -48.456 1.00 86.69 728 LEU A O 1
ATOM 5602 N N . LYS A 1 729 ? -0.360 -0.116 -50.428 1.00 56.31 729 LYS A N 1
ATOM 5603 C CA . LYS A 1 729 ? -0.425 1.078 -51.280 1.00 56.31 729 LYS A CA 1
ATOM 5604 C C . LYS A 1 729 ? -1.785 1.755 -51.265 1.00 56.31 729 LYS A C 1
ATOM 5606 O O . LYS A 1 729 ? -2.802 1.034 -51.338 1.00 56.31 729 LYS A O 1
#

pLDDT: mean 84.85, std 13.44, range [26.92, 98.25]

Radius of gyration: 33.44 Å; chains: 1; bounding box: 78×62×94 Å

Foldseek 3Di:
DKKKKWKAWLPPRHTLDIDIDDDDDDDDPVRSVVVSVVQVVCVVVVHHDAWDDDPFKIWGWDDDLNTMIMIMIDGPDDSVLVVLLVVLLVQLLLFQPFPVCSNPCPDSVVSSVSCVLSVLVNVVLNVQRDLDDDCDVDHDRSQFAEAFAADPQVVVQVLQVQLCVLQVFQWKFKFALLHTYATGLVNLVAHSSQNVSLSSSVNSDPDDQKDWGWTARSPPGSHDTWIWIWHDLDVRMIMITTHHPDDDRVVSVVSSCVSCVVPVVVVVQRNVSPPQSHHPVDAADPFWQWKWKAQPVSRYIYTGGHPVVPPDVSCNPSQSSVRSSVVSVVVVQQVVQVVVLVVCVVDDDDDPDDDDGDQKDWDADCAWIWIWGDDDSMIMITIGGNPDDPVVRVVSRVVSVCSVVVRVVVVNNDPFAEEEEEWDDPLADTDLLSLQFVQVSVVQDGAYEYEDADARNPNVQLLQQQFPRHAAYEYHHDPLCVPNDLQLVLVLVVVVCVVPVHQEYEYALDPNLVRNLVVNCVVVVADEAEAFLDDPYNQWTWDADPLRPDIDIDGGPDSHYRYHYHSVNGDGTDSHDGRHYYDYGDDDPSHDPPDDDDDDDDDDDPADQQAPWQEEEEEECLLVALVSCVLSVLLCVLVSGHYAYDPRCCVVVSDPQQRHFFQPYAAHAHCEYEYEQDLCPSRRCSRYLNHNAYEYEHCDPPRPSVVSHPHYDNDRSVPVSVVVSVVSD

Sequence (729 aa):
MAAQVMCLTSSGGIPLFSRQKGDKEMITFSKMASLNGVHMFLKTQNMKLLNTDLPDTAIVWKEYEQSIILIIIANGATKYTLNKFLDVAFGAMILFVGIDEIKNTKNIERLKKDLRACNPIIDRLLECLDIGDRICTKTDIVNMTECIILHENHLLQTCLEGYMECLDSMYGCILVHGCLAVGTDGWWSLDPIERKLLIMTIATETNYTARDLPIFLPYKSPDIAFRLVSITLINHVEVVALCGPNPELSEIERYVVQCWKTSMDILRNSEQCYPRNIPTAISLDINALGFLLANYKIEKFVLGRNAQSTKNRITGTHRLDVLRTFYHQAIETFMLSSELEENAIEMDMGSKWKFVGAKETYLCSEYHKCHALKEGDHILCVLYTSIVPTHTMRLITEKILKMLLIDKQVNSSIRVESTLVIAEHNNEILSPITCNVLSAAKQIGGDITVLVAGTKCDTVAKAASNANGINKVLLANNEAFKGFTSESLTPLILAMHEQNKYTHILAGATAFGKSLLPRIAAKLDVSPVSDIIGIKAPDSFVRTIYAGNAIQTIKVKDNVKVVSVRGTSFEASSLEGGNATCEPVPSGDYKTNLVEFIKQEISKSDRPELTSAKVVVSGGRGLKSGENFKLLYSLADKLNAAVGASRAAVDAGYVSNDLQVGQTGKIVAPDLYIAVGISGAIQHLAGMKDSKTIVAINKDPEAPIFQVADYGLVADLFKAVPTFTEKLK

Organism: Vespula maculifrons (NCBI:txid7453)